Protein AF-0000000086530581 (afdb_homodimer)

Organism: NCBI:txid488447

Foldseek 3Di:
DDPLVVVLLCVQQVDPPDAPFADALFPQKTKHKDQDKDDKDKDKDAFKKKAWCFAWKWKDFLRDIDIDHHQKIKGAQATFMMIMIGDTHHNVTMTIMIIGHDDLVLLLVLQVPDPDFPDQPPDALAASMDMDGDDDPLVVLVSVLSVCSVVSVCNVPVVSVSRSVNSNCCLVDPCNNNNVQCSDCVDLNNLLSQLVVVCLVPLQEDDDLCVSCVSSPHDSVVSQRNNCNHRVDGSVVRSVSSLLNQLLVCVLVPVDDQVVSCNVSHHPDSVVSQVVNCVVGVHGSVVVSVVVNVVSVSD/DPPLVVVLLCVQQVDPPDAPFADALFPQKTKHKDQDKDDKDKDKDAFKKKAWCFAWKWKDFLRDIDIDHHQKIKGAQATFMMIMIGDTHHNVTMTIMIIGHDDLVLLLVLQVPDPDFPDQPPDALAASMDMDGDDDPLVVLVSVLSVCSVVSVCNVPVVSVSRSVNSNCCLVDPCNNNNVSCSDCPDLNNLLSQLVVVCLVPLQEDDDLCVSCVSSPHDSVVSQRNNCNHRVDGSVVRSLSSLLNQLLVCVLVVVDDQVVSCNVSHHPDSVVSQVVNCVVGVHGSVVVSVVSNVVSVSD

Structure (mmCIF, N/CA/C/O backbone):
data_AF-0000000086530581-model_v1
#
loop_
_entity.id
_entity.type
_entity.pdbx_description
1 polymer 'AraC family transcriptional regulator'
#
loop_
_atom_site.group_PDB
_atom_site.id
_atom_site.type_symbol
_atom_site.label_atom_id
_atom_site.label_alt_id
_atom_site.label_comp_id
_atom_site.label_asym_id
_atom_site.label_entity_id
_atom_site.label_seq_id
_atom_site.pdbx_PDB_ins_code
_atom_site.Cartn_x
_atom_site.Cartn_y
_atom_site.Cartn_z
_atom_site.occupancy
_atom_site.B_iso_or_equiv
_atom_site.auth_seq_id
_atom_site.auth_comp_id
_atom_site.auth_asym_id
_atom_site.auth_atom_id
_atom_site.pdbx_PDB_model_num
ATOM 1 N N . MET A 1 1 ? 0.378 2.578 21.625 1 58.91 1 MET A N 1
ATOM 2 C CA . MET A 1 1 ? 1.366 3.148 20.719 1 58.91 1 MET A CA 1
ATOM 3 C C . MET A 1 1 ? 2.604 2.26 20.641 1 58.91 1 MET A C 1
ATOM 5 O O . MET A 1 1 ? 3.029 1.682 21.641 1 58.91 1 MET A O 1
ATOM 9 N N . SER A 1 2 ? 3.09 1.964 19.344 1 75.81 2 SER A N 1
ATOM 10 C CA . SER A 1 2 ? 4.188 1.015 19.188 1 75.81 2 SER A CA 1
ATOM 11 C C . SER A 1 2 ? 5.488 1.572 19.766 1 75.81 2 SER A C 1
ATOM 13 O O . SER A 1 2 ? 5.832 2.73 19.516 1 75.81 2 SER A O 1
ATOM 15 N N . ASP A 1 3 ? 6.047 0.974 20.766 1 89.94 3 ASP A N 1
ATOM 16 C CA . ASP A 1 3 ? 7.363 1.284 21.312 1 89.94 3 ASP A CA 1
ATOM 17 C C . ASP A 1 3 ? 8.367 1.554 20.188 1 89.94 3 ASP A C 1
ATOM 19 O O . ASP A 1 3 ? 9.227 2.428 20.312 1 89.94 3 ASP A O 1
ATOM 23 N N . GLU A 1 4 ? 8.07 0.965 19.156 1 94.5 4 GLU A N 1
ATOM 24 C CA . GLU A 1 4 ? 9 1.124 18.031 1 94.5 4 GLU A CA 1
ATOM 25 C C . GLU A 1 4 ? 8.898 2.518 17.422 1 94.5 4 GLU A C 1
ATOM 27 O O . GLU A 1 4 ? 9.906 3.1 17.016 1 94.5 4 GLU A O 1
ATOM 32 N N . LEU A 1 5 ? 7.723 3.104 17.391 1 96.19 5 LEU A N 1
ATOM 33 C CA . LEU A 1 5 ? 7.539 4.438 16.828 1 96.19 5 LEU A CA 1
ATOM 34 C C . LEU A 1 5 ? 8.258 5.484 17.672 1 96.19 5 LEU A C 1
ATOM 36 O O . LEU A 1 5 ? 8.953 6.355 17.141 1 96.19 5 LEU A O 1
ATOM 40 N N . VAL A 1 6 ? 8.117 5.344 18.984 1 96.38 6 VAL A N 1
ATOM 41 C CA . VAL A 1 6 ? 8.766 6.266 19.906 1 96.38 6 VAL A CA 1
ATOM 42 C C . VAL A 1 6 ? 10.281 6.195 19.719 1 96.38 6 VAL A C 1
ATOM 44 O O . VAL A 1 6 ? 10.945 7.227 19.594 1 96.38 6 VAL A O 1
ATOM 47 N N . GLU A 1 7 ? 10.773 4.984 19.641 1 96 7 GLU A N 1
ATOM 48 C CA . GLU A 1 7 ? 12.211 4.77 19.531 1 96 7 GLU A CA 1
ATOM 49 C C . GLU A 1 7 ? 12.742 5.336 18.219 1 96 7 GLU A C 1
ATOM 51 O O . GLU A 1 7 ? 13.812 5.953 18.188 1 96 7 GLU A O 1
ATOM 56 N N . ARG A 1 8 ? 12.023 5.172 17.172 1 96.44 8 ARG A N 1
ATOM 57 C CA . ARG A 1 8 ? 12.477 5.633 15.867 1 96.44 8 ARG A CA 1
ATOM 58 C C . ARG A 1 8 ? 12.492 7.156 15.797 1 96.44 8 ARG A C 1
ATOM 60 O O . ARG A 1 8 ? 13.461 7.754 15.32 1 96.44 8 ARG A O 1
ATOM 67 N N . VAL A 1 9 ? 11.43 7.824 16.281 1 96.88 9 VAL A N 1
ATOM 68 C CA . VAL A 1 9 ? 11.391 9.281 16.281 1 96.88 9 VAL A CA 1
ATOM 69 C C . VAL A 1 9 ? 12.508 9.836 17.156 1 96.88 9 VAL A C 1
ATOM 71 O O . VAL A 1 9 ? 13.211 10.773 16.75 1 96.88 9 VAL A O 1
ATOM 74 N N . ALA A 1 10 ? 12.703 9.219 18.312 1 95.06 10 ALA A N 1
ATOM 75 C CA . ALA A 1 10 ? 13.75 9.656 19.234 1 95.06 10 ALA A CA 1
ATOM 76 C C . ALA A 1 10 ? 15.125 9.555 18.578 1 95.06 10 ALA A C 1
ATOM 78 O O . ALA A 1 10 ? 15.93 10.492 18.656 1 95.06 10 ALA A O 1
ATOM 79 N N . ARG A 1 11 ? 15.359 8.492 17.938 1 94.06 11 ARG A N 1
ATOM 80 C CA . ARG A 1 11 ? 16.656 8.242 17.297 1 94.06 11 ARG A CA 1
ATOM 81 C C . ARG A 1 11 ? 16.906 9.227 16.172 1 94.06 11 ARG A C 1
ATOM 83 O O . ARG A 1 11 ? 18.016 9.75 16.016 1 94.06 11 ARG A O 1
ATOM 90 N N . LEU A 1 12 ? 15.898 9.562 15.422 1 94.88 12 LEU A N 1
ATOM 91 C CA . LEU A 1 12 ? 16.047 10.367 14.211 1 94.88 12 LEU A CA 1
ATOM 92 C C . LEU A 1 12 ? 16.078 11.852 14.547 1 94.88 12 LEU A C 1
ATOM 94 O O . LEU A 1 12 ? 16.453 12.672 13.703 1 94.88 12 LEU A O 1
ATOM 98 N N . THR A 1 13 ? 15.688 12.242 15.773 1 93.62 13 THR A N 1
ATOM 99 C CA . THR A 1 13 ? 15.633 13.648 16.141 1 93.62 13 THR A CA 1
ATOM 100 C C . THR A 1 13 ? 16.641 13.961 17.25 1 93.62 13 THR A C 1
ATOM 102 O O . THR A 1 13 ? 16.719 15.102 17.719 1 93.62 13 THR A O 1
ATOM 105 N N . GLY A 1 14 ? 17.375 13.023 17.797 1 78.31 14 GLY A N 1
ATOM 106 C CA . GLY A 1 14 ? 18.203 13.188 18.984 1 78.31 14 GLY A CA 1
ATOM 107 C C . GLY A 1 14 ? 19.578 13.75 18.672 1 78.31 14 GLY A C 1
ATOM 108 O O . GLY A 1 14 ? 20.375 13.984 19.594 1 78.31 14 GLY A O 1
ATOM 109 N N . ALA A 1 15 ? 19.797 13.898 17.359 1 67.25 15 ALA A N 1
ATOM 110 C CA . ALA A 1 15 ? 21.156 14.344 17.094 1 67.25 15 ALA A CA 1
ATOM 111 C C . ALA A 1 15 ? 21.359 15.797 17.516 1 67.25 15 ALA A C 1
ATOM 113 O O . ALA A 1 15 ? 20.438 16.609 17.438 1 67.25 15 ALA A O 1
ATOM 114 N N . ALA A 1 16 ? 22.484 16.031 18.281 1 60.84 16 ALA A N 1
ATOM 115 C CA . ALA A 1 16 ? 22.891 17.312 18.844 1 60.84 16 ALA A CA 1
ATOM 116 C C . ALA A 1 16 ? 22.891 18.406 17.766 1 60.84 16 ALA A C 1
ATOM 118 O O . ALA A 1 16 ? 23.312 18.172 16.641 1 60.84 16 ALA A O 1
ATOM 119 N N . GLY A 1 17 ? 22.359 19.594 18.062 1 60.75 17 GLY A N 1
ATOM 120 C CA . GLY A 1 17 ? 22.453 20.781 17.234 1 60.75 17 GLY A CA 1
ATOM 121 C C . GLY A 1 17 ? 21.266 20.984 16.312 1 60.75 17 GLY A C 1
ATOM 122 O O . GLY A 1 17 ? 21.094 22.047 15.719 1 60.75 17 GLY A O 1
ATOM 123 N N . GLU A 1 18 ? 20.453 19.844 16.141 1 66.44 18 GLU A N 1
ATOM 124 C CA . GLU A 1 18 ? 19.328 20.031 15.227 1 66.44 18 GLU A CA 1
ATOM 125 C C . GLU A 1 18 ? 18.047 20.391 15.984 1 66.44 18 GLU A C 1
ATOM 127 O O . GLU A 1 18 ? 17.875 20 17.141 1 66.44 18 GLU A O 1
ATOM 132 N N . GLU A 1 19 ? 17.391 21.422 15.344 1 79.62 19 GLU A N 1
ATOM 133 C CA . GLU A 1 19 ? 16.156 21.875 15.977 1 79.62 19 GLU A CA 1
ATOM 134 C C . GLU A 1 19 ? 14.93 21.453 15.156 1 79.62 19 GLU A C 1
ATOM 136 O O . GLU A 1 19 ? 15.016 21.328 13.93 1 79.62 19 GLU A O 1
ATOM 141 N N . SER A 1 20 ? 13.898 21.219 15.844 1 88.88 20 SER A N 1
ATOM 142 C CA . SER A 1 20 ? 12.594 20.938 15.25 1 88.88 20 SER A CA 1
ATOM 143 C C . SER A 1 20 ? 12.141 22.078 14.352 1 88.88 20 SER A C 1
ATOM 145 O O . SER A 1 20 ? 12.414 23.25 14.641 1 88.88 20 SER A O 1
ATOM 147 N N . PRO A 1 21 ? 11.547 21.797 13.266 1 92 21 PRO A N 1
ATOM 148 C CA . PRO A 1 21 ? 11.125 20.5 12.727 1 92 21 PRO A CA 1
ATOM 149 C C . PRO A 1 21 ? 12.25 19.781 11.977 1 92 21 PRO A C 1
ATOM 151 O O . PRO A 1 21 ? 13.195 20.422 11.516 1 92 21 PRO A O 1
ATOM 154 N N . PHE A 1 22 ? 12.18 18.422 11.891 1 94.5 22 PHE A N 1
ATOM 155 C CA . PHE A 1 22 ? 13.156 17.594 11.203 1 94.5 22 PHE A CA 1
ATOM 156 C C . PHE A 1 22 ? 12.57 17.016 9.922 1 94.5 22 PHE A C 1
ATOM 158 O O . PHE A 1 22 ? 11.688 16.156 9.977 1 94.5 22 PHE A O 1
ATOM 165 N N . ALA A 1 23 ? 13.086 17.5 8.828 1 94.31 23 ALA A N 1
ATOM 166 C CA . ALA A 1 23 ? 12.656 16.938 7.555 1 94.31 23 ALA A CA 1
ATOM 167 C C . ALA A 1 23 ? 13.195 15.516 7.375 1 94.31 23 ALA A C 1
ATOM 169 O O . ALA A 1 23 ? 14.219 15.156 7.961 1 94.31 23 ALA A O 1
ATOM 170 N N . THR A 1 24 ? 12.484 14.695 6.648 1 96.88 24 THR A N 1
ATOM 171 C CA . THR A 1 24 ? 12.945 13.352 6.32 1 96.88 24 THR A CA 1
ATOM 172 C C . THR A 1 24 ? 13.07 13.18 4.809 1 96.88 24 THR A C 1
ATOM 174 O O . THR A 1 24 ? 12.773 14.102 4.047 1 96.88 24 THR A O 1
ATOM 177 N N . ALA A 1 25 ? 13.555 11.992 4.426 1 97.06 25 ALA A N 1
ATOM 178 C CA . ALA A 1 25 ? 13.688 11.688 3.006 1 97.06 25 ALA A CA 1
ATOM 179 C C . ALA A 1 25 ? 12.32 11.531 2.348 1 97.06 25 ALA A C 1
ATOM 181 O O . ALA A 1 25 ? 12.211 11.531 1.118 1 97.06 25 ALA A O 1
ATOM 182 N N . ILE A 1 26 ? 11.305 11.32 3.107 1 97.75 26 ILE A N 1
ATOM 183 C CA . ILE A 1 26 ? 9.953 11.203 2.588 1 97.75 26 ILE A CA 1
ATOM 184 C C . ILE A 1 26 ? 9.289 12.578 2.562 1 97.75 26 ILE A C 1
ATOM 186 O O . ILE A 1 26 ? 9.07 13.195 3.611 1 97.75 26 ILE A O 1
ATOM 190 N N . ASP A 1 27 ? 8.914 13 1.38 1 95.69 27 ASP A N 1
ATOM 191 C CA . ASP A 1 27 ? 8.258 14.297 1.226 1 95.69 27 ASP A CA 1
ATOM 192 C C . ASP A 1 27 ? 6.977 14.367 2.051 1 95.69 27 ASP A C 1
ATOM 194 O O . ASP A 1 27 ? 6.141 13.469 1.984 1 95.69 27 ASP A O 1
ATOM 198 N N . GLY A 1 28 ? 6.914 15.383 2.91 1 96.19 28 GLY A N 1
ATOM 199 C CA . GLY A 1 28 ? 5.711 15.602 3.699 1 96.19 28 GLY A CA 1
ATOM 200 C C . GLY A 1 28 ? 5.754 14.906 5.047 1 96.19 28 GLY A C 1
ATOM 201 O O . GLY A 1 28 ? 4.828 15.047 5.852 1 96.19 28 GLY A O 1
ATOM 202 N N . LEU A 1 29 ? 6.742 14.086 5.266 1 98.06 29 LEU A N 1
ATOM 203 C CA . LEU A 1 29 ? 6.922 13.492 6.586 1 98.06 29 LEU A CA 1
ATOM 204 C C . LEU A 1 29 ? 7.93 14.289 7.41 1 98.06 29 LEU A C 1
ATOM 206 O O . LEU A 1 29 ? 9.125 14.297 7.098 1 98.06 29 LEU A O 1
ATOM 210 N N . ILE A 1 30 ? 7.453 14.93 8.461 1 97.56 30 ILE A N 1
ATOM 211 C CA . ILE A 1 30 ? 8.258 15.797 9.32 1 97.56 30 ILE A CA 1
ATOM 212 C C . ILE A 1 30 ? 8.242 15.258 10.75 1 97.56 30 ILE A C 1
ATOM 214 O O . ILE A 1 30 ? 7.195 14.836 11.25 1 97.56 30 ILE A O 1
ATOM 218 N N . LEU A 1 31 ? 9.367 15.211 11.352 1 97.62 31 LEU A N 1
ATOM 219 C CA . LEU A 1 31 ? 9.461 14.781 12.742 1 97.62 31 LEU A CA 1
ATOM 220 C C . LEU A 1 31 ? 9.633 15.977 13.672 1 97.62 31 LEU A C 1
ATOM 222 O O . LEU A 1 31 ? 10.219 16.984 13.281 1 97.62 31 LEU A O 1
ATOM 226 N N . LEU A 1 32 ? 9.125 15.867 14.852 1 96.56 32 LEU A N 1
ATOM 227 C CA . LEU A 1 32 ? 9.18 16.938 15.844 1 96.56 32 LEU A CA 1
ATOM 228 C C . LEU A 1 32 ? 9.758 16.422 17.156 1 96.56 32 LEU A C 1
ATOM 230 O O . LEU A 1 32 ? 9.477 15.305 17.578 1 96.56 32 LEU A O 1
ATOM 234 N N . ARG A 1 33 ? 10.523 17.266 17.797 1 96 33 ARG A N 1
ATOM 235 C CA . ARG A 1 33 ? 11.055 16.984 19.125 1 96 33 ARG A CA 1
ATOM 236 C C . ARG A 1 33 ? 11.164 18.281 19.953 1 96 33 ARG A C 1
ATOM 238 O O . ARG A 1 33 ? 11.531 19.328 19.406 1 96 33 ARG A O 1
ATOM 245 N N . SER A 1 34 ? 10.812 18.234 21.156 1 94.25 34 SER A N 1
ATOM 246 C CA . SER A 1 34 ? 11.062 19.312 22.109 1 94.25 34 SER A CA 1
ATOM 247 C C . SER A 1 34 ? 11.391 18.766 23.484 1 94.25 34 SER A C 1
ATOM 249 O O . SER A 1 34 ? 10.688 17.891 24 1 94.25 34 SER A O 1
ATOM 251 N N . ASN A 1 35 ? 12.445 19.281 24.109 1 93.19 35 ASN A N 1
ATOM 252 C CA . ASN A 1 35 ? 12.859 18.828 25.422 1 93.19 35 ASN A CA 1
ATOM 253 C C . ASN A 1 35 ? 12.242 19.672 26.531 1 93.19 35 ASN A C 1
ATOM 255 O O . ASN A 1 35 ? 12.625 19.562 27.703 1 93.19 35 ASN A O 1
ATOM 259 N N . ARG A 1 36 ? 11.43 20.562 26.156 1 92 36 ARG A N 1
ATOM 260 C CA . ARG A 1 36 ? 10.688 21.406 27.094 1 92 36 ARG A CA 1
ATOM 261 C C . ARG A 1 36 ? 9.336 21.812 26.516 1 92 36 ARG A C 1
ATOM 263 O O . ARG A 1 36 ? 9.125 21.734 25.312 1 92 36 ARG A O 1
ATOM 270 N N . GLU A 1 37 ? 8.508 22.25 27.359 1 92.75 37 GLU A N 1
ATOM 271 C CA . GLU A 1 37 ? 7.254 22.844 26.891 1 92.75 37 GLU A CA 1
ATOM 272 C C . GLU A 1 37 ? 7.512 24.125 26.094 1 92.75 37 GLU A C 1
ATOM 274 O O . GLU A 1 37 ? 8.492 24.828 26.344 1 92.75 37 GLU A O 1
ATOM 279 N N . LYS A 1 38 ? 6.723 24.312 25.125 1 89.62 38 LYS A N 1
ATOM 280 C CA . LYS A 1 38 ? 6.871 25.516 24.312 1 89.62 38 LYS A CA 1
ATOM 281 C C . LYS A 1 38 ? 5.629 26.391 24.391 1 89.62 38 LYS A C 1
ATOM 283 O O . LYS A 1 38 ? 4.516 25.891 24.562 1 89.62 38 LYS A O 1
ATOM 288 N N . LEU A 1 39 ? 5.875 27.672 24.219 1 87.75 39 LEU A N 1
ATOM 289 C CA . LEU A 1 39 ? 4.77 28.625 24.141 1 87.75 39 LEU A CA 1
ATOM 290 C C . LEU A 1 39 ? 3.984 28.438 22.844 1 87.75 39 LEU A C 1
ATOM 292 O O . LEU A 1 39 ? 4.512 27.906 21.875 1 87.75 39 LEU A O 1
ATOM 296 N N . PRO A 1 40 ? 2.77 28.844 22.969 1 91.19 40 PRO A N 1
ATOM 297 C CA . PRO A 1 40 ? 1.971 28.734 21.734 1 91.19 40 PRO A CA 1
ATOM 298 C C . PRO A 1 40 ? 2.609 29.438 20.547 1 91.19 40 PRO A C 1
ATOM 300 O O . PRO A 1 40 ? 3.141 30.547 20.703 1 91.19 40 PRO A O 1
ATOM 303 N N . ALA A 1 41 ? 2.596 28.766 19.422 1 91.19 41 ALA A N 1
ATOM 304 C CA . ALA A 1 41 ? 3.178 29.328 18.219 1 91.19 41 ALA A CA 1
ATOM 305 C C . ALA A 1 41 ? 2.186 29.266 17.047 1 91.19 41 ALA A C 1
ATOM 307 O O . ALA A 1 41 ? 1.646 28.203 16.734 1 91.19 41 ALA A O 1
ATOM 308 N N . PRO A 1 42 ? 1.952 30.438 16.453 1 92.94 42 PRO A N 1
ATOM 309 C CA . PRO A 1 42 ? 1.104 30.453 15.25 1 92.94 42 PRO A CA 1
ATOM 310 C C . PRO A 1 42 ? 1.787 29.828 14.039 1 92.94 42 PRO A C 1
ATOM 312 O O . PRO A 1 42 ? 2.998 29.984 13.859 1 92.94 42 PRO A O 1
ATOM 315 N N . LEU A 1 43 ? 1.028 29.141 13.227 1 93.31 43 LEU A N 1
ATOM 316 C CA . LEU A 1 43 ? 1.537 28.531 12 1 93.31 43 LEU A CA 1
ATOM 317 C C . LEU A 1 43 ? 0.402 28.266 11.016 1 93.31 43 LEU A C 1
ATOM 319 O O . LEU A 1 43 ? -0.773 28.328 11.383 1 93.31 43 LEU A O 1
ATOM 323 N N . ILE A 1 44 ? 0.775 28.078 9.781 1 93.12 44 ILE A N 1
ATOM 324 C CA . ILE A 1 44 ? -0.179 27.594 8.797 1 93.12 44 ILE A CA 1
ATOM 325 C C . ILE A 1 44 ? -0.112 26.062 8.727 1 93.12 44 ILE A C 1
ATOM 327 O O . ILE A 1 44 ? 0.97 25.484 8.578 1 93.12 44 ILE A O 1
ATOM 331 N N . MET A 1 45 ? -1.234 25.422 8.828 1 94.25 45 MET A N 1
ATOM 332 C CA . MET A 1 45 ? -1.263 23.969 8.734 1 94.25 45 MET A CA 1
ATOM 333 C C . MET A 1 45 ? -1.843 23.516 7.402 1 94.25 45 MET A C 1
ATOM 335 O O . MET A 1 45 ? -2.918 23.969 7 1 94.25 45 MET A O 1
ATOM 339 N N . LYS A 1 46 ? -1.105 22.719 6.766 1 93.25 46 LYS A N 1
ATOM 340 C CA . LYS A 1 46 ? -1.592 22.016 5.578 1 93.25 46 LYS A CA 1
ATOM 341 C C . LYS A 1 46 ? -2.357 20.75 5.961 1 93.25 46 LYS A C 1
ATOM 343 O O . LYS A 1 46 ? -2.27 20.281 7.098 1 93.25 46 LYS A O 1
ATOM 348 N N . PRO A 1 47 ? -3.145 20.25 5 1 93.69 47 PRO A N 1
ATOM 349 C CA . PRO A 1 47 ? -3.768 18.953 5.281 1 93.69 47 PRO A CA 1
ATOM 350 C C . PRO A 1 47 ? -2.754 17.891 5.691 1 93.69 47 PRO A C 1
ATOM 352 O O . PRO A 1 47 ? -1.767 17.656 4.988 1 93.69 47 PRO A O 1
ATOM 355 N N . ALA A 1 48 ? -3.02 17.281 6.867 1 96.94 48 ALA A N 1
ATOM 356 C CA . ALA A 1 48 ? -2.006 16.375 7.41 1 96.94 48 ALA A CA 1
ATOM 357 C C . ALA A 1 48 ? -2.584 15.508 8.531 1 96.94 48 ALA A C 1
ATOM 359 O O . ALA A 1 48 ? -3.662 15.797 9.047 1 96.94 48 ALA A O 1
ATOM 360 N N . LEU A 1 49 ? -1.979 14.422 8.719 1 97.44 49 LEU A N 1
ATOM 361 C CA . LEU A 1 49 ? -2.113 13.625 9.93 1 97.44 49 LEU A CA 1
ATOM 362 C C . LEU A 1 49 ? -1.015 13.969 10.93 1 97.44 49 LEU A C 1
ATOM 364 O O . LEU A 1 49 ? 0.172 13.82 10.633 1 97.44 49 LEU A O 1
ATOM 368 N N . CYS A 1 50 ? -1.339 14.492 12.094 1 98.12 50 CYS A N 1
ATOM 369 C CA . CYS A 1 50 ? -0.39 14.867 13.133 1 98.12 50 CYS A CA 1
ATOM 370 C C . CYS A 1 50 ? -0.447 13.898 14.305 1 98.12 50 CYS A C 1
ATOM 372 O O . CYS A 1 50 ? -1.458 13.82 15.008 1 98.12 50 CYS A O 1
ATOM 374 N N . VAL A 1 51 ? 0.638 13.211 14.547 1 97.94 51 VAL A N 1
ATOM 375 C CA . VAL A 1 51 ? 0.704 12.164 15.562 1 97.94 51 VAL A CA 1
ATOM 376 C C . VAL A 1 51 ? 1.66 12.578 16.672 1 97.94 51 VAL A C 1
ATOM 378 O O . VAL A 1 51 ? 2.754 13.078 16.406 1 97.94 51 VAL A O 1
ATOM 381 N N . VAL A 1 52 ? 1.212 12.469 17.906 1 97.56 52 VAL A N 1
ATOM 382 C CA . VAL A 1 52 ? 2.078 12.602 19.078 1 97.56 52 VAL A CA 1
ATOM 383 C C . VAL A 1 52 ? 2.389 11.219 19.656 1 97.56 52 VAL A C 1
ATOM 385 O O . VAL A 1 52 ? 1.484 10.508 20.094 1 97.56 52 VAL A O 1
ATOM 388 N N . VAL A 1 53 ? 3.668 10.875 19.578 1 97.44 53 VAL A N 1
ATOM 389 C CA . VAL A 1 53 ? 4.004 9.539 20.078 1 97.44 53 VAL A CA 1
ATOM 390 C C . VAL A 1 53 ? 4.469 9.617 21.516 1 97.44 53 VAL A C 1
ATOM 392 O O . VAL A 1 53 ? 4.48 8.609 22.234 1 97.44 53 VAL A O 1
ATOM 395 N N . GLN A 1 54 ? 4.898 10.734 22.016 1 97.12 54 GLN A N 1
ATOM 396 C CA . GLN A 1 54 ? 5.273 11.008 23.406 1 97.12 54 GLN A CA 1
ATOM 397 C C . GLN A 1 54 ? 4.988 12.461 23.766 1 97.12 54 GLN A C 1
ATOM 399 O O . GLN A 1 54 ? 5.25 13.367 22.984 1 97.12 54 GLN A O 1
ATOM 404 N N . GLY A 1 55 ? 4.477 12.688 25 1 97.12 55 GLY A N 1
ATOM 405 C CA . GLY A 1 55 ? 4.109 14.031 25.422 1 97.12 55 GLY A CA 1
ATOM 406 C C . GLY A 1 55 ? 2.689 14.406 25.031 1 97.12 55 GLY A C 1
ATOM 407 O O . GLY A 1 55 ? 1.802 13.555 25 1 97.12 55 GLY A O 1
ATOM 408 N N . ALA A 1 56 ? 2.457 15.734 24.922 1 97.44 56 ALA A N 1
ATOM 409 C CA . ALA A 1 56 ? 1.116 16.219 24.594 1 97.44 56 ALA A CA 1
ATOM 410 C C . ALA A 1 56 ? 1.173 17.578 23.922 1 97.44 56 ALA A C 1
ATOM 412 O O . ALA A 1 56 ? 2.107 18.359 24.141 1 97.44 56 ALA A O 1
ATOM 413 N N . LYS A 1 57 ? 0.161 17.734 23.078 1 96.56 57 LYS A N 1
ATOM 414 C CA . LYS A 1 57 ? 0.059 18.953 22.281 1 96.56 57 LYS A CA 1
ATOM 415 C C . LYS A 1 57 ? -1.396 19.375 22.109 1 96.56 57 LYS A C 1
ATOM 417 O O . LYS A 1 57 ? -2.305 18.547 22.156 1 96.56 57 LYS A O 1
ATOM 422 N N . TRP A 1 58 ? -1.613 20.641 22.156 1 96.69 58 TRP A N 1
ATOM 423 C CA . TRP A 1 58 ? -2.906 21.094 21.656 1 96.69 58 TRP A CA 1
ATOM 424 C C . TRP A 1 58 ? -2.727 22.078 20.516 1 96.69 58 TRP A C 1
ATOM 426 O O . TRP A 1 58 ? -1.68 22.719 20.391 1 96.69 58 TRP A O 1
ATOM 436 N N . THR A 1 59 ? -3.678 22.094 19.625 1 97 59 THR A N 1
ATOM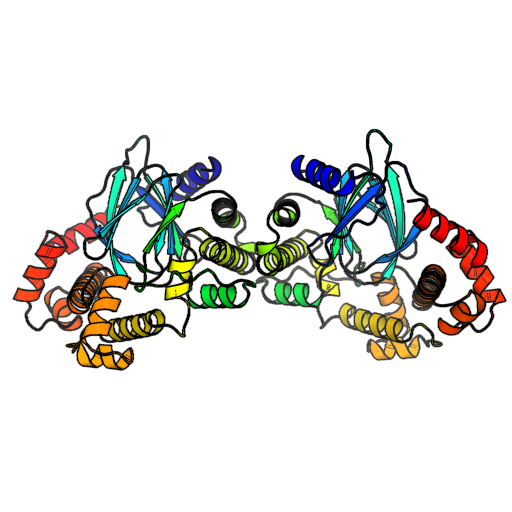 437 C CA . THR A 1 59 ? -3.742 23.031 18.516 1 97 59 THR A CA 1
ATOM 438 C C . THR A 1 59 ? -5.098 23.734 18.469 1 97 59 THR A C 1
ATOM 440 O O . THR A 1 59 ? -6.137 23.094 18.656 1 97 59 THR A O 1
ATOM 443 N N . THR A 1 60 ? -5.094 25.031 18.281 1 95.94 60 THR A N 1
ATOM 444 C CA . THR A 1 60 ? -6.336 25.781 18.156 1 95.94 60 THR A CA 1
ATOM 445 C C . THR A 1 60 ? -6.523 26.297 16.734 1 95.94 60 THR A C 1
ATOM 447 O O . THR A 1 60 ? -5.555 26.641 16.062 1 95.94 60 THR A O 1
ATOM 450 N N . PHE A 1 61 ? -7.766 26.266 16.375 1 94.06 61 PHE A N 1
ATOM 451 C CA . PHE A 1 61 ? -8.227 26.875 15.133 1 94.06 61 PHE A CA 1
ATOM 452 C C . PHE A 1 61 ? -9.344 27.875 15.391 1 94.06 61 PHE A C 1
ATOM 454 O O . PHE A 1 61 ? -10.438 27.484 15.812 1 94.06 61 PHE A O 1
ATOM 461 N N . GLY A 1 62 ? -9.234 29.109 15.023 1 88.5 62 GLY A N 1
ATOM 462 C CA . GLY A 1 62 ? -10.273 30.094 15.305 1 88.5 62 GLY A CA 1
ATOM 463 C C . GLY A 1 62 ? -10.797 30.016 16.719 1 88.5 62 GLY A C 1
ATOM 464 O O . GLY A 1 62 ? -12 30.156 16.953 1 88.5 62 GLY A O 1
ATOM 465 N N . GLY A 1 63 ? -10.164 29.641 17.641 1 85.81 63 GLY A N 1
ATOM 466 C CA . GLY A 1 63 ? -10.547 29.594 19.047 1 85.81 63 GLY A CA 1
ATOM 467 C C . GLY A 1 63 ? -10.906 28.203 19.531 1 85.81 63 GLY A C 1
ATOM 468 O O . GLY A 1 63 ? -11.086 27.984 20.734 1 85.81 63 GLY A O 1
ATOM 469 N N . ARG A 1 64 ? -11.125 27.344 18.641 1 91.81 64 ARG A N 1
ATOM 470 C CA . ARG A 1 64 ? -11.422 25.969 19.031 1 91.81 64 ARG A CA 1
ATOM 471 C C . ARG A 1 64 ? -10.133 25.172 19.266 1 91.81 64 ARG A C 1
ATOM 473 O O . ARG A 1 64 ? -9.258 25.141 18.406 1 91.81 64 ARG A O 1
ATOM 480 N N . ARG A 1 65 ? -10.125 24.547 20.406 1 95.62 65 ARG A N 1
ATOM 481 C CA . ARG A 1 65 ? -8.906 23.859 20.797 1 95.62 65 ARG A CA 1
ATOM 482 C C . ARG A 1 65 ? -9.055 22.344 20.656 1 95.62 65 ARG A C 1
ATOM 484 O O . ARG A 1 65 ? -10.102 21.781 20.984 1 95.62 65 ARG A O 1
ATOM 491 N N . TYR A 1 66 ? -8.062 21.688 20.188 1 96.25 66 TYR A N 1
ATOM 492 C CA . TYR A 1 66 ? -7.965 20.234 20.062 1 96.25 66 TYR A CA 1
ATOM 493 C C . TYR A 1 66 ? -6.754 19.703 20.828 1 96.25 66 TYR A C 1
ATOM 495 O O . TYR A 1 66 ? -5.613 20.047 20.516 1 96.25 66 TYR A O 1
ATOM 503 N N . ASP A 1 67 ? -7.059 18.906 21.797 1 97.12 67 ASP A N 1
ATOM 504 C CA . ASP A 1 67 ? -6 18.266 22.562 1 97.12 67 ASP A CA 1
ATOM 505 C C . ASP A 1 67 ? -5.711 16.859 22.047 1 97.12 67 ASP A C 1
ATOM 507 O O . ASP A 1 67 ? -6.633 16.109 21.734 1 97.12 67 ASP A O 1
ATOM 511 N N . TYR A 1 68 ? -4.426 16.562 21.938 1 96.62 68 TYR A N 1
ATOM 512 C CA . TYR A 1 68 ? -4.098 15.219 21.5 1 96.62 68 TYR A CA 1
ATOM 513 C C . TYR A 1 68 ? -2.713 14.805 21.984 1 96.62 68 TYR A C 1
ATOM 515 O O . TYR A 1 68 ? -1.844 15.656 22.203 1 96.62 68 TYR A O 1
ATOM 523 N N . GLY A 1 69 ? -2.578 13.562 22.266 1 96.81 69 GLY A N 1
ATOM 524 C CA . GLY A 1 69 ? -1.398 12.867 22.75 1 96.81 69 GLY A CA 1
ATOM 525 C C . GLY A 1 69 ? -1.313 11.43 22.266 1 96.81 69 GLY A C 1
ATOM 526 O O . GLY A 1 69 ? -1.996 11.055 21.312 1 96.81 69 GLY A O 1
ATOM 527 N N . PRO A 1 70 ? -0.415 10.648 23 1 96.69 70 PRO A N 1
ATOM 528 C CA . PRO A 1 70 ? -0.295 9.25 22.578 1 96.69 70 PRO A CA 1
ATOM 529 C C . PRO A 1 70 ? -1.644 8.539 22.5 1 96.69 70 PRO A C 1
ATOM 531 O O . PRO A 1 70 ? -2.459 8.648 23.422 1 96.69 70 PRO A O 1
ATOM 534 N N . GLY A 1 71 ? -1.874 7.891 21.344 1 95.69 71 GLY A N 1
ATOM 535 C CA . GLY A 1 71 ? -3.123 7.176 21.141 1 95.69 71 GLY A CA 1
ATOM 536 C C . GLY A 1 71 ? -4.156 7.992 20.375 1 95.69 71 GLY A C 1
ATOM 537 O O . GLY A 1 71 ? -5.215 7.48 20.016 1 95.69 71 GLY A O 1
ATOM 538 N N . ARG A 1 72 ? -3.832 9.289 20.203 1 95.38 72 ARG A N 1
ATOM 539 C CA . ARG A 1 72 ? -4.695 10.172 19.422 1 95.38 72 ARG A CA 1
ATOM 540 C C . ARG A 1 72 ? -3.902 10.922 18.359 1 95.38 72 ARG A C 1
ATOM 542 O O . ARG A 1 72 ? -2.689 11.109 18.5 1 95.38 72 ARG A O 1
ATOM 549 N N . ALA A 1 73 ? -4.586 11.32 17.281 1 97.19 73 ALA A N 1
ATOM 550 C CA . ALA A 1 73 ? -3.963 12.086 16.203 1 97.19 73 ALA A CA 1
ATOM 551 C C . ALA A 1 73 ? -4.891 13.188 1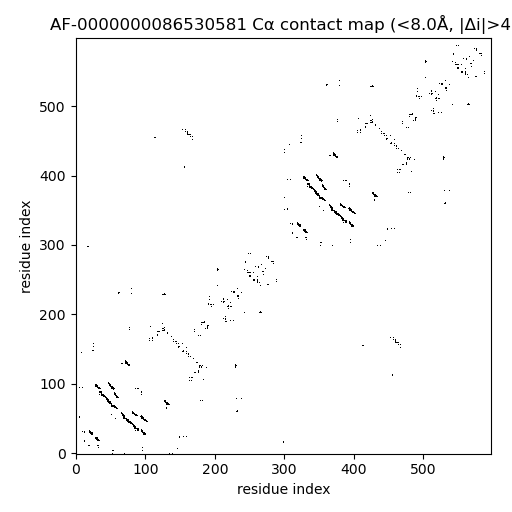5.711 1 97.19 73 ALA A C 1
ATOM 553 O O . ALA A 1 73 ? -6.113 13.031 15.719 1 97.19 73 ALA A O 1
ATOM 554 N N . LEU A 1 74 ? -4.289 14.281 15.367 1 97.44 74 LEU A N 1
ATOM 555 C CA . LEU A 1 74 ? -5.02 15.383 14.758 1 97.44 74 LEU A CA 1
ATOM 556 C C . LEU A 1 74 ? -5.039 15.25 13.234 1 97.44 74 LEU A C 1
ATOM 558 O O . LEU A 1 74 ? -3.996 15.039 12.617 1 97.44 74 LEU A O 1
ATOM 562 N N . VAL A 1 75 ? -6.262 15.273 12.656 1 96 75 VAL A N 1
ATOM 563 C CA . VAL A 1 75 ? -6.426 15.25 11.203 1 96 75 VAL A CA 1
ATOM 564 C C . VAL A 1 75 ? -6.887 16.609 10.703 1 96 75 VAL A C 1
ATOM 566 O O . VAL A 1 75 ? -7.957 17.094 11.086 1 96 75 VAL A O 1
ATOM 569 N N . VAL A 1 76 ? -6.039 17.219 9.922 1 95.06 76 VAL A N 1
ATOM 570 C CA . VAL A 1 76 ? -6.363 18.5 9.297 1 95.06 76 VAL A CA 1
ATOM 571 C C . VAL A 1 76 ? -6.691 18.297 7.82 1 95.06 76 VAL A C 1
ATOM 573 O O . VAL A 1 76 ? -5.863 17.781 7.062 1 95.06 76 VAL A O 1
ATOM 576 N N . SER A 1 77 ? -7.906 18.719 7.375 1 91.12 77 SER A N 1
ATOM 577 C CA . SER A 1 77 ? -8.336 18.422 6.016 1 91.12 77 SER A CA 1
ATOM 578 C C . SER A 1 77 ? -8.383 19.688 5.164 1 91.12 77 SER A C 1
ATOM 580 O O . SER A 1 77 ? -8.586 19.625 3.949 1 91.12 77 SER A O 1
ATOM 582 N N . VAL A 1 78 ? -8.164 20.844 5.805 1 89.12 78 VAL A N 1
ATOM 583 C CA . VAL A 1 78 ? -8.156 22.109 5.105 1 89.12 78 VAL A CA 1
ATOM 584 C C . VAL A 1 78 ? -6.957 22.938 5.555 1 89.12 78 VAL A C 1
ATOM 586 O O . VAL A 1 78 ? -6.633 22.984 6.742 1 89.12 78 VAL A O 1
ATOM 589 N N . GLU A 1 79 ? -6.309 23.547 4.602 1 91.25 79 GLU A N 1
ATOM 590 C CA . GLU A 1 79 ? -5.195 24.422 4.965 1 91.25 79 GLU A CA 1
ATOM 591 C C . GLU A 1 79 ? -5.688 25.672 5.691 1 91.25 79 GLU A C 1
ATOM 593 O O . GLU A 1 79 ? -6.566 26.375 5.195 1 91.25 79 GLU A O 1
ATOM 598 N N . MET A 1 80 ? -5.148 25.906 6.855 1 92.19 80 MET A N 1
ATOM 599 C CA . MET A 1 80 ? -5.648 27.047 7.621 1 92.19 80 MET A CA 1
ATOM 600 C C . MET A 1 80 ? -4.668 27.438 8.727 1 92.19 80 MET A C 1
ATOM 602 O O . MET A 1 80 ? -3.832 26.625 9.133 1 92.19 80 MET A O 1
ATOM 606 N N . PRO A 1 81 ? -4.746 28.75 9.164 1 94.69 81 PRO A N 1
ATOM 607 C CA . PRO A 1 81 ? -3.945 29.188 10.312 1 94.69 81 PRO A CA 1
ATOM 608 C C . PRO A 1 81 ? -4.32 28.453 11.602 1 94.69 81 PRO A C 1
ATOM 610 O O . PRO A 1 81 ? -5.488 28.125 11.812 1 94.69 81 PRO A O 1
ATOM 613 N N . ALA A 1 82 ? -3.336 28.219 12.367 1 95.75 82 ALA A N 1
ATOM 614 C CA . ALA A 1 82 ? -3.521 27.547 13.656 1 95.75 82 ALA A CA 1
ATOM 615 C C . ALA A 1 82 ? -2.494 28.031 14.672 1 95.75 82 ALA A C 1
ATOM 617 O O . ALA A 1 82 ? -1.588 28.797 14.336 1 95.75 82 ALA A O 1
ATOM 618 N N . THR A 1 83 ? -2.766 27.812 15.883 1 95.25 83 THR A N 1
ATOM 619 C CA . THR A 1 83 ? -1.8 27.984 16.969 1 95.25 83 THR A CA 1
ATOM 620 C C . THR A 1 83 ? -1.613 26.688 17.734 1 95.25 83 THR A C 1
ATOM 622 O O . THR A 1 83 ? -2.592 26.031 18.109 1 95.25 83 THR A O 1
ATOM 625 N N . SER A 1 84 ? -0.37 26.312 17.891 1 95.88 84 SER A N 1
ATOM 626 C CA . SER A 1 84 ? -0.124 25.031 18.562 1 95.88 84 SER A CA 1
ATOM 627 C C . SER A 1 84 ? 0.801 25.219 19.766 1 95.88 84 SER A C 1
ATOM 629 O O . SER A 1 84 ? 1.607 26.156 19.797 1 95.88 84 SER A O 1
ATOM 631 N N . ARG A 1 85 ? 0.656 24.344 20.719 1 95.25 85 ARG A N 1
ATOM 632 C CA . ARG A 1 85 ? 1.478 24.391 21.922 1 95.25 85 ARG A CA 1
ATOM 633 C C . ARG A 1 85 ? 1.831 22.969 22.391 1 95.25 85 ARG A C 1
ATOM 635 O O . ARG A 1 85 ? 0.962 22.109 22.469 1 95.25 85 ARG A O 1
ATOM 642 N N . ILE A 1 86 ? 3.117 22.734 22.641 1 96.12 86 ILE A N 1
ATOM 643 C CA . ILE A 1 86 ? 3.574 21.531 23.312 1 96.12 86 ILE A CA 1
ATOM 644 C C . ILE A 1 86 ? 3.416 21.703 24.828 1 96.12 86 ILE A C 1
ATOM 646 O O . ILE A 1 86 ? 4.078 22.547 25.438 1 96.12 86 ILE A O 1
ATOM 650 N N . VAL A 1 87 ? 2.588 20.859 25.438 1 96.44 87 VAL A N 1
ATOM 651 C CA . VAL A 1 87 ? 2.199 21.141 26.812 1 96.44 87 VAL A CA 1
ATOM 652 C C . VAL A 1 87 ? 2.852 20.125 27.766 1 96.44 87 VAL A C 1
ATOM 654 O O . VAL A 1 87 ? 2.84 20.312 28.984 1 96.44 87 VAL A O 1
ATOM 657 N N . LYS A 1 88 ? 3.344 19.047 27.266 1 96.5 88 LYS A N 1
ATOM 658 C CA . LYS A 1 88 ? 4.055 18.062 28.062 1 96.5 88 LYS A CA 1
ATOM 659 C C . LYS A 1 88 ? 5.375 17.672 27.406 1 96.5 88 LYS A C 1
ATOM 661 O O . LYS A 1 88 ? 5.387 16.922 26.422 1 96.5 88 LYS A O 1
ATOM 666 N N . ALA A 1 89 ? 6.5 18.109 27.969 1 95.19 89 ALA A N 1
ATOM 667 C CA . ALA A 1 89 ? 7.852 17.828 27.5 1 95.19 89 ALA A CA 1
ATOM 668 C C . ALA A 1 89 ? 8.891 18.156 28.562 1 95.19 89 ALA A C 1
ATOM 670 O O . ALA A 1 89 ? 8.742 19.141 29.297 1 95.19 89 ALA A O 1
ATOM 671 N N . SER A 1 90 ? 9.891 17.328 28.641 1 94.44 90 SER A N 1
ATOM 672 C CA . SER A 1 90 ? 11.023 17.547 29.547 1 94.44 90 SER A CA 1
ATOM 673 C C . SER A 1 90 ? 12.305 16.969 28.969 1 94.44 90 SER A C 1
ATOM 675 O O . SER A 1 90 ? 12.281 16.281 27.938 1 94.44 90 SER A O 1
ATOM 677 N N . GLU A 1 91 ? 13.398 17.297 29.609 1 91.62 91 GLU A N 1
ATOM 678 C CA . GLU A 1 91 ? 14.688 16.797 29.141 1 91.62 91 GLU A CA 1
ATOM 679 C C . GLU A 1 91 ? 14.742 15.273 29.219 1 91.62 91 GLU A C 1
ATOM 681 O O . GLU A 1 91 ? 15.336 14.617 28.359 1 91.62 91 GLU A O 1
ATOM 686 N N . THR A 1 92 ? 14.141 14.648 30.219 1 93.44 92 THR A N 1
ATOM 687 C CA . THR A 1 92 ? 14.172 13.203 30.422 1 93.44 92 THR A CA 1
ATOM 688 C C . THR A 1 92 ? 13.062 12.523 29.625 1 93.44 92 THR A C 1
ATOM 690 O O . THR A 1 92 ? 13.156 11.336 29.312 1 93.44 92 THR A O 1
ATOM 693 N N . GLU A 1 93 ? 12.016 13.266 29.344 1 94.69 93 GLU A N 1
ATOM 694 C CA . GLU A 1 93 ? 10.906 12.773 28.531 1 94.69 93 GLU A CA 1
ATOM 695 C C . GLU A 1 93 ? 10.484 13.797 27.484 1 94.69 93 GLU A C 1
ATOM 697 O O . GLU A 1 93 ? 9.461 14.461 27.625 1 94.69 93 GLU A O 1
ATOM 702 N N . PRO A 1 94 ? 11.227 13.859 26.422 1 95.25 94 PRO A N 1
ATOM 703 C CA . PRO A 1 94 ? 10.938 14.875 25.406 1 95.25 94 PRO A CA 1
ATOM 704 C C . PRO A 1 94 ? 9.609 14.633 24.688 1 95.25 94 PRO A C 1
ATOM 706 O O . PRO A 1 94 ? 9.109 13.5 24.672 1 95.25 94 PRO A O 1
ATOM 709 N N . PHE A 1 95 ? 9.055 15.703 24.188 1 96.19 95 PHE A N 1
ATOM 710 C CA . PHE A 1 95 ? 7.961 15.594 23.234 1 96.19 95 PHE A CA 1
ATOM 711 C C . PHE A 1 95 ? 8.445 15.023 21.922 1 96.19 95 PHE A C 1
ATOM 713 O O . PHE A 1 95 ? 9.461 15.469 21.375 1 96.19 95 PHE A O 1
ATOM 720 N N . LEU A 1 96 ? 7.762 14.031 21.422 1 97.06 96 LEU A N 1
ATOM 721 C CA . LEU A 1 96 ? 8.055 13.414 20.125 1 97.06 96 LEU A CA 1
ATOM 722 C C . LEU A 1 96 ? 6.793 13.312 19.281 1 97.06 96 LEU A C 1
ATOM 724 O O . LEU A 1 96 ? 5.789 12.75 19.703 1 97.06 96 LEU A O 1
ATOM 728 N N . GLY A 1 97 ? 6.859 13.945 18.094 1 97.06 97 GLY A N 1
ATOM 729 C CA . GLY A 1 97 ? 5.723 13.914 17.188 1 97.06 97 GLY A CA 1
ATOM 730 C C . GLY A 1 97 ? 6.125 13.812 15.719 1 97.06 97 GLY A C 1
ATOM 731 O O . GLY A 1 97 ? 7.316 13.789 15.398 1 97.06 97 GLY A O 1
ATOM 732 N N . MET A 1 98 ? 5.09 13.625 14.922 1 97.44 98 MET A N 1
ATOM 733 C CA . MET A 1 98 ? 5.293 13.586 13.477 1 97.44 98 MET A CA 1
ATOM 734 C C . MET A 1 98 ? 4.102 14.188 12.742 1 97.44 98 MET A C 1
ATOM 736 O O . MET A 1 98 ? 2.971 14.125 13.227 1 97.44 98 MET A O 1
ATOM 740 N N . VAL A 1 99 ? 4.359 14.766 11.648 1 98 99 VAL A N 1
ATOM 741 C CA . VAL A 1 99 ? 3.354 15.289 10.734 1 98 99 VAL A CA 1
ATOM 742 C C . VAL A 1 99 ? 3.494 14.617 9.375 1 98 99 VAL A C 1
ATOM 744 O O . VAL A 1 99 ? 4.586 14.57 8.797 1 98 99 VAL A O 1
ATOM 747 N N . LEU A 1 100 ? 2.451 14.055 8.93 1 97.81 100 LEU A N 1
ATOM 748 C CA . LEU A 1 100 ? 2.395 13.492 7.586 1 97.81 100 LEU A CA 1
ATOM 749 C C . LEU A 1 100 ? 1.397 14.258 6.719 1 97.81 100 LEU A C 1
ATOM 751 O O . LEU A 1 100 ? 0.185 14.094 6.871 1 97.81 100 LEU A O 1
ATOM 755 N N . GLU A 1 101 ? 1.907 14.984 5.824 1 96.25 101 GLU A N 1
ATOM 756 C CA . GLU A 1 101 ? 1.057 15.766 4.934 1 96.25 101 GLU A CA 1
ATOM 757 C C . GLU A 1 101 ? 0.433 14.891 3.852 1 96.25 101 GLU A C 1
ATOM 759 O O . GLU A 1 101 ? 1.053 13.922 3.395 1 96.25 101 GLU A O 1
ATOM 764 N N . PHE A 1 102 ? -0.808 15.117 3.516 1 89.12 102 PHE A N 1
ATOM 765 C CA . PHE A 1 102 ? -1.4 14.391 2.396 1 89.12 102 PHE A CA 1
ATOM 766 C C . PHE A 1 102 ? -2.076 15.352 1.429 1 89.12 102 PHE A C 1
ATOM 768 O O . PHE A 1 102 ? -2.389 16.484 1.79 1 89.12 102 PHE A O 1
ATOM 775 N N . ASP A 1 103 ? -2.201 14.773 0.272 1 84.88 103 ASP A N 1
ATOM 776 C CA . ASP A 1 103 ? -2.785 15.516 -0.842 1 84.88 103 ASP A CA 1
ATOM 777 C C . ASP A 1 103 ? -4.277 15.219 -0.977 1 84.88 103 ASP A C 1
ATOM 779 O O . ASP A 1 103 ? -4.684 14.055 -1.003 1 84.88 103 ASP A O 1
ATOM 783 N N . ILE A 1 104 ? -5.004 16.266 -1.123 1 82.88 104 ILE A N 1
ATOM 784 C CA . ILE A 1 104 ? -6.453 16.141 -1.217 1 82.88 104 ILE A CA 1
ATOM 785 C C . ILE A 1 104 ? -6.816 15.359 -2.479 1 82.88 104 ILE A C 1
ATOM 787 O O . ILE A 1 104 ? -7.777 14.586 -2.482 1 82.88 104 ILE A O 1
ATOM 791 N N . ALA A 1 105 ? -6.012 15.609 -3.477 1 85.88 105 ALA A N 1
ATOM 792 C CA . ALA A 1 105 ? -6.262 14.867 -4.711 1 85.88 105 ALA A CA 1
ATOM 793 C C . ALA A 1 105 ? -6.145 13.367 -4.484 1 85.88 105 ALA A C 1
ATOM 795 O O . ALA A 1 105 ? -6.953 12.586 -5 1 85.88 105 ALA A O 1
ATOM 796 N N . MET A 1 106 ? -5.188 12.977 -3.717 1 90.06 106 MET A N 1
ATOM 797 C CA . MET A 1 106 ? -5.012 11.57 -3.383 1 90.06 106 MET A CA 1
ATOM 798 C C . MET A 1 106 ? -6.195 11.055 -2.568 1 90.06 106 MET A C 1
ATOM 800 O O . MET A 1 106 ? -6.695 9.953 -2.822 1 90.06 106 MET A O 1
ATOM 804 N N . MET A 1 107 ? -6.625 11.789 -1.635 1 89.88 107 MET A N 1
ATOM 805 C CA . MET A 1 107 ? -7.77 11.406 -0.816 1 89.88 107 MET A CA 1
ATOM 806 C C . MET A 1 107 ? -9.016 11.234 -1.675 1 89.88 107 MET A C 1
ATOM 808 O O . MET A 1 107 ? -9.812 10.32 -1.44 1 89.88 107 MET A O 1
ATOM 812 N N . ARG A 1 108 ? -9.141 12.07 -2.617 1 87.81 108 ARG A N 1
ATOM 813 C CA . ARG A 1 108 ? -10.273 11.992 -3.525 1 87.81 108 ARG A CA 1
ATOM 814 C C . ARG A 1 108 ? -10.227 10.711 -4.352 1 87.81 108 ARG A C 1
ATOM 816 O O . ARG A 1 108 ? -11.258 10.055 -4.555 1 87.81 108 ARG A O 1
ATOM 823 N N . GLU A 1 109 ? -9.094 10.398 -4.816 1 90.38 109 GLU A N 1
ATOM 824 C CA . GLU A 1 109 ? -8.914 9.172 -5.582 1 90.38 109 GLU A CA 1
ATOM 825 C C . GLU A 1 109 ? -9.305 7.945 -4.758 1 90.38 109 GLU A C 1
ATOM 827 O O . GLU A 1 109 ? -9.953 7.027 -5.266 1 90.38 109 GLU A O 1
ATOM 832 N N . VAL A 1 110 ? -8.914 7.953 -3.5 1 93.69 110 VAL A N 1
ATOM 833 C CA . VAL A 1 110 ? -9.219 6.844 -2.604 1 93.69 110 VAL A CA 1
ATOM 834 C C . VAL A 1 110 ? -10.727 6.801 -2.336 1 93.69 110 VAL A C 1
ATOM 836 O O . VAL A 1 110 ? -11.336 5.73 -2.371 1 93.69 110 VAL A O 1
ATOM 839 N N . LEU A 1 111 ? -11.297 7.93 -2.158 1 89.31 111 LEU A N 1
ATOM 840 C CA . LEU A 1 111 ? -12.727 8.031 -1.88 1 89.31 111 LEU A CA 1
ATOM 841 C C . LEU A 1 111 ? -13.547 7.465 -3.033 1 89.31 111 LEU A C 1
ATOM 843 O O . LEU A 1 111 ? -14.555 6.785 -2.809 1 89.31 111 LEU A O 1
ATOM 847 N N . GLU A 1 112 ? -13.117 7.727 -4.203 1 87.38 112 GLU A N 1
ATOM 848 C CA . GLU A 1 112 ? -13.82 7.273 -5.398 1 87.38 112 GLU A CA 1
ATOM 849 C C . GLU A 1 112 ? -13.797 5.754 -5.512 1 87.38 112 GLU A C 1
ATOM 851 O O . GLU A 1 112 ? -14.625 5.164 -6.211 1 87.38 112 GLU A O 1
ATOM 856 N N . ARG A 1 113 ? -12.859 5.117 -4.836 1 87.69 113 ARG A N 1
ATOM 857 C CA . ARG A 1 113 ? -12.695 3.668 -4.938 1 87.69 113 ARG A CA 1
ATOM 858 C C . ARG A 1 113 ? -13.445 2.953 -3.816 1 87.69 113 ARG A C 1
ATOM 860 O O . ARG A 1 113 ? -13.508 1.723 -3.793 1 87.69 113 ARG A O 1
ATOM 867 N N . LEU A 1 114 ? -14.008 3.773 -2.893 1 87.25 114 LEU A N 1
ATOM 868 C CA . LEU A 1 114 ? -14.758 3.162 -1.804 1 87.25 114 LEU A CA 1
ATOM 869 C C . LEU A 1 114 ? -16.094 2.619 -2.303 1 87.25 114 LEU A C 1
ATOM 871 O O . LEU A 1 114 ? -16.766 3.27 -3.102 1 87.25 114 LEU A O 1
ATOM 875 N N . ASP A 1 115 ? -16.344 1.36 -1.915 1 78.06 115 ASP A N 1
ATOM 876 C CA . ASP A 1 115 ? -17.641 0.781 -2.281 1 78.06 115 ASP A CA 1
ATOM 877 C C . ASP A 1 115 ? -18.781 1.527 -1.61 1 78.06 115 ASP A C 1
ATOM 879 O O . ASP A 1 115 ? -19.828 1.754 -2.225 1 78.06 115 ASP A O 1
ATOM 883 N N . THR A 1 116 ? -18.531 1.855 -0.313 1 73.31 116 THR A N 1
ATOM 884 C CA . THR A 1 116 ? -19.547 2.562 0.465 1 73.31 116 THR A CA 1
ATOM 885 C C . THR A 1 116 ? -19 3.9 0.963 1 73.31 116 THR A C 1
ATOM 887 O O . THR A 1 116 ? -18.156 3.939 1.856 1 73.31 116 THR A O 1
ATOM 890 N N . PRO A 1 117 ? -19.469 4.859 0.191 1 69.69 117 PRO A N 1
ATOM 891 C CA . PRO A 1 117 ? -19 6.148 0.708 1 69.69 117 PRO A CA 1
ATOM 892 C C . PRO A 1 117 ? -19.422 6.387 2.158 1 69.69 117 PRO A C 1
ATOM 894 O O . PRO A 1 117 ? -20.422 5.84 2.615 1 69.69 117 PRO A O 1
ATOM 897 N N . PRO A 1 118 ? -18.484 6.973 2.871 1 72.5 118 PRO A N 1
ATOM 898 C CA . PRO A 1 118 ? -18.812 7.242 4.273 1 72.5 118 PRO A CA 1
ATOM 899 C C . PRO A 1 118 ? -20.141 7.977 4.43 1 72.5 118 PRO A C 1
ATOM 901 O O . PRO A 1 118 ? -20.562 8.711 3.531 1 72.5 118 PRO A O 1
ATOM 904 N N . SER A 1 119 ? -20.828 7.465 5.48 1 64.12 119 SER A N 1
ATOM 905 C CA . SER A 1 119 ? -22.094 8.133 5.777 1 64.12 119 SER A CA 1
ATOM 906 C C . SER A 1 119 ? -21.891 9.625 6.039 1 64.12 119 SER A C 1
ATOM 908 O O . SER A 1 119 ? -20.922 10.008 6.719 1 64.12 119 SER A O 1
ATOM 910 N N . GLN A 1 120 ? -22.469 10.383 5.129 1 62.38 120 GLN A N 1
ATOM 911 C CA . GLN A 1 120 ? -22.375 11.82 5.363 1 62.38 120 GLN A CA 1
ATOM 912 C C . GLN A 1 120 ? -23.391 12.273 6.406 1 62.38 120 GLN A C 1
ATOM 914 O O . GLN A 1 120 ? -24.594 12.125 6.211 1 62.38 120 GLN A O 1
ATOM 919 N N . PRO A 1 121 ? -23.031 12.297 7.691 1 53.44 121 PRO A N 1
ATOM 920 C CA . PRO A 1 121 ? -24.047 12.828 8.602 1 53.44 121 PRO A CA 1
ATOM 921 C C . PRO A 1 121 ? -24.812 14.008 8 1 53.44 121 PRO A C 1
ATOM 923 O O . PRO A 1 121 ? -24.25 14.781 7.223 1 53.44 121 PRO A O 1
ATOM 926 N N . ARG A 1 122 ? -26.047 13.742 8 1 48.38 122 ARG A N 1
ATOM 927 C CA . ARG A 1 122 ? -27.016 14.789 7.684 1 48.38 122 ARG A CA 1
ATOM 928 C C . ARG A 1 122 ? -26.844 15.992 8.609 1 48.38 122 ARG A C 1
ATOM 930 O O . ARG A 1 122 ? -26.828 15.836 9.836 1 48.38 122 ARG A O 1
ATOM 937 N N . GLY A 1 123 ? -25.906 17.094 8.156 1 51.06 123 GLY A N 1
ATOM 938 C CA . GLY A 1 123 ? -25.812 18.375 8.844 1 51.06 123 GLY A CA 1
ATOM 939 C C . GLY A 1 123 ? -24.703 19.25 8.297 1 51.06 123 GLY A C 1
ATOM 940 O O . GLY A 1 123 ? -24.172 19 7.203 1 51.06 123 GLY A O 1
ATOM 941 N N . ALA A 1 124 ? -24.406 20.266 9.156 1 54.94 124 ALA A N 1
ATOM 942 C CA . ALA A 1 124 ? -23.469 21.375 8.961 1 54.94 124 ALA A CA 1
ATOM 943 C C . ALA A 1 124 ? -22.078 20.844 8.625 1 54.94 124 ALA A C 1
ATOM 945 O O . ALA A 1 124 ? -21.703 19.75 9.023 1 54.94 124 ALA A O 1
ATOM 946 N N . ILE A 1 125 ? -21.609 21.406 7.422 1 55.16 125 ILE A N 1
ATOM 947 C CA . ILE A 1 125 ? -20.203 21.188 7.133 1 55.16 125 ILE A CA 1
ATOM 948 C C . ILE A 1 125 ? -19.438 20.984 8.438 1 55.16 125 ILE A C 1
ATOM 950 O O . ILE A 1 125 ? -19.609 21.75 9.391 1 55.16 125 ILE A O 1
ATOM 954 N N . GLY A 1 126 ? -19.047 19.766 8.648 1 65.88 126 GLY A N 1
ATOM 955 C CA . GLY A 1 126 ? -18.203 19.531 9.812 1 65.88 126 GLY A CA 1
ATOM 956 C C . GLY A 1 126 ? -16.922 20.328 9.797 1 65.88 126 GLY A C 1
ATOM 957 O O . GLY A 1 126 ? -16.75 21.234 8.961 1 65.88 126 GLY A O 1
ATOM 958 N N . HIS A 1 127 ? -16.141 20.328 10.859 1 79.75 127 HIS A N 1
ATOM 959 C CA . HIS A 1 127 ? -14.852 21.016 11.023 1 79.75 127 HIS A CA 1
ATOM 960 C C . HIS A 1 127 ? -13.797 20.406 10.109 1 79.75 127 HIS A C 1
ATOM 962 O O . HIS A 1 127 ? -13.844 19.203 9.797 1 79.75 127 HIS A O 1
ATOM 968 N N . GLY A 1 128 ? -12.984 21.234 9.469 1 88.12 128 GLY A N 1
ATOM 969 C CA . GLY A 1 128 ? -11.859 20.797 8.664 1 88.12 128 GLY A CA 1
ATOM 970 C C . GLY A 1 128 ? -10.773 20.109 9.469 1 88.12 128 GLY A C 1
ATOM 971 O O . GLY A 1 128 ? -9.672 19.875 8.977 1 88.12 128 GLY A O 1
ATOM 972 N N . VAL A 1 129 ? -11.141 19.875 10.773 1 93.06 129 VAL A N 1
ATOM 973 C CA . VAL A 1 129 ? -10.18 19.266 11.688 1 93.06 129 VAL A CA 1
ATOM 974 C C . VAL A 1 129 ? -10.898 18.328 12.641 1 93.06 129 VAL A C 1
ATOM 976 O O . VAL A 1 129 ? -12.023 18.594 13.062 1 93.06 129 VAL A O 1
ATOM 979 N N . CYS A 1 130 ? -10.312 17.234 12.953 1 92.94 130 CYS A N 1
ATOM 980 C CA . CYS A 1 130 ? -10.836 16.344 13.977 1 92.94 130 CYS A CA 1
ATOM 981 C C . CYS A 1 130 ? -9.711 15.586 14.672 1 92.94 130 CYS A C 1
ATOM 983 O O . CYS A 1 130 ? -8.594 15.508 14.156 1 92.94 130 CYS A O 1
ATOM 985 N N . VAL A 1 131 ? -9.953 15.18 15.867 1 95.44 131 VAL A N 1
ATOM 986 C CA . VAL A 1 131 ? -9.055 14.273 16.578 1 95.44 131 VAL A CA 1
ATOM 987 C C . VAL A 1 131 ? -9.578 12.844 16.484 1 95.44 131 VAL A C 1
ATOM 989 O O . VAL A 1 131 ? -10.766 12.594 16.703 1 95.44 131 VAL A O 1
ATOM 992 N N . THR A 1 132 ? -8.727 11.961 16.078 1 94.81 132 THR A N 1
ATOM 993 C CA . THR A 1 132 ? -9.141 10.57 15.93 1 94.81 132 THR A CA 1
ATOM 994 C C . THR A 1 132 ? -8.242 9.648 16.75 1 94.81 132 THR A C 1
ATOM 996 O O . THR A 1 132 ? -7.16 10.055 17.188 1 94.81 132 THR A O 1
ATOM 999 N N . ASP A 1 133 ? -8.781 8.445 17.031 1 94.69 133 ASP A N 1
ATOM 1000 C CA . ASP A 1 133 ? -7.941 7.43 17.656 1 94.69 133 ASP A CA 1
ATOM 1001 C C . ASP A 1 133 ? -6.801 7.016 16.734 1 94.69 133 ASP A C 1
ATOM 1003 O O . ASP A 1 133 ? -6.992 6.891 15.523 1 94.69 133 ASP A O 1
ATOM 1007 N N . PHE A 1 134 ? -5.703 6.887 17.312 1 96.12 134 PHE A N 1
ATOM 1008 C CA . PHE A 1 134 ? -4.512 6.465 16.594 1 96.12 134 PHE A CA 1
ATOM 1009 C C . PHE A 1 134 ? -4.055 5.09 17.047 1 96.12 134 PHE A C 1
ATOM 1011 O O . PHE A 1 134 ? -3.422 4.961 18.109 1 96.12 134 PHE A O 1
ATOM 1018 N N . GLY A 1 135 ? -4.355 4.152 16.297 1 94.88 135 GLY A N 1
ATOM 1019 C CA . GLY A 1 135 ? -4.047 2.752 16.562 1 94.88 135 GLY A CA 1
ATOM 1020 C C . GLY A 1 135 ? -4.387 1.847 15.383 1 94.88 135 GLY A C 1
ATOM 1021 O O . GLY A 1 135 ? -4.676 2.324 14.289 1 94.88 135 GLY A O 1
ATOM 1022 N N . GLY A 1 136 ? -4.141 0.56 15.578 1 93.81 136 GLY A N 1
ATOM 1023 C CA . GLY A 1 136 ? -4.543 -0.405 14.57 1 93.81 136 GLY A CA 1
ATOM 1024 C C . GLY A 1 136 ? -3.857 -0.191 13.234 1 93.81 136 GLY A C 1
ATOM 1025 O O . GLY A 1 136 ? -2.656 0.086 13.18 1 93.81 136 GLY A O 1
ATOM 1026 N N . PRO A 1 137 ? -4.629 -0.309 12.18 1 95.12 137 PRO A N 1
ATOM 1027 C CA . PRO A 1 137 ? -4.055 -0.237 10.836 1 95.12 137 PRO A CA 1
ATOM 1028 C C . PRO A 1 137 ? -3.455 1.132 10.523 1 95.12 137 PRO A C 1
ATOM 1030 O O . PRO A 1 137 ? -2.461 1.224 9.805 1 95.12 137 PRO A O 1
ATOM 1033 N N . LEU A 1 138 ? -4.078 2.164 11.07 1 96.19 138 LEU A N 1
ATOM 1034 C CA . LEU A 1 138 ? -3.551 3.502 10.836 1 96.19 138 LEU A CA 1
ATOM 1035 C C . LEU A 1 138 ? -2.15 3.646 11.422 1 96.19 138 LEU A C 1
ATOM 1037 O O . LEU A 1 138 ? -1.234 4.121 10.75 1 96.19 138 LEU A O 1
ATOM 1041 N N . ALA A 1 139 ? -1.989 3.191 12.641 1 96.88 139 ALA A N 1
ATOM 1042 C CA . ALA A 1 139 ? -0.686 3.254 13.297 1 96.88 139 ALA A CA 1
ATOM 1043 C C . ALA A 1 139 ? 0.327 2.355 12.594 1 96.88 139 ALA A C 1
ATOM 1045 O O . ALA A 1 139 ? 1.509 2.693 12.5 1 96.88 139 ALA A O 1
ATOM 1046 N N . ASP A 1 140 ? -0.142 1.215 12.117 1 95.88 140 ASP A N 1
ATOM 1047 C CA . ASP A 1 140 ? 0.725 0.309 11.375 1 95.88 140 ASP A CA 1
ATOM 1048 C C . ASP A 1 140 ? 1.274 0.984 10.117 1 95.88 140 ASP A C 1
ATOM 1050 O O . ASP A 1 140 ? 2.447 0.812 9.773 1 95.88 140 ASP A O 1
ATOM 1054 N N . CYS A 1 141 ? 0.457 1.719 9.43 1 97.56 141 CYS A N 1
ATOM 1055 C CA . CYS A 1 141 ? 0.877 2.443 8.242 1 97.56 141 CYS A CA 1
ATOM 1056 C C . CYS A 1 141 ? 1.953 3.469 8.57 1 97.56 141 CYS A C 1
ATOM 1058 O O . CYS A 1 141 ? 2.955 3.578 7.863 1 97.56 141 CYS A O 1
ATOM 1060 N N . VAL A 1 142 ? 1.704 4.172 9.625 1 97.88 142 VAL A N 1
ATOM 1061 C CA . VAL A 1 142 ? 2.648 5.219 10.008 1 97.88 142 VAL A CA 1
ATOM 1062 C C . VAL A 1 142 ? 3.99 4.59 10.383 1 97.88 142 VAL A C 1
ATOM 1064 O O . VAL A 1 142 ? 5.047 5.102 10.008 1 97.88 142 VAL A O 1
ATOM 1067 N N . LEU A 1 143 ? 3.932 3.496 11.086 1 97.44 143 LEU A N 1
ATOM 1068 C CA . LEU A 1 143 ? 5.16 2.787 11.43 1 97.44 143 LEU A CA 1
ATOM 1069 C C . LEU A 1 143 ? 5.891 2.326 10.172 1 97.44 143 LEU A C 1
ATOM 1071 O O . LEU A 1 143 ? 7.113 2.434 10.078 1 97.44 143 LEU A O 1
ATOM 1075 N N . ARG A 1 144 ? 5.117 1.813 9.242 1 97.19 144 ARG A N 1
ATOM 1076 C CA . ARG A 1 144 ? 5.719 1.378 7.98 1 97.19 144 ARG A CA 1
ATOM 1077 C C . ARG A 1 144 ? 6.371 2.549 7.254 1 97.19 144 ARG A C 1
ATOM 1079 O O . ARG A 1 144 ? 7.438 2.396 6.652 1 97.19 144 ARG A O 1
ATOM 1086 N N . MET A 1 145 ? 5.773 3.729 7.289 1 97.56 145 MET A N 1
ATOM 1087 C CA . MET A 1 145 ? 6.363 4.934 6.715 1 97.56 145 MET A CA 1
ATOM 1088 C C . MET A 1 145 ? 7.715 5.238 7.355 1 97.56 145 MET A C 1
ATOM 1090 O O . MET A 1 145 ? 8.688 5.512 6.656 1 97.56 145 MET A O 1
ATOM 1094 N N . MET A 1 146 ? 7.75 5.09 8.656 1 97.69 146 MET A N 1
ATOM 1095 C CA . MET A 1 146 ? 8.984 5.359 9.391 1 97.69 146 MET A CA 1
ATOM 1096 C C . MET A 1 146 ? 10.062 4.34 9.039 1 97.69 146 MET A C 1
ATOM 1098 O O . MET A 1 146 ? 11.234 4.691 8.914 1 97.69 146 MET A O 1
ATOM 1102 N N . ARG A 1 147 ? 9.672 3.104 8.828 1 96.94 147 ARG A N 1
ATOM 1103 C CA . ARG A 1 147 ? 10.617 2.043 8.5 1 96.94 147 ARG A CA 1
ATOM 1104 C C . ARG A 1 147 ? 11.227 2.258 7.121 1 96.94 147 ARG A C 1
ATOM 1106 O O . ARG A 1 147 ? 12.367 1.861 6.871 1 96.94 147 ARG A O 1
ATOM 1113 N N . LEU A 1 148 ? 10.508 2.928 6.258 1 97.44 148 LEU A N 1
ATOM 1114 C CA . LEU A 1 148 ? 10.992 3.189 4.91 1 97.44 148 LEU A CA 1
ATOM 1115 C C . LEU A 1 148 ? 12.234 4.074 4.938 1 97.44 148 LEU A C 1
ATOM 1117 O O . LEU A 1 148 ? 13.031 4.059 3.998 1 97.44 148 LEU A O 1
ATOM 1121 N N . LEU A 1 149 ? 12.367 4.832 6.016 1 97.69 149 LEU A N 1
ATOM 1122 C CA . LEU A 1 149 ? 13.523 5.715 6.121 1 97.69 149 LEU A CA 1
ATOM 1123 C C . LEU A 1 149 ? 14.812 4.91 6.203 1 97.69 149 LEU A C 1
ATOM 1125 O O . LEU A 1 149 ? 15.898 5.441 5.938 1 97.69 149 LEU A O 1
ATOM 1129 N N . ASP A 1 150 ? 14.703 3.605 6.551 1 96.25 150 ASP A N 1
ATOM 1130 C CA . ASP A 1 150 ? 15.852 2.709 6.574 1 96.25 150 ASP A CA 1
ATOM 1131 C C . ASP A 1 150 ? 16.125 2.129 5.188 1 96.25 150 ASP A C 1
ATOM 1133 O O . ASP A 1 150 ? 17.141 1.472 4.973 1 96.25 150 ASP A O 1
ATOM 1137 N N . THR A 1 151 ? 15.227 2.281 4.254 1 94.88 151 THR A N 1
ATOM 1138 C CA . THR A 1 151 ? 15.352 1.767 2.893 1 94.88 151 THR A CA 1
ATOM 1139 C C . THR A 1 151 ? 14.977 2.836 1.873 1 94.88 151 THR A C 1
ATOM 1141 O O . THR A 1 151 ? 13.984 2.688 1.15 1 94.88 151 THR A O 1
ATOM 1144 N N . PRO A 1 152 ? 15.805 3.865 1.711 1 94.75 152 PRO A N 1
ATOM 1145 C CA . PRO A 1 152 ? 15.453 5.047 0.923 1 94.75 152 PRO A CA 1
ATOM 1146 C C . PRO A 1 152 ? 15.148 4.715 -0.535 1 94.75 152 PRO A C 1
ATOM 1148 O O . PRO A 1 152 ? 14.336 5.398 -1.17 1 94.75 152 PRO A O 1
ATOM 1151 N N . ALA A 1 153 ? 15.719 3.625 -1.064 1 93.62 153 ALA A N 1
ATOM 1152 C CA . ALA A 1 153 ? 15.492 3.246 -2.455 1 93.62 153 ALA A CA 1
ATOM 1153 C C . ALA A 1 153 ? 14.031 2.891 -2.693 1 93.62 153 ALA A C 1
ATOM 1155 O O . ALA A 1 153 ? 13.539 2.977 -3.822 1 93.62 153 ALA A O 1
ATOM 1156 N N . ALA A 1 154 ? 13.312 2.533 -1.609 1 96.44 154 ALA A N 1
ATOM 1157 C CA . ALA A 1 154 ? 11.922 2.098 -1.726 1 96.44 154 ALA A CA 1
ATOM 1158 C C . ALA A 1 154 ? 10.969 3.287 -1.682 1 96.44 154 ALA A C 1
ATOM 1160 O O . ALA A 1 154 ? 9.789 3.164 -2.041 1 96.44 154 ALA A O 1
ATOM 1161 N N . ILE A 1 155 ? 11.391 4.422 -1.291 1 96.88 155 ILE A N 1
ATOM 1162 C CA . ILE A 1 155 ? 10.547 5.559 -0.941 1 96.88 155 ILE A CA 1
ATOM 1163 C C . ILE A 1 155 ? 9.75 6.004 -2.164 1 96.88 155 ILE A C 1
ATOM 1165 O O . ILE A 1 155 ? 8.531 6.176 -2.088 1 96.88 155 ILE A O 1
ATOM 1169 N N . PRO A 1 156 ? 10.328 6.09 -3.309 1 95.19 156 PRO A N 1
ATOM 1170 C CA . PRO A 1 156 ? 9.586 6.625 -4.453 1 95.19 156 PRO A CA 1
ATOM 1171 C C . PRO A 1 156 ? 8.383 5.762 -4.828 1 95.19 156 PRO A C 1
ATOM 1173 O O . PRO A 1 156 ? 7.371 6.281 -5.309 1 95.19 156 PRO A O 1
ATOM 1176 N N . VAL A 1 157 ? 8.43 4.441 -4.539 1 96.19 157 VAL A N 1
ATOM 1177 C CA . VAL A 1 157 ? 7.367 3.539 -4.961 1 96.19 157 VAL A CA 1
ATOM 1178 C C . VAL A 1 157 ? 6.453 3.23 -3.775 1 96.19 157 VAL A C 1
ATOM 1180 O O . VAL A 1 157 ? 5.227 3.293 -3.895 1 96.19 157 VAL A O 1
ATOM 1183 N N . VAL A 1 158 ? 7.039 2.963 -2.629 1 97.94 158 VAL A N 1
ATOM 1184 C CA . VAL A 1 158 ? 6.281 2.383 -1.525 1 97.94 158 VAL A CA 1
ATOM 1185 C C . VAL A 1 158 ? 5.617 3.494 -0.717 1 97.94 158 VAL A C 1
ATOM 1187 O O . VAL A 1 158 ? 4.488 3.334 -0.239 1 97.94 158 VAL A O 1
ATOM 1190 N N . ALA A 1 159 ? 6.246 4.68 -0.555 1 97.62 159 ALA A N 1
ATOM 1191 C CA . ALA A 1 159 ? 5.699 5.75 0.271 1 97.62 159 ALA A CA 1
ATOM 1192 C C . ALA A 1 159 ? 4.336 6.199 -0.242 1 97.62 159 ALA A C 1
ATOM 1194 O O . ALA A 1 159 ? 3.381 6.312 0.531 1 97.62 159 ALA A O 1
ATOM 1195 N N . PRO A 1 160 ? 4.184 6.406 -1.559 1 96.62 160 PRO A N 1
ATOM 1196 C CA . PRO A 1 160 ? 2.857 6.789 -2.053 1 96.62 160 PRO A CA 1
ATOM 1197 C C . PRO A 1 160 ? 1.799 5.719 -1.797 1 96.62 160 PRO A C 1
ATOM 1199 O O . PRO A 1 160 ? 0.629 6.043 -1.578 1 96.62 160 PRO A O 1
ATOM 1202 N N . LEU A 1 161 ? 2.174 4.438 -1.851 1 97.5 161 LEU A N 1
ATOM 1203 C CA . LEU A 1 161 ? 1.238 3.357 -1.551 1 97.5 161 LEU A CA 1
ATOM 1204 C C . LEU A 1 161 ? 0.768 3.432 -0.102 1 97.5 161 LEU A C 1
ATOM 1206 O O . LEU A 1 161 ? -0.427 3.299 0.175 1 97.5 161 LEU A O 1
ATOM 1210 N N . VAL A 1 162 ? 1.699 3.66 0.822 1 98.12 162 VAL A N 1
ATOM 1211 C CA . VAL A 1 162 ? 1.38 3.744 2.242 1 98.12 162 VAL A CA 1
ATOM 1212 C C . VAL A 1 162 ? 0.505 4.969 2.504 1 98.12 162 VAL A C 1
ATOM 1214 O O . VAL A 1 162 ? -0.44 4.906 3.295 1 98.12 162 VAL A O 1
ATOM 1217 N N . LYS A 1 163 ? 0.805 6.09 1.813 1 97.88 163 LYS A N 1
ATOM 1218 C CA . LYS A 1 163 ? 0.004 7.301 1.964 1 97.88 163 LYS A CA 1
ATOM 1219 C C . LYS A 1 163 ? -1.443 7.059 1.543 1 97.88 163 LYS A C 1
ATOM 1221 O O . LYS A 1 163 ? -2.375 7.496 2.223 1 97.88 163 LYS A O 1
ATOM 1226 N N . ARG A 1 164 ? -1.656 6.344 0.474 1 97.19 164 ARG A N 1
ATOM 1227 C CA . ARG A 1 164 ? -3.006 6.027 0.017 1 97.19 164 ARG A CA 1
ATOM 1228 C C . ARG A 1 164 ? -3.732 5.141 1.024 1 97.19 164 ARG A C 1
ATOM 1230 O O . ARG A 1 164 ? -4.934 5.309 1.25 1 97.19 164 ARG A O 1
ATOM 1237 N N . GLU A 1 165 ? -2.988 4.188 1.55 1 97.94 165 GLU A N 1
ATOM 1238 C CA . GLU A 1 165 ? -3.59 3.334 2.57 1 97.94 165 GLU A CA 1
ATOM 1239 C C . GLU A 1 165 ? -4.004 4.145 3.795 1 97.94 165 GLU A C 1
ATOM 1241 O O . GLU A 1 165 ? -5.078 3.92 4.359 1 97.94 165 GLU A O 1
ATOM 1246 N N . ILE A 1 166 ? -3.186 5.094 4.215 1 97.5 166 ILE A N 1
ATOM 1247 C CA . ILE A 1 166 ? -3.514 5.984 5.32 1 97.5 166 ILE A CA 1
ATOM 1248 C C . ILE A 1 166 ? -4.793 6.754 5.004 1 97.5 166 ILE A C 1
ATOM 1250 O O . ILE A 1 166 ? -5.691 6.855 5.844 1 97.5 166 ILE A O 1
ATOM 1254 N N . CYS A 1 167 ? -4.91 7.273 3.762 1 96 167 CYS A N 1
ATOM 1255 C CA . CYS A 1 167 ? -6.113 7.98 3.34 1 96 167 CYS A CA 1
ATOM 1256 C C . CYS A 1 167 ? -7.344 7.086 3.461 1 96 167 CYS A C 1
ATOM 1258 O O . CYS A 1 167 ? -8.391 7.527 3.928 1 96 167 CYS A O 1
ATOM 1260 N N . TYR A 1 168 ? -7.191 5.812 3.109 1 96.5 168 TYR A N 1
ATOM 1261 C CA . TYR A 1 168 ? -8.305 4.883 3.23 1 96.5 168 TYR A CA 1
ATOM 1262 C C . TYR A 1 168 ? -8.758 4.758 4.68 1 96.5 168 TYR A C 1
ATOM 1264 O O . TYR A 1 168 ? -9.953 4.859 4.98 1 96.5 168 TYR A O 1
ATOM 1272 N N . TRP A 1 169 ? -7.805 4.516 5.57 1 95.94 169 TRP A N 1
ATOM 1273 C CA . TRP A 1 169 ? -8.156 4.254 6.965 1 95.94 169 TRP A CA 1
ATOM 1274 C C . TRP A 1 169 ? -8.742 5.496 7.621 1 95.94 169 TRP A C 1
ATOM 1276 O O . TRP A 1 169 ? -9.602 5.395 8.492 1 95.94 169 TRP A O 1
ATOM 1286 N N . LEU A 1 170 ? -8.281 6.699 7.184 1 94.56 170 LEU A N 1
ATOM 1287 C CA . LEU A 1 170 ? -8.875 7.934 7.68 1 94.56 170 LEU A CA 1
ATOM 1288 C C . LEU A 1 170 ? -10.32 8.07 7.203 1 94.56 170 LEU A C 1
ATOM 1290 O O . LEU A 1 170 ? -11.203 8.438 7.98 1 94.56 170 LEU A O 1
ATOM 1294 N N . LEU A 1 171 ? -10.586 7.695 5.984 1 92.38 171 LEU A N 1
ATOM 1295 C CA . LEU A 1 171 ? -11.914 7.82 5.391 1 92.38 171 LEU A CA 1
ATOM 1296 C C . LEU A 1 171 ? -12.859 6.754 5.93 1 92.38 171 LEU A C 1
ATOM 1298 O O . LEU A 1 171 ? -14.062 6.992 6.062 1 92.38 171 LEU A O 1
ATOM 1302 N N . ALA A 1 172 ? -12.289 5.617 6.246 1 92.75 172 ALA A N 1
ATOM 1303 C CA . ALA A 1 172 ? -13.102 4.5 6.727 1 92.75 172 ALA A CA 1
ATOM 1304 C C . ALA A 1 172 ? -13.305 4.578 8.234 1 92.75 172 ALA A C 1
ATOM 1306 O O . ALA A 1 172 ? -14.109 3.834 8.797 1 92.75 172 ALA A O 1
ATOM 1307 N N . GLY A 1 173 ? -12.547 5.422 8.922 1 91.31 173 GLY A N 1
ATOM 1308 C CA . GLY A 1 173 ? -12.602 5.539 10.367 1 91.31 173 GLY A CA 1
ATOM 1309 C C . GLY A 1 173 ? -13.82 6.297 10.859 1 91.31 173 GLY A C 1
ATOM 1310 O O . GLY A 1 173 ? -14.664 6.711 10.062 1 91.31 173 GLY A O 1
ATOM 1311 N N . PRO A 1 174 ? -13.891 6.449 12.156 1 89.25 174 PRO A N 1
ATOM 1312 C CA . PRO A 1 174 ? -15.07 7.055 12.773 1 89.25 174 PRO A CA 1
ATOM 1313 C C . PRO A 1 174 ? -15.312 8.484 12.305 1 89.25 174 PRO A C 1
ATOM 1315 O O . PRO A 1 174 ? -16.453 8.953 12.289 1 89.25 174 PRO A O 1
ATOM 1318 N N . HIS A 1 175 ? -14.289 9.195 11.875 1 89.62 175 HIS A N 1
ATOM 1319 C CA . HIS A 1 175 ? -14.43 10.578 11.43 1 89.62 175 HIS A CA 1
ATOM 1320 C C . HIS A 1 175 ? -14.359 10.68 9.914 1 89.62 175 HIS A C 1
ATOM 1322 O O . HIS A 1 175 ? -14.125 11.766 9.367 1 89.62 175 HIS A O 1
ATOM 1328 N N . GLY A 1 176 ? -14.492 9.555 9.289 1 89.81 176 GLY A N 1
ATOM 1329 C CA . GLY A 1 176 ? -14.383 9.492 7.844 1 89.81 176 GLY A CA 1
ATOM 1330 C C . GLY A 1 176 ? -15.352 10.422 7.133 1 89.81 176 GLY A C 1
ATOM 1331 O O . GLY A 1 176 ? -15.016 11.016 6.109 1 89.81 176 GLY A O 1
ATOM 1332 N N . GLY A 1 177 ? -16.531 10.523 7.707 1 85.62 177 GLY A N 1
ATOM 1333 C CA . GLY A 1 177 ? -17.516 11.422 7.125 1 85.62 177 GLY A CA 1
ATOM 1334 C C . GLY A 1 177 ? -17.078 12.867 7.105 1 85.62 177 GLY A C 1
ATOM 1335 O O . GLY A 1 177 ? -17.297 13.578 6.121 1 85.62 177 GLY A O 1
ATOM 1336 N N . GLU A 1 178 ? -16.453 13.312 8.148 1 84.56 178 GLU A N 1
ATOM 1337 C CA . GLU A 1 178 ? -15.953 14.68 8.242 1 84.56 178 GLU A CA 1
ATOM 1338 C C . GLU A 1 178 ? -14.836 14.93 7.238 1 84.56 178 GLU A C 1
ATOM 1340 O O . GLU A 1 178 ? -14.812 15.977 6.582 1 84.56 178 GLU A O 1
ATOM 1345 N N . VAL A 1 179 ? -14.008 13.977 7.121 1 87.75 179 VAL A N 1
ATOM 1346 C CA . VAL A 1 179 ? -12.891 14.086 6.188 1 87.75 179 VAL A CA 1
ATOM 1347 C C . VAL A 1 179 ? -13.414 14.094 4.754 1 87.75 179 VAL A C 1
ATOM 1349 O O . VAL A 1 179 ? -13.008 14.922 3.939 1 87.75 179 VAL A O 1
ATOM 1352 N N . ALA A 1 180 ? -14.336 13.242 4.527 1 87.12 180 ALA A N 1
ATOM 1353 C CA . ALA A 1 180 ? -14.891 13.086 3.188 1 87.12 180 ALA A CA 1
ATOM 1354 C C . ALA A 1 180 ? -15.625 14.352 2.742 1 87.12 180 ALA A C 1
ATOM 1356 O O . ALA A 1 180 ? -15.609 14.695 1.56 1 87.12 180 ALA A O 1
ATOM 1357 N N . ARG A 1 181 ? -16.172 15.008 3.602 1 81.31 181 ARG A N 1
ATOM 1358 C CA . ARG A 1 181 ? -16.922 16.219 3.279 1 81.31 181 ARG A CA 1
ATOM 1359 C C . ARG A 1 181 ? -16.016 17.297 2.697 1 81.31 181 ARG A C 1
ATOM 1361 O O . ARG A 1 181 ? -16.438 18.047 1.818 1 81.31 181 ARG A O 1
ATOM 1368 N N . VAL A 1 182 ? -14.883 17.328 3.133 1 79.62 182 VAL A N 1
ATOM 1369 C CA . VAL A 1 182 ? -13.938 18.328 2.672 1 79.62 182 VAL A CA 1
ATOM 1370 C C . VAL A 1 182 ? -13.383 17.938 1.305 1 79.62 182 VAL A C 1
ATOM 1372 O O . VAL A 1 182 ? -13.148 18.797 0.449 1 79.62 182 VAL A O 1
ATOM 1375 N N . VAL A 1 183 ? -13.297 16.625 1.106 1 75.69 183 VAL A N 1
ATOM 1376 C CA . VAL A 1 183 ? -12.656 16.094 -0.09 1 75.69 183 VAL A CA 1
ATOM 1377 C C . VAL A 1 183 ? -13.648 16.078 -1.247 1 75.69 183 VAL A C 1
ATOM 1379 O O . VAL A 1 183 ? -13.273 16.297 -2.402 1 75.69 183 VAL A O 1
ATOM 1382 N N . PHE A 1 184 ? -14.938 15.797 -0.969 1 68.44 184 PHE A N 1
ATOM 1383 C CA . PHE A 1 184 ? -15.914 15.609 -2.033 1 68.44 184 PHE A CA 1
ATOM 1384 C C . PHE A 1 184 ? -16.297 16.953 -2.666 1 68.44 184 PHE A C 1
ATOM 1386 O O . PHE A 1 184 ? -16.484 17.938 -1.963 1 68.44 184 PHE A O 1
ATOM 1393 N N . ALA A 1 185 ? -16.094 17.047 -3.932 1 56.44 185 ALA A N 1
ATOM 1394 C CA . ALA A 1 185 ? -16.344 18.141 -4.855 1 56.44 185 ALA A CA 1
ATOM 1395 C C . ALA A 1 185 ? -17.797 18.594 -4.816 1 56.44 185 ALA A C 1
ATOM 1397 O O . ALA A 1 185 ? -18.109 19.766 -4.992 1 56.44 185 ALA A O 1
ATOM 1398 N N . ASN A 1 186 ? -18.641 17.688 -4.844 1 56.53 186 ASN A N 1
ATOM 1399 C CA . ASN A 1 186 ? -19.969 18.156 -5.207 1 56.53 186 ASN A CA 1
ATOM 1400 C C . ASN A 1 186 ? -20.688 18.812 -4.023 1 56.53 186 ASN A C 1
ATOM 1402 O O . ASN A 1 186 ? -21.844 19.219 -4.137 1 56.53 186 ASN A O 1
ATOM 1406 N N . GLY A 1 187 ? -19.953 18.938 -2.938 1 66.56 187 GLY A N 1
ATOM 1407 C CA . GLY A 1 187 ? -20.719 19.453 -1.815 1 66.56 187 GLY A CA 1
ATOM 1408 C C . GLY A 1 187 ? -20.312 20.859 -1.42 1 66.56 187 GLY A C 1
ATOM 1409 O O . GLY A 1 187 ? -19.469 21.484 -2.064 1 66.56 187 GLY A O 1
ATOM 1410 N N . HIS A 1 188 ? -21.078 21.453 -0.631 1 73 188 HIS A N 1
ATOM 1411 C CA . HIS A 1 188 ? -20.891 22.781 -0.037 1 73 188 HIS A CA 1
ATOM 1412 C C . HIS A 1 188 ? -19.469 22.938 0.487 1 73 188 HIS A C 1
ATOM 1414 O O . HIS A 1 188 ? -18.859 24 0.284 1 73 188 HIS A O 1
ATOM 1420 N N . ALA A 1 189 ? -18.906 21.891 0.846 1 76.38 189 ALA A N 1
ATOM 1421 C CA . ALA A 1 189 ? -17.578 21.984 1.441 1 76.38 189 ALA A CA 1
ATOM 1422 C C . ALA A 1 189 ? -16.516 22.234 0.375 1 76.38 189 ALA A C 1
ATOM 1424 O O . ALA A 1 189 ? -15.602 23.031 0.579 1 76.38 189 ALA A O 1
ATOM 1425 N N . GLN A 1 190 ? -16.688 21.641 -0.692 1 78.69 190 GLN A N 1
ATOM 1426 C CA . GLN A 1 190 ? -15.727 21.828 -1.771 1 78.69 190 GLN A CA 1
ATOM 1427 C C . GLN A 1 190 ? -15.758 23.266 -2.297 1 78.69 190 GLN A C 1
ATOM 1429 O O . GLN A 1 190 ? -14.719 23.828 -2.635 1 78.69 190 GLN A O 1
ATOM 1434 N N . ARG A 1 191 ? -16.906 23.703 -2.359 1 85.44 191 ARG A N 1
ATOM 1435 C CA . ARG A 1 191 ? -17.062 25.078 -2.828 1 85.44 191 ARG A CA 1
ATOM 1436 C C . ARG A 1 191 ? -16.406 26.062 -1.861 1 85.44 191 ARG A C 1
ATOM 1438 O O . ARG A 1 191 ? -15.789 27.047 -2.285 1 85.44 191 ARG A O 1
ATOM 1445 N N . VAL A 1 192 ? -16.594 25.797 -0.631 1 88.38 192 VAL A N 1
ATOM 1446 C CA . VAL A 1 192 ? -15.961 26.656 0.378 1 88.38 192 VAL A CA 1
ATOM 1447 C C . VAL A 1 192 ? -14.445 26.516 0.297 1 88.38 192 VAL A C 1
ATOM 1449 O O . VAL A 1 192 ? -13.719 27.5 0.4 1 88.38 192 VAL A O 1
ATOM 1452 N N . VAL A 1 193 ? -13.992 25.312 0.066 1 87.44 193 VAL A N 1
ATOM 1453 C CA . VAL A 1 193 ? -12.555 25.062 -0.056 1 87.44 193 VAL A CA 1
ATOM 1454 C C . VAL A 1 193 ? -12.008 25.828 -1.264 1 87.44 193 VAL A C 1
ATOM 1456 O O . VAL A 1 193 ? -10.922 26.391 -1.2 1 87.44 193 VAL A O 1
ATOM 1459 N N . ALA A 1 194 ? -12.734 25.828 -2.264 1 87.81 194 ALA A N 1
ATOM 1460 C CA . ALA A 1 194 ? -12.336 26.594 -3.439 1 87.81 194 ALA A CA 1
ATOM 1461 C C . ALA A 1 194 ? -12.211 28.078 -3.107 1 87.81 194 ALA A C 1
ATOM 1463 O O . ALA A 1 194 ? -11.289 28.75 -3.578 1 87.81 194 ALA A O 1
ATOM 1464 N N . ALA A 1 195 ? -13.148 28.5 -2.363 1 92.12 195 ALA A N 1
ATOM 1465 C CA . ALA A 1 195 ? -13.109 29.906 -1.933 1 92.12 195 ALA A CA 1
ATOM 1466 C C . ALA A 1 195 ? -11.906 30.172 -1.036 1 92.12 195 ALA A C 1
ATOM 1468 O O . ALA A 1 195 ? -11.305 31.25 -1.101 1 92.12 195 ALA A O 1
ATOM 1469 N N . ILE A 1 196 ? -11.586 29.234 -0.227 1 91.62 196 ILE A N 1
ATOM 1470 C CA . ILE A 1 196 ? -10.414 29.344 0.628 1 91.62 196 ILE A CA 1
ATOM 1471 C C . ILE A 1 196 ? -9.156 29.438 -0.234 1 91.62 196 ILE A C 1
ATOM 1473 O O . ILE A 1 196 ? -8.273 30.25 0.022 1 91.62 196 ILE A O 1
ATOM 1477 N N . HIS A 1 197 ? -9.109 28.656 -1.236 1 90.38 197 HIS A N 1
ATOM 1478 C CA . HIS A 1 197 ? -7.973 28.703 -2.154 1 90.38 197 HIS A CA 1
ATOM 1479 C C . HIS A 1 197 ? -7.879 30.062 -2.844 1 90.38 197 HIS A C 1
ATOM 1481 O O . HIS A 1 197 ? -6.789 30.609 -2.994 1 90.38 197 HIS A O 1
ATOM 1487 N N . ALA A 1 198 ? -8.984 30.5 -3.264 1 92.31 198 ALA A N 1
ATOM 1488 C CA . ALA A 1 198 ? -9.031 31.828 -3.891 1 92.31 198 ALA A CA 1
ATOM 1489 C C . ALA A 1 198 ? -8.531 32.906 -2.932 1 92.31 198 ALA A C 1
ATOM 1491 O O . ALA A 1 198 ? -7.738 33.75 -3.314 1 92.31 198 ALA A O 1
ATOM 1492 N N . LEU A 1 199 ? -9.039 32.812 -1.727 1 94.5 199 LEU A N 1
ATOM 1493 C CA . LEU A 1 199 ? -8.633 33.75 -0.696 1 94.5 199 LEU A CA 1
ATOM 1494 C C . LEU A 1 199 ? -7.125 33.688 -0.469 1 94.5 199 LEU A C 1
ATOM 1496 O O . LEU A 1 199 ? -6.461 34.719 -0.387 1 94.5 199 LEU A O 1
ATOM 1500 N N . ARG A 1 200 ? -6.602 32.562 -0.425 1 94.12 200 ARG A N 1
ATOM 1501 C CA . ARG A 1 200 ? -5.172 32.406 -0.194 1 94.12 200 ARG A CA 1
ATOM 1502 C C . ARG A 1 200 ? -4.355 32.938 -1.359 1 94.12 200 ARG A C 1
ATOM 1504 O O . ARG A 1 200 ? -3.268 33.5 -1.16 1 94.12 200 ARG A O 1
ATOM 1511 N N . GLY A 1 201 ? -4.898 32.844 -2.525 1 92.81 201 GLY A N 1
ATOM 1512 C CA . GLY A 1 201 ? -4.223 33.344 -3.713 1 92.81 201 GLY A CA 1
ATOM 1513 C C . GLY A 1 201 ? -4.211 34.875 -3.805 1 92.81 201 GLY A C 1
ATOM 1514 O O . GLY A 1 201 ? -3.402 35.438 -4.531 1 92.81 201 GLY A O 1
ATOM 1515 N N . GLN A 1 202 ? -5.105 35.469 -3.098 1 93.38 202 GLN A N 1
ATOM 1516 C CA . GLN A 1 202 ? -5.23 36.906 -3.156 1 93.38 202 GLN A CA 1
ATOM 1517 C C . GLN A 1 202 ? -5.262 37.5 -1.757 1 93.38 202 GLN A C 1
ATOM 1519 O O . GLN A 1 202 ? -5.98 38.5 -1.513 1 93.38 202 GLN A O 1
ATOM 1524 N N . PHE A 1 203 ? -4.594 36.875 -0.867 1 94.69 203 PHE A N 1
ATOM 1525 C CA . PHE A 1 203 ? -4.746 37.25 0.538 1 94.69 203 PHE A CA 1
ATOM 1526 C C . PHE A 1 203 ? -4.258 38.656 0.79 1 94.69 203 PHE A C 1
ATOM 1528 O O . PHE A 1 203 ? -4.605 39.281 1.802 1 94.69 203 PHE A O 1
ATOM 1535 N N . ALA A 1 204 ? -3.443 39.281 -0.061 1 96 204 ALA A N 1
ATOM 1536 C CA . ALA A 1 204 ? -2.875 40.594 0.132 1 96 204 ALA A CA 1
ATOM 1537 C C . ALA A 1 204 ? -3.844 41.688 -0.337 1 96 204 ALA A C 1
ATOM 1539 O O . ALA A 1 204 ? -3.645 42.875 -0.055 1 96 204 ALA A O 1
ATOM 1540 N N . GLU A 1 205 ? -4.816 41.312 -1.03 1 94.69 205 GLU A N 1
ATOM 1541 C CA . GLU A 1 205 ? -5.809 42.25 -1.539 1 94.69 205 GLU A CA 1
ATOM 1542 C C . GLU A 1 205 ? -6.992 42.375 -0.587 1 94.69 205 GLU A C 1
ATOM 1544 O O . GLU A 1 205 ? -7.199 41.531 0.271 1 94.69 205 GLU A O 1
ATOM 1549 N N . ALA A 1 206 ? -7.668 43.562 -0.722 1 91.31 206 ALA A N 1
ATOM 1550 C CA . ALA A 1 206 ? -8.922 43.688 0.013 1 91.31 206 ALA A CA 1
ATOM 1551 C C . ALA A 1 206 ? -9.969 42.719 -0.512 1 91.31 206 ALA A C 1
ATOM 1553 O O . ALA A 1 206 ? -10.125 42.531 -1.725 1 91.31 206 ALA A O 1
ATOM 1554 N N . ILE A 1 207 ? -10.531 41.969 0.425 1 87.69 207 ILE A N 1
ATOM 1555 C CA . ILE A 1 207 ? -11.516 41 -0.024 1 87.69 207 ILE A CA 1
ATOM 1556 C C . ILE A 1 207 ? -12.914 41.438 0.398 1 87.69 207 ILE A C 1
ATOM 1558 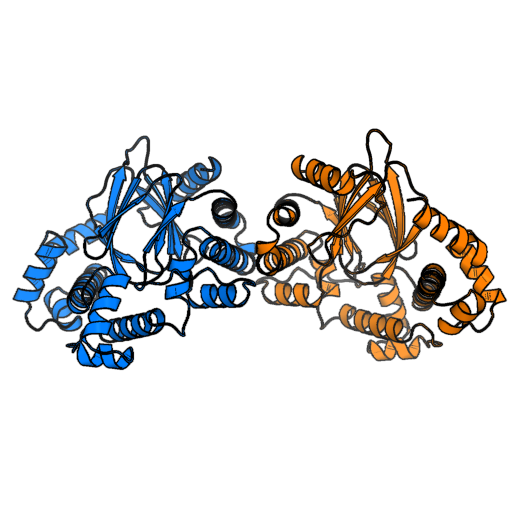O O . ILE A 1 207 ? -13.094 42 1.476 1 87.69 207 ILE A O 1
ATOM 1562 N N . ARG A 1 208 ? -13.859 41.219 -0.516 1 90.62 208 ARG A N 1
ATOM 1563 C CA . ARG A 1 208 ? -15.281 41.312 -0.205 1 90.62 208 ARG A CA 1
ATOM 1564 C C . ARG A 1 208 ? -15.898 39.938 -0.021 1 90.62 208 ARG A C 1
ATOM 1566 O O . ARG A 1 208 ? -15.734 39.062 -0.872 1 90.62 208 ARG A O 1
ATOM 1573 N N . VAL A 1 209 ? -16.531 39.812 1.071 1 91 209 VAL A N 1
ATOM 1574 C CA . VAL A 1 209 ? -17.141 38.531 1.395 1 91 209 VAL A CA 1
ATOM 1575 C C . VAL A 1 209 ? -18.062 38.094 0.254 1 91 209 VAL A C 1
ATOM 1577 O O . VAL A 1 209 ? -18.188 36.906 -0.046 1 91 209 VAL A O 1
ATOM 1580 N N . GLU A 1 210 ? -18.672 39.062 -0.377 1 93.56 210 GLU A N 1
ATOM 1581 C CA . GLU A 1 210 ? -19.578 38.781 -1.484 1 93.56 210 GLU A CA 1
ATOM 1582 C C . GLU A 1 210 ? -18.859 38.094 -2.645 1 93.56 210 GLU A C 1
ATOM 1584 O O . GLU A 1 210 ? -19.406 37.219 -3.291 1 93.56 210 GLU A O 1
ATOM 1589 N N . ASP A 1 211 ? -17.703 38.562 -2.867 1 94.25 211 ASP A N 1
ATOM 1590 C CA . ASP A 1 211 ? -16.906 38 -3.951 1 94.25 211 ASP A CA 1
ATOM 1591 C C . ASP A 1 211 ? -16.531 36.531 -3.652 1 94.25 211 ASP A C 1
ATOM 1593 O O . ASP A 1 211 ? -16.594 35.688 -4.535 1 94.25 211 ASP A O 1
ATOM 1597 N N . LEU A 1 212 ? -16.141 36.281 -2.436 1 94.62 212 LEU A N 1
ATOM 1598 C CA . LEU A 1 212 ? -15.797 34.906 -2.033 1 94.62 212 LEU A CA 1
ATOM 1599 C C . LEU A 1 212 ? -17.031 34.031 -2.051 1 94.62 212 LEU A C 1
ATOM 1601 O O . LEU A 1 212 ? -16.938 32.844 -2.43 1 94.62 212 LEU A O 1
ATOM 1605 N N . ALA A 1 213 ? -18.094 34.562 -1.62 1 95 213 ALA A N 1
ATOM 1606 C CA . ALA A 1 213 ? -19.344 33.844 -1.661 1 95 213 ALA A CA 1
ATOM 1607 C C . ALA A 1 213 ? -19.719 33.469 -3.092 1 95 213 ALA A C 1
ATOM 1609 O O . ALA A 1 213 ? -20.219 32.344 -3.336 1 95 213 ALA A O 1
ATOM 1610 N N . ALA A 1 214 ? -19.469 34.312 -3.986 1 94.56 214 ALA A N 1
ATOM 1611 C CA . ALA A 1 214 ? -19.734 34.062 -5.398 1 94.56 214 ALA A CA 1
ATOM 1612 C C . ALA A 1 214 ? -18.859 32.906 -5.914 1 94.56 214 ALA A C 1
ATOM 1614 O O . ALA A 1 214 ? -19.328 32.062 -6.672 1 94.56 214 ALA A O 1
ATOM 1615 N N . VAL A 1 215 ? -17.625 32.938 -5.539 1 92.44 215 VAL A N 1
ATOM 1616 C CA . VAL A 1 215 ? -16.719 31.844 -5.898 1 92.44 215 VAL A CA 1
ATOM 1617 C C . VAL A 1 215 ? -17.297 30.516 -5.398 1 92.44 215 VAL A C 1
ATOM 1619 O O . VAL A 1 215 ? -17.25 29.5 -6.109 1 92.44 215 VAL A O 1
ATOM 1622 N N . ALA A 1 216 ? -17.844 30.531 -4.242 1 92.31 216 ALA A N 1
ATOM 1623 C CA . ALA A 1 216 ? -18.391 29.328 -3.621 1 92.31 216 ALA A CA 1
ATOM 1624 C C . ALA A 1 216 ? -19.797 29.047 -4.129 1 92.31 216 ALA A C 1
ATOM 1626 O O . ALA A 1 216 ? -20.406 28.031 -3.77 1 92.31 216 ALA A O 1
ATOM 1627 N N . GLN A 1 217 ? -20.312 30.016 -4.902 1 93 217 GLN A N 1
ATOM 1628 C CA . GLN A 1 217 ? -21.672 29.891 -5.426 1 93 217 GLN A CA 1
ATOM 1629 C C . GLN A 1 217 ? -22.688 29.75 -4.293 1 93 217 GLN A C 1
ATOM 1631 O O . GLN A 1 217 ? -23.547 28.875 -4.32 1 93 217 GLN A O 1
ATOM 1636 N N . MET A 1 218 ? -22.5 30.641 -3.307 1 92.69 218 MET A N 1
ATOM 1637 C CA . MET A 1 218 ? -23.391 30.703 -2.145 1 92.69 218 MET A CA 1
ATOM 1638 C C . MET A 1 218 ? -23.812 32.125 -1.85 1 92.69 218 MET A C 1
ATOM 1640 O O . MET A 1 218 ? -23.219 33.094 -2.373 1 92.69 218 MET A O 1
ATOM 1644 N N . SER A 1 219 ? -24.922 32.156 -0.979 1 94.19 219 SER A N 1
ATOM 1645 C CA . SER A 1 219 ? -25.203 33.469 -0.413 1 94.19 219 SER A CA 1
ATOM 1646 C C . SER A 1 219 ? -24.125 33.906 0.583 1 94.19 219 SER A C 1
ATOM 1648 O O . SER A 1 219 ? -23.469 33.031 1.177 1 94.19 219 SER A O 1
ATOM 1650 N N . PRO A 1 220 ? -23.938 35.188 0.742 1 95.12 220 PRO A N 1
ATOM 1651 C CA . PRO A 1 220 ? -22.953 35.656 1.719 1 95.12 220 PRO A CA 1
ATOM 1652 C C . PRO A 1 220 ? -23.188 35.062 3.111 1 95.12 220 PRO A C 1
ATOM 1654 O O . PRO A 1 220 ? -22.234 34.688 3.793 1 95.12 220 PRO A O 1
ATOM 1657 N N . SER A 1 221 ? -24.422 35 3.477 1 94.5 221 SER A N 1
ATOM 1658 C CA . SER A 1 221 ? -24.734 34.469 4.801 1 94.5 221 SER A CA 1
ATOM 1659 C C . SER A 1 221 ? -24.406 33 4.902 1 94.5 221 SER A C 1
ATOM 1661 O O . SER A 1 221 ? -23.812 32.531 5.891 1 94.5 221 SER A O 1
ATOM 1663 N N . ALA A 1 222 ? -24.766 32.25 3.934 1 91.75 222 ALA A N 1
ATOM 1664 C CA . ALA A 1 222 ? -24.469 30.828 3.908 1 91.75 222 ALA A CA 1
ATOM 1665 C C . ALA A 1 222 ? -22.969 30.578 3.85 1 91.75 222 ALA A C 1
ATOM 1667 O O . ALA A 1 222 ? -22.438 29.703 4.547 1 91.75 222 ALA A O 1
ATOM 1668 N N . PHE A 1 223 ? -22.312 31.328 3.025 1 93.19 223 PHE A N 1
ATOM 1669 C CA . PHE A 1 223 ? -20.875 31.203 2.891 1 93.19 223 PHE A CA 1
ATOM 1670 C C . PHE A 1 223 ? -20.172 31.484 4.219 1 93.19 223 PHE A C 1
ATOM 1672 O O . PHE A 1 223 ? -19.312 30.719 4.648 1 93.19 223 PHE A O 1
ATOM 1679 N N . HIS A 1 224 ? -20.547 32.562 4.828 1 92.25 224 HIS A N 1
ATOM 1680 C CA . HIS A 1 224 ? -19.969 32.938 6.117 1 92.25 224 HIS A CA 1
ATOM 1681 C C . HIS A 1 224 ? -20.141 31.797 7.133 1 92.25 224 HIS A C 1
ATOM 1683 O O . HIS A 1 224 ? -19.188 31.438 7.824 1 92.25 224 HIS A O 1
ATOM 1689 N N . ARG A 1 225 ? -21.266 31.281 7.184 1 91.44 225 ARG A N 1
ATOM 1690 C CA . ARG A 1 225 ? -21.578 30.203 8.125 1 91.44 225 ARG A CA 1
ATOM 1691 C C . ARG A 1 225 ? -20.734 28.969 7.836 1 91.44 225 ARG A C 1
ATOM 1693 O O . ARG A 1 225 ? -20.172 28.375 8.75 1 91.44 225 ARG A O 1
ATOM 1700 N N . GLN A 1 226 ? -20.656 28.625 6.621 1 90.12 226 GLN A N 1
ATOM 1701 C CA . GLN A 1 226 ? -19.953 27.406 6.227 1 90.12 226 GLN A CA 1
ATOM 1702 C C . GLN A 1 226 ? -18.438 27.594 6.363 1 90.12 226 GLN A C 1
ATOM 1704 O O . GLN A 1 226 ? -17.734 26.656 6.746 1 90.12 226 GLN A O 1
ATOM 1709 N N . PHE A 1 227 ? -18.016 28.781 5.992 1 92.25 227 PHE A N 1
ATOM 1710 C CA . PHE A 1 227 ? -16.594 29.094 6.172 1 92.25 227 PHE A CA 1
ATOM 1711 C C . PHE A 1 227 ? -16.188 28.953 7.637 1 92.25 227 PHE A C 1
ATOM 1713 O O . PHE A 1 227 ? -15.195 28.312 7.957 1 92.25 227 PHE A O 1
ATOM 1720 N N . LYS A 1 228 ? -16.984 29.5 8.453 1 91.69 228 LYS A N 1
ATOM 1721 C CA . LYS A 1 228 ? -16.719 29.453 9.891 1 91.69 228 LYS A CA 1
ATOM 1722 C C . LYS A 1 228 ? -16.828 28.016 10.414 1 91.69 228 LYS A C 1
ATOM 1724 O O . LYS A 1 228 ? -16.031 27.609 11.266 1 91.69 228 LYS A O 1
ATOM 1729 N N . ALA A 1 229 ? -17.766 27.344 9.953 1 88.31 229 ALA A N 1
ATOM 1730 C CA . ALA A 1 229 ? -17.906 25.938 10.359 1 88.31 229 ALA A CA 1
ATOM 1731 C C . ALA A 1 229 ? -16.672 25.125 10 1 88.31 229 ALA A C 1
ATOM 1733 O O . ALA A 1 229 ? -16.203 24.312 10.805 1 88.31 229 ALA A O 1
ATOM 1734 N N . LEU A 1 230 ? -16.141 25.344 8.883 1 89.19 230 LEU A N 1
ATOM 1735 C CA . LEU A 1 230 ? -15.031 24.578 8.336 1 89.19 230 LEU A CA 1
ATOM 1736 C C . LEU A 1 230 ? -13.719 25 8.992 1 89.19 230 LEU A C 1
ATOM 1738 O O . LEU A 1 230 ? -12.883 24.141 9.305 1 89.19 230 LEU A O 1
ATOM 1742 N N . THR A 1 231 ? -13.531 26.312 9.289 1 92.19 231 THR A N 1
ATOM 1743 C CA . THR A 1 231 ? -12.211 26.797 9.664 1 92.19 231 THR A CA 1
ATOM 1744 C C . THR A 1 231 ? -12.211 27.297 11.102 1 92.19 231 THR A C 1
ATOM 1746 O O . THR A 1 231 ? -11.148 27.547 11.68 1 92.19 231 THR A O 1
ATOM 1749 N N . SER A 1 232 ? -13.367 27.531 11.648 1 92.5 232 SER A N 1
ATOM 1750 C CA . SER A 1 232 ? -13.578 28.094 12.977 1 92.5 232 SER A CA 1
ATOM 1751 C C . SER A 1 232 ? -13.203 29.562 13.016 1 92.5 232 SER A C 1
ATOM 1753 O O . SER A 1 232 ? -12.938 30.125 14.078 1 92.5 232 SER A O 1
ATOM 1755 N N . MET A 1 233 ? -13.156 30.188 11.875 1 94.56 233 MET A N 1
ATOM 1756 C CA . MET A 1 233 ? -12.844 31.609 11.727 1 94.56 233 MET A CA 1
ATOM 1757 C C . MET A 1 233 ? -13.727 32.25 10.656 1 94.56 233 MET A C 1
ATOM 1759 O O . MET A 1 233 ? -14.266 31.562 9.797 1 94.56 233 MET A O 1
ATOM 1763 N N . THR A 1 234 ? -13.883 33.562 10.789 1 94.25 234 THR A N 1
ATOM 1764 C CA . THR A 1 234 ? -14.461 34.312 9.672 1 94.25 234 THR A CA 1
ATOM 1765 C C . THR A 1 234 ? -13.438 34.5 8.555 1 94.25 234 THR A C 1
ATOM 1767 O O . THR A 1 234 ? -12.234 34.375 8.789 1 94.25 234 THR A O 1
ATOM 1770 N N . PRO A 1 235 ? -13.906 34.781 7.352 1 94.94 235 PRO A N 1
ATOM 1771 C CA . PRO A 1 235 ? -12.977 35.031 6.246 1 94.94 235 PRO A CA 1
ATOM 1772 C C . PRO A 1 235 ? -11.984 36.125 6.543 1 94.94 235 PRO A C 1
ATOM 1774 O O . PRO A 1 235 ? -10.797 36 6.227 1 94.94 235 PRO A O 1
ATOM 1777 N N . LEU A 1 236 ? -12.398 37.125 7.242 1 93.94 236 LEU A N 1
ATOM 1778 C CA . LEU A 1 236 ? -11.531 38.25 7.555 1 93.94 236 LEU A CA 1
ATOM 1779 C C . LEU A 1 236 ? -10.477 37.844 8.586 1 93.94 236 LEU A C 1
ATOM 1781 O O . LEU A 1 236 ? -9.312 38.25 8.484 1 93.94 236 LEU A O 1
ATOM 1785 N N . GLN A 1 237 ? -10.93 37.219 9.609 1 94.5 237 GLN A N 1
ATOM 1786 C CA . GLN A 1 237 ? -9.984 36.688 10.594 1 94.5 237 GLN A CA 1
ATOM 1787 C C . GLN A 1 237 ? -8.938 35.781 9.938 1 94.5 237 GLN A C 1
ATOM 1789 O O . GLN A 1 237 ? -7.746 35.875 10.25 1 94.5 237 GLN A O 1
ATOM 1794 N N . TYR A 1 238 ? -9.43 34.938 9.023 1 96.06 238 TYR A N 1
ATOM 1795 C CA . TYR A 1 238 ? -8.562 34.031 8.266 1 96.06 238 TYR A CA 1
ATOM 1796 C C . TYR A 1 238 ? -7.52 34.844 7.484 1 96.06 238 TYR A C 1
ATOM 1798 O O . TYR A 1 238 ? -6.32 34.562 7.59 1 96.06 238 TYR A O 1
ATOM 1806 N N . GLN A 1 239 ? -7.926 35.75 6.742 1 95.88 239 GLN A N 1
ATOM 1807 C CA . GLN A 1 239 ? -7.031 36.562 5.93 1 95.88 239 GLN A CA 1
ATOM 1808 C C . GLN A 1 239 ? -6.02 37.312 6.797 1 95.88 239 GLN A C 1
ATOM 1810 O O . GLN A 1 239 ? -4.832 37.344 6.48 1 95.88 239 GLN A O 1
ATOM 1815 N N . LYS A 1 240 ? -6.473 37.875 7.844 1 95.75 240 LYS A N 1
ATOM 1816 C CA . LYS A 1 240 ? -5.594 38.594 8.742 1 95.75 240 LYS A CA 1
ATOM 1817 C C . LYS A 1 240 ? -4.465 37.719 9.266 1 95.75 240 LYS A C 1
ATOM 1819 O O . LYS A 1 240 ? -3.297 38.125 9.242 1 95.75 240 LYS A O 1
ATOM 1824 N N . GLN A 1 241 ? -4.852 36.625 9.719 1 96.31 241 GLN A N 1
ATOM 1825 C CA . GLN A 1 241 ? -3.85 35.719 10.242 1 96.31 241 GLN A CA 1
ATOM 1826 C C . GLN A 1 241 ? -2.875 35.281 9.148 1 96.31 241 GLN A C 1
ATOM 1828 O O . GLN A 1 241 ? -1.668 35.188 9.383 1 96.31 241 GLN A O 1
ATOM 1833 N N . LEU A 1 242 ? -3.393 35 7.98 1 96.19 242 LEU A N 1
ATOM 1834 C CA . LEU A 1 242 ? -2.547 34.656 6.848 1 96.19 242 LEU A CA 1
ATOM 1835 C C . LEU A 1 242 ? -1.548 35.75 6.535 1 96.19 242 LEU A C 1
ATOM 1837 O O . LEU A 1 242 ? -0.367 35.5 6.305 1 96.19 242 LEU A O 1
ATOM 1841 N N . ARG A 1 243 ? -2.033 36.938 6.527 1 96.94 243 ARG A N 1
ATOM 1842 C CA . ARG A 1 243 ? -1.188 38.094 6.238 1 96.94 243 ARG A CA 1
ATOM 1843 C C . ARG A 1 243 ? -0.058 38.219 7.258 1 96.94 243 ARG A C 1
ATOM 1845 O O . ARG A 1 243 ? 1.105 38.375 6.887 1 96.94 243 ARG A O 1
ATOM 1852 N N . LEU A 1 244 ? -0.408 38.094 8.492 1 97.31 244 LEU A N 1
ATOM 1853 C CA . LEU A 1 244 ? 0.573 38.281 9.562 1 97.31 244 LEU A CA 1
ATOM 1854 C C . LEU A 1 244 ? 1.601 37.156 9.531 1 97.31 244 LEU A C 1
ATOM 1856 O O . LEU A 1 244 ? 2.797 37.375 9.719 1 97.31 244 LEU A O 1
ATOM 1860 N N . LEU A 1 245 ? 1.158 35.938 9.305 1 96.25 245 LEU A N 1
ATOM 1861 C CA . LEU A 1 245 ? 2.061 34.812 9.234 1 96.25 245 LEU A CA 1
ATOM 1862 C C . LEU A 1 245 ? 2.996 34.938 8.039 1 96.25 245 LEU A C 1
ATOM 1864 O O . LEU A 1 245 ? 4.191 34.656 8.148 1 96.25 245 LEU A O 1
ATOM 1868 N N . GLU A 1 246 ? 2.475 35.344 6.938 1 95.69 246 GLU A N 1
ATOM 1869 C CA . GLU A 1 246 ? 3.295 35.562 5.75 1 95.69 246 GLU A CA 1
ATOM 1870 C C . GLU A 1 246 ? 4.301 36.688 5.957 1 95.69 246 GLU A C 1
ATOM 1872 O O . GLU A 1 246 ? 5.453 36.562 5.535 1 95.69 246 GLU A O 1
ATOM 1877 N N . ALA A 1 247 ? 3.875 37.688 6.574 1 97.06 247 ALA A N 1
ATOM 1878 C CA . ALA A 1 247 ? 4.785 38.781 6.883 1 97.06 247 ALA A CA 1
ATOM 1879 C C . ALA A 1 247 ? 5.949 38.312 7.75 1 97.06 247 ALA A C 1
ATOM 1881 O O . ALA A 1 247 ? 7.105 38.656 7.488 1 97.06 247 ALA A O 1
ATOM 1882 N N . ARG A 1 248 ? 5.621 37.562 8.742 1 95.69 248 ARG A N 1
ATOM 1883 C CA . ARG A 1 248 ? 6.66 37.031 9.609 1 95.69 248 ARG A CA 1
ATOM 1884 C C . ARG A 1 248 ? 7.645 36.188 8.82 1 95.69 248 ARG A C 1
ATOM 1886 O O . ARG A 1 248 ? 8.859 36.281 9.016 1 95.69 248 ARG A O 1
ATOM 1893 N N . HIS A 1 249 ? 7.094 35.375 7.969 1 93.75 249 HIS A N 1
ATOM 1894 C CA . HIS A 1 249 ? 7.93 34.531 7.117 1 93.75 249 HIS A CA 1
ATOM 1895 C C . HIS A 1 249 ? 8.875 35.375 6.27 1 93.75 249 HIS A C 1
ATOM 1897 O O . HIS A 1 249 ? 10.07 35.094 6.199 1 93.75 249 HIS A O 1
ATOM 1903 N N . LEU A 1 250 ? 8.352 36.406 5.699 1 95.5 250 LEU A N 1
ATOM 1904 C CA . LEU A 1 250 ? 9.141 37.312 4.859 1 95.5 250 LEU A CA 1
ATOM 1905 C C . LEU A 1 250 ? 10.258 37.969 5.668 1 95.5 250 LEU A C 1
ATOM 1907 O O . LEU A 1 250 ? 11.383 38.094 5.191 1 95.5 250 LEU A O 1
ATOM 1911 N N . MET A 1 251 ? 9.945 38.312 6.848 1 95.88 251 MET A N 1
ATOM 1912 C CA . MET A 1 251 ? 10.914 39 7.691 1 95.88 251 MET A CA 1
ATOM 1913 C C . MET A 1 251 ? 11.984 38.031 8.188 1 95.88 251 MET A C 1
ATOM 1915 O O . MET A 1 251 ? 13.18 38.375 8.148 1 95.88 251 MET A O 1
ATOM 1919 N N . VAL A 1 252 ? 11.609 36.875 8.562 1 93.06 252 VAL A N 1
ATOM 1920 C CA . VAL A 1 252 ? 12.531 35.906 9.125 1 93.06 252 VAL A CA 1
ATOM 1921 C C . VAL A 1 252 ? 13.492 35.406 8.039 1 93.06 252 VAL A C 1
ATOM 1923 O O . VAL A 1 252 ? 14.672 35.188 8.312 1 93.06 252 VAL A O 1
ATOM 1926 N N . THR A 1 253 ? 13.023 35.281 6.848 1 92.62 253 THR A N 1
ATOM 1927 C CA . THR A 1 253 ? 13.852 34.812 5.75 1 92.62 253 THR A CA 1
ATOM 1928 C C . THR A 1 253 ? 14.695 35.938 5.172 1 92.62 253 THR A C 1
ATOM 1930 O O . THR A 1 253 ? 15.523 35.719 4.285 1 92.62 253 THR A O 1
ATOM 1933 N N . GLY A 1 254 ? 14.477 37.156 5.586 1 92.12 254 GLY A N 1
ATOM 1934 C CA . GLY A 1 254 ? 15.242 38.312 5.121 1 92.12 254 GLY A CA 1
ATOM 1935 C C . GLY A 1 254 ? 14.742 38.875 3.807 1 92.12 254 GLY A C 1
ATOM 1936 O O . GLY A 1 254 ? 15.406 39.719 3.186 1 92.12 254 GLY A O 1
ATOM 1937 N N . ALA A 1 255 ? 13.625 38.469 3.436 1 95 255 ALA A N 1
ATOM 1938 C CA . ALA A 1 255 ? 13.078 38.906 2.148 1 95 255 ALA A CA 1
ATOM 1939 C C . ALA A 1 255 ? 12.508 40.312 2.232 1 95 255 ALA A C 1
ATOM 1941 O O . ALA A 1 255 ? 12.312 40.969 1.208 1 95 255 ALA A O 1
ATOM 1942 N N . ALA A 1 256 ? 12.234 40.781 3.439 1 95.56 256 ALA A N 1
ATOM 1943 C CA . ALA A 1 256 ? 11.672 42.125 3.623 1 95.56 256 ALA A CA 1
ATOM 1944 C C . ALA A 1 256 ? 11.867 42.594 5.059 1 95.56 256 ALA A C 1
ATOM 1946 O O . ALA A 1 256 ? 11.93 41.812 5.988 1 95.56 256 ALA A O 1
ATOM 1947 N N . ASN A 1 257 ? 11.984 43.875 5.164 1 94.31 257 ASN A N 1
ATOM 1948 C CA . ASN A 1 257 ? 11.891 44.438 6.504 1 94.31 257 ASN A CA 1
ATOM 1949 C C . ASN A 1 257 ? 10.43 44.625 6.934 1 94.31 257 ASN A C 1
ATOM 1951 O O . ASN A 1 257 ? 9.516 44.312 6.176 1 94.31 257 ASN A O 1
ATOM 1955 N N . ALA A 1 258 ? 10.227 45.125 8.078 1 95.12 258 ALA A N 1
ATOM 1956 C CA . ALA A 1 258 ? 8.883 45.156 8.664 1 95.12 258 ALA A CA 1
ATOM 1957 C C . ALA A 1 258 ? 7.949 46.031 7.809 1 95.12 258 ALA A C 1
ATOM 1959 O O . ALA A 1 258 ? 6.816 45.625 7.531 1 95.12 258 ALA A O 1
ATOM 1960 N N . GLU A 1 259 ? 8.414 47.156 7.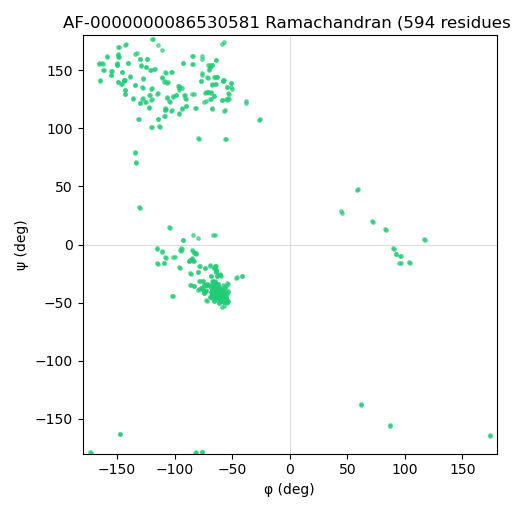441 1 95.12 259 GLU A N 1
ATOM 1961 C CA . GLU A 1 259 ? 7.578 48.062 6.664 1 95.12 259 GLU A CA 1
ATOM 1962 C C . GLU A 1 259 ? 7.215 47.438 5.312 1 95.12 259 GLU A C 1
ATOM 1964 O O . GLU A 1 259 ? 6.047 47.438 4.922 1 95.12 259 GLU A O 1
ATOM 1969 N N . THR A 1 260 ? 8.164 46.906 4.633 1 96.62 260 THR A N 1
ATOM 1970 C CA . THR A 1 260 ? 7.934 46.344 3.32 1 96.62 260 THR A CA 1
ATOM 1971 C C . THR A 1 260 ? 7.043 45.094 3.43 1 96.62 260 THR A C 1
ATOM 1973 O O . THR A 1 260 ? 6.184 44.875 2.578 1 96.62 260 THR A O 1
ATOM 1976 N N . ALA A 1 261 ? 7.312 44.281 4.414 1 97.44 261 ALA A N 1
ATOM 1977 C CA . ALA A 1 261 ? 6.496 43.094 4.637 1 97.44 261 ALA A CA 1
ATOM 1978 C C . ALA A 1 261 ? 5.031 43.469 4.848 1 97.44 261 ALA A C 1
ATOM 1980 O O . ALA A 1 261 ? 4.133 42.812 4.305 1 97.44 261 ALA A O 1
ATOM 1981 N N . ALA A 1 262 ? 4.805 44.531 5.621 1 97 262 ALA A N 1
ATOM 1982 C CA . ALA A 1 262 ? 3.447 44.969 5.906 1 97 262 ALA A CA 1
ATOM 1983 C C . ALA A 1 262 ? 2.693 45.281 4.617 1 97 262 ALA A C 1
ATOM 1985 O O . ALA A 1 262 ? 1.572 44.812 4.418 1 97 262 ALA A O 1
ATOM 1986 N N . TYR A 1 263 ? 3.359 46.031 3.777 1 96.69 263 TYR A N 1
ATOM 1987 C CA . TYR A 1 263 ? 2.715 46.438 2.539 1 96.69 263 TYR A CA 1
ATOM 1988 C C . TYR A 1 263 ? 2.58 45.281 1.572 1 96.69 263 TYR A C 1
ATOM 1990 O O . TYR A 1 263 ? 1.579 45.156 0.86 1 96.69 263 TYR A O 1
ATOM 1998 N N . ARG A 1 264 ? 3.475 44.406 1.561 1 96.81 264 ARG A N 1
ATOM 1999 C CA . ARG A 1 264 ? 3.453 43.25 0.658 1 96.81 264 ARG A CA 1
ATOM 2000 C C . ARG A 1 264 ? 2.297 42.312 0.988 1 96.81 264 ARG A C 1
ATOM 2002 O O . ARG A 1 264 ? 1.731 41.688 0.096 1 96.81 264 ARG A O 1
ATOM 2009 N N . VAL A 1 265 ? 2.025 42.312 2.219 1 97.62 265 VAL A N 1
ATOM 2010 C CA . VAL A 1 265 ? 0.988 41.375 2.6 1 97.62 265 VAL A CA 1
ATOM 2011 C C . VAL A 1 265 ? -0.369 42.062 2.627 1 97.62 265 VAL A C 1
ATOM 2013 O O . VAL A 1 265 ? -1.383 41.438 2.971 1 97.62 265 VAL A O 1
ATOM 2016 N N . GLY A 1 266 ? -0.403 43.375 2.381 1 96.88 266 GLY A N 1
ATOM 2017 C CA . GLY A 1 266 ? -1.688 44 2.092 1 96.88 266 GLY A CA 1
ATOM 2018 C C . GLY A 1 266 ? -2.098 45.031 3.121 1 96.88 266 GLY A C 1
ATOM 2019 O O . GLY A 1 266 ? -3.205 45.562 3.059 1 96.88 266 GLY A O 1
ATOM 2020 N N . TYR A 1 267 ? -1.309 45.344 4.07 1 96.69 267 TYR A N 1
ATOM 2021 C CA . TYR A 1 267 ? -1.638 46.406 5.012 1 96.69 267 TYR A CA 1
ATOM 2022 C C . TYR A 1 267 ? -1.438 47.781 4.371 1 96.69 267 TYR A C 1
ATOM 2024 O O . TYR A 1 267 ? -0.512 47.969 3.582 1 96.69 267 TYR A O 1
ATOM 2032 N N . GLU A 1 268 ? -2.289 48.656 4.832 1 94.69 268 GLU A N 1
ATOM 2033 C CA . GLU A 1 268 ? -2.201 50.031 4.332 1 94.69 268 GLU A CA 1
ATOM 2034 C C . GLU A 1 268 ? -1.501 50.938 5.332 1 94.69 268 GLU A C 1
ATOM 2036 O O . GLU A 1 268 ? -1.196 52.094 5.02 1 94.69 268 GLU A O 1
ATOM 2041 N N . SER A 1 269 ? -1.318 50.406 6.492 1 94.5 269 SER A N 1
ATOM 2042 C CA . SER A 1 269 ? -0.69 51.156 7.566 1 94.5 269 SER A CA 1
ATOM 2043 C C . SER A 1 269 ? 0.33 50.312 8.32 1 94.5 269 SER A C 1
ATOM 2045 O O . SER A 1 269 ? -0.018 49.281 8.906 1 94.5 269 SER A O 1
ATOM 2047 N N . ALA A 1 270 ? 1.542 50.844 8.398 1 93.69 270 ALA A N 1
ATOM 2048 C CA . ALA A 1 270 ? 2.598 50.156 9.133 1 93.69 270 ALA A CA 1
ATOM 2049 C C . ALA A 1 270 ? 2.283 50.125 10.625 1 93.69 270 ALA A C 1
ATOM 2051 O O . ALA A 1 270 ? 2.621 49.156 11.312 1 93.69 270 ALA A O 1
ATOM 2052 N N . SER A 1 271 ? 1.659 51.125 11.086 1 95 271 SER A N 1
ATOM 2053 C CA . SER A 1 271 ? 1.307 51.219 12.5 1 95 271 SER A CA 1
ATOM 2054 C C . SER A 1 271 ? 0.26 50.156 12.859 1 95 271 SER A C 1
ATOM 2056 O O . SER A 1 271 ? 0.364 49.5 13.898 1 95 271 SER A O 1
ATOM 2058 N N . GLN A 1 272 ? -0.686 50.062 11.984 1 96.06 272 GLN A N 1
ATOM 2059 C CA . GLN A 1 272 ? -1.703 49.062 12.211 1 96.06 272 GLN A CA 1
ATOM 2060 C C . GLN A 1 272 ? -1.098 47.656 12.148 1 96.06 272 GLN A C 1
ATOM 2062 O O . GLN A 1 272 ? -1.399 46.812 12.992 1 96.06 272 GLN A O 1
ATOM 2067 N N . PHE A 1 273 ? -0.293 47.469 11.164 1 97.56 273 PHE A N 1
ATOM 2068 C CA . PHE A 1 273 ? 0.412 46.188 11.031 1 97.56 273 PHE A CA 1
ATOM 2069 C C . PHE A 1 273 ? 1.169 45.875 12.305 1 97.56 273 PHE A C 1
ATOM 2071 O O . PHE A 1 273 ? 1.03 44.781 12.844 1 97.56 273 PHE A O 1
ATOM 2078 N N . SER A 1 274 ? 1.9 46.75 12.781 1 96.69 274 SER A N 1
ATOM 2079 C CA . SER A 1 274 ? 2.746 46.531 13.945 1 96.69 274 SER A CA 1
ATOM 2080 C C . SER A 1 274 ? 1.913 46.188 15.172 1 96.69 274 SER A C 1
ATOM 2082 O O . SER A 1 274 ? 2.279 45.281 15.945 1 96.69 274 SER A O 1
ATOM 2084 N N . ARG A 1 275 ? 0.844 46.812 15.32 1 96.88 275 ARG A N 1
ATOM 2085 C CA . ARG A 1 275 ? -0.034 46.531 16.453 1 96.88 275 ARG A CA 1
ATOM 2086 C C . ARG A 1 275 ? -0.619 45.125 16.375 1 96.88 275 ARG A C 1
ATOM 2088 O O . ARG A 1 275 ? -0.59 44.375 17.359 1 96.88 275 ARG A O 1
ATOM 2095 N N . GLU A 1 276 ? -1.118 44.812 15.25 1 96.81 276 GLU A N 1
ATOM 2096 C CA . GLU A 1 276 ? -1.739 43.5 15.078 1 96.81 276 GLU A CA 1
ATOM 2097 C C . GLU A 1 276 ? -0.702 42.375 15.148 1 96.81 276 GLU A C 1
ATOM 2099 O O . GLU A 1 276 ? -0.98 41.312 15.672 1 96.81 276 GLU A O 1
ATOM 2104 N N . TYR A 1 277 ? 0.425 42.656 14.57 1 97.5 277 TYR A N 1
ATOM 2105 C CA . TYR A 1 277 ? 1.529 41.719 14.664 1 97.5 277 TYR A CA 1
ATOM 2106 C C . TYR A 1 277 ? 1.886 41.438 16.125 1 97.5 277 TYR A C 1
ATOM 2108 O O . TYR A 1 277 ? 1.95 40.281 16.531 1 97.5 277 TYR A O 1
ATOM 2116 N N . ALA A 1 278 ? 2.029 42.469 16.875 1 96.56 278 ALA A N 1
ATOM 2117 C CA . ALA A 1 278 ? 2.387 42.312 18.281 1 96.56 278 ALA A CA 1
ATOM 2118 C C . ALA A 1 278 ? 1.298 41.594 19.062 1 96.56 278 ALA A C 1
ATOM 2120 O O . ALA A 1 278 ? 1.593 40.812 19.953 1 96.56 278 ALA A O 1
ATOM 2121 N N . ARG A 1 279 ? 0.119 41.906 18.734 1 95.19 279 ARG A N 1
ATOM 2122 C CA . ARG A 1 279 ? -1 41.219 19.375 1 95.19 279 ARG A CA 1
ATOM 2123 C C . ARG A 1 279 ? -0.971 39.719 19.094 1 95.19 279 ARG A C 1
ATOM 2125 O O . ARG A 1 279 ? -1.196 38.906 20 1 95.19 279 ARG A O 1
ATOM 2132 N N . MET A 1 280 ? -0.671 39.312 17.906 1 93.75 280 MET A N 1
ATOM 2133 C CA . MET A 1 280 ? -0.716 37.906 17.516 1 93.75 280 MET A CA 1
ATOM 2134 C C . MET A 1 280 ? 0.517 37.156 18 1 93.75 280 MET A C 1
ATOM 2136 O O . MET A 1 280 ? 0.418 36 18.453 1 93.75 280 MET A O 1
ATOM 2140 N N . PHE A 1 281 ? 1.701 37.812 17.953 1 94.31 281 PHE A N 1
ATOM 2141 C CA . PHE A 1 281 ? 2.943 37.094 18.172 1 94.31 281 PHE A CA 1
ATOM 2142 C C . PHE A 1 281 ? 3.547 37.469 19.531 1 94.31 281 PHE A C 1
ATOM 2144 O O . PHE A 1 281 ? 4.527 36.844 19.953 1 94.31 281 PHE A O 1
ATOM 2151 N N . GLY A 1 282 ? 3.016 38.5 20.188 1 91.88 282 GLY A N 1
ATOM 2152 C CA . GLY A 1 282 ? 3.436 38.844 21.547 1 91.88 282 GLY A CA 1
ATOM 2153 C C . GLY A 1 282 ? 4.59 39.812 21.578 1 91.88 282 GLY A C 1
ATOM 2154 O O . GLY A 1 282 ? 5.023 40.25 22.641 1 91.88 282 GLY A O 1
ATOM 2155 N N . ALA A 1 283 ? 5.121 40.188 20.422 1 94.31 283 ALA A N 1
ATOM 2156 C CA . ALA A 1 283 ? 6.211 41.156 20.312 1 94.31 283 ALA A CA 1
ATOM 2157 C C . ALA A 1 283 ? 6.141 41.938 18.984 1 94.31 283 ALA A C 1
ATOM 2159 O O . ALA A 1 283 ? 5.625 41.406 18 1 94.31 283 ALA A O 1
ATOM 2160 N N . PRO A 1 284 ? 6.715 43.062 19.047 1 95.19 284 PRO A N 1
ATOM 2161 C CA . PRO A 1 284 ? 6.773 43.812 17.781 1 95.19 284 PRO A CA 1
ATOM 2162 C C . PRO A 1 284 ? 7.617 43.094 16.734 1 95.19 284 PRO A C 1
ATOM 2164 O O . PRO A 1 284 ? 8.477 42.281 17.062 1 95.19 284 PRO A O 1
ATOM 2167 N N . PRO A 1 285 ? 7.391 43.438 15.445 1 95.12 285 PRO A N 1
ATOM 2168 C CA . PRO A 1 285 ? 8.031 42.719 14.344 1 95.12 285 PRO A CA 1
ATOM 2169 C C . PRO A 1 285 ? 9.555 42.656 14.477 1 95.12 285 PRO A C 1
ATOM 2171 O O . PRO A 1 285 ? 10.141 41.594 14.43 1 95.12 285 PRO A O 1
ATOM 2174 N N . ARG A 1 286 ? 10.18 43.75 14.727 1 91.31 286 ARG A N 1
ATOM 2175 C CA . ARG A 1 286 ? 11.633 43.781 14.773 1 91.31 286 ARG A CA 1
ATOM 2176 C C . ARG A 1 286 ? 12.18 42.906 15.891 1 91.31 286 ARG A C 1
ATOM 2178 O O . ARG A 1 286 ? 13.109 42.125 15.68 1 91.31 286 ARG A O 1
ATOM 2185 N N . ARG A 1 287 ? 11.641 43 17.016 1 92.38 287 ARG A N 1
ATOM 2186 C CA . ARG A 1 287 ? 12.078 42.219 18.156 1 92.38 287 ARG A CA 1
ATOM 2187 C C . ARG A 1 287 ? 11.828 40.719 17.938 1 92.38 287 ARG A C 1
ATOM 2189 O O . ARG A 1 287 ? 12.672 39.875 18.266 1 92.38 287 ARG A O 1
ATOM 2196 N N . ASP A 1 288 ? 10.664 40.438 17.469 1 92.31 288 ASP A N 1
ATOM 2197 C CA . ASP A 1 288 ? 10.297 39.062 17.219 1 92.31 288 ASP A CA 1
ATOM 2198 C C . ASP A 1 288 ? 11.266 38.406 16.234 1 92.31 288 ASP A C 1
ATOM 2200 O O . ASP A 1 288 ? 11.758 37.281 16.484 1 92.31 288 ASP A O 1
ATOM 2204 N N . VAL A 1 289 ? 11.602 39.062 15.211 1 91.5 289 VAL A N 1
ATOM 2205 C CA . VAL A 1 289 ? 12.445 38.531 14.141 1 91.5 289 VAL A CA 1
ATOM 2206 C C . VAL A 1 289 ? 13.859 38.281 14.672 1 91.5 289 VAL A C 1
ATOM 2208 O O . VAL A 1 289 ? 14.5 37.312 14.328 1 91.5 289 VAL A O 1
ATOM 2211 N N . VAL A 1 290 ? 14.336 39.219 15.492 1 88.12 290 VAL A N 1
ATOM 2212 C CA . VAL A 1 290 ? 15.672 39.062 16.078 1 88.12 290 VAL A CA 1
ATOM 2213 C C . VAL A 1 290 ? 15.727 37.812 16.938 1 88.12 290 VAL A C 1
ATOM 2215 O O . VAL A 1 290 ? 16.688 37.062 16.875 1 88.12 290 VAL A O 1
ATOM 2218 N N . THR A 1 291 ? 14.719 37.656 17.672 1 83.5 291 THR A N 1
ATOM 2219 C CA . THR A 1 291 ? 14.633 36.5 18.547 1 83.5 291 THR A CA 1
ATOM 2220 C C . THR A 1 291 ? 14.594 35.219 17.734 1 83.5 291 THR A C 1
ATOM 2222 O O . THR A 1 291 ? 15.266 34.25 18.078 1 83.5 291 THR A O 1
ATOM 2225 N N . LEU A 1 292 ? 13.859 35.156 16.672 1 84.38 292 LEU A N 1
ATOM 2226 C CA . LEU A 1 292 ? 13.68 33.969 15.844 1 84.38 292 LEU A CA 1
ATOM 2227 C C . LEU A 1 292 ? 14.945 33.656 15.062 1 84.38 292 LEU A C 1
ATOM 2229 O O . LEU A 1 292 ? 15.289 32.469 14.867 1 84.38 292 LEU A O 1
ATOM 2233 N N . LYS A 1 293 ? 15.617 34.656 14.664 1 79.81 293 LYS A N 1
ATOM 2234 C CA . LYS A 1 293 ? 16.859 34.469 13.914 1 79.81 293 LYS A CA 1
ATOM 2235 C C . LYS A 1 293 ? 17.984 34 14.836 1 79.81 293 LYS A C 1
ATOM 2237 O O . LYS A 1 293 ? 18.859 33.219 14.422 1 79.81 293 LYS A O 1
ATOM 2242 N N . THR A 1 294 ? 18.047 34.562 15.984 1 68.62 294 THR A N 1
ATOM 2243 C CA . THR A 1 294 ? 19.062 34.156 16.953 1 68.62 294 THR A CA 1
ATOM 2244 C C . THR A 1 294 ? 18.844 32.719 17.391 1 68.62 294 THR A C 1
ATOM 2246 O O . THR A 1 294 ? 19.812 31.984 17.609 1 68.62 294 THR A O 1
ATOM 2249 N N . ALA A 1 295 ? 17.672 32.406 17.562 1 61.75 295 ALA A N 1
ATOM 2250 C CA . ALA A 1 295 ? 17.344 31.031 17.953 1 61.75 295 ALA A CA 1
ATOM 2251 C C . ALA A 1 295 ? 17.734 30.047 16.844 1 61.75 295 ALA A C 1
ATOM 2253 O O . ALA A 1 295 ? 18.156 28.922 17.125 1 61.75 295 ALA A O 1
ATOM 2254 N N . SER A 1 296 ? 17.594 30.547 15.625 1 57.41 296 SER A N 1
ATOM 2255 C CA . SER A 1 296 ? 17.984 29.688 14.508 1 57.41 296 SER A CA 1
ATOM 2256 C C . SER A 1 296 ? 19.516 29.594 14.391 1 57.41 296 SER A C 1
ATOM 2258 O O . SER A 1 296 ? 20.047 28.578 13.969 1 57.41 296 SER A O 1
ATOM 2260 N N . ALA A 1 297 ? 20.25 30.766 14.719 1 55.47 297 ALA A N 1
ATOM 2261 C CA . ALA A 1 297 ? 21.719 30.797 14.672 1 55.47 297 ALA A CA 1
ATOM 2262 C C . ALA A 1 297 ? 22.328 30 15.828 1 55.47 297 ALA A C 1
ATOM 2264 O O . ALA A 1 297 ? 23.422 29.469 15.711 1 55.47 297 ALA A O 1
ATOM 2265 N N . ASP A 1 298 ? 21.75 30 16.922 1 43.97 298 ASP A N 1
ATOM 2266 C CA . ASP A 1 298 ? 22.281 29.312 18.078 1 43.97 298 ASP A CA 1
ATOM 2267 C C . ASP A 1 298 ? 21.984 27.812 18 1 43.97 298 ASP A C 1
ATOM 2269 O O . ASP A 1 298 ? 22.516 27.031 18.797 1 43.97 298 ASP A O 1
ATOM 2273 N N . SER A 1 299 ? 21.047 27.469 17.312 1 39.81 299 SER A N 1
ATOM 2274 C CA . SER A 1 299 ? 20.797 26.031 17.188 1 39.81 299 SER A CA 1
ATOM 2275 C C . SER A 1 299 ? 21.641 25.422 16.062 1 39.81 299 SER A C 1
ATOM 2277 O O . SER A 1 299 ? 21.844 26.062 15.023 1 39.81 299 SER A O 1
ATOM 2279 N N . MET B 1 1 ? 9.695 -16.984 9.922 1 58.69 1 MET B N 1
ATOM 2280 C CA . MET B 1 1 ? 8.305 -16.922 9.477 1 58.69 1 MET B CA 1
ATOM 2281 C C . MET B 1 1 ? 7.383 -16.531 10.617 1 58.69 1 MET B C 1
ATOM 2283 O O . MET B 1 1 ? 7.59 -16.938 11.766 1 58.69 1 MET B O 1
ATOM 2287 N N . SER B 1 2 ? 6.438 -15.5 10.359 1 75.69 2 SER B N 1
ATOM 2288 C CA . SER B 1 2 ? 5.621 -14.977 11.445 1 75.69 2 SER B CA 1
ATOM 2289 C C . SER B 1 2 ? 4.641 -16.031 11.953 1 75.69 2 SER B C 1
ATOM 2291 O O . SER B 1 2 ? 3.986 -16.719 11.156 1 75.69 2 SER B O 1
ATOM 2293 N N . ASP B 1 3 ? 4.734 -16.453 13.18 1 89.69 3 ASP B N 1
ATOM 2294 C CA . ASP B 1 3 ? 3.775 -17.328 13.852 1 89.69 3 ASP B CA 1
ATOM 2295 C C . ASP B 1 3 ? 2.34 -16.938 13.516 1 89.69 3 ASP B C 1
ATOM 2297 O O . ASP B 1 3 ? 1.473 -17.797 13.367 1 89.69 3 ASP B O 1
ATOM 2301 N N . GLU B 1 4 ? 2.252 -15.742 13.227 1 94.5 4 GLU B N 1
ATOM 2302 C CA . GLU B 1 4 ? 0.905 -15.258 12.938 1 94.5 4 GLU B CA 1
ATOM 2303 C C . GLU B 1 4 ? 0.423 -15.75 11.57 1 94.5 4 GLU B C 1
ATOM 2305 O O . GLU B 1 4 ? -0.756 -16.062 11.406 1 94.5 4 GLU B O 1
ATOM 2310 N N . LEU B 1 5 ? 1.307 -15.875 10.602 1 96.19 5 LEU B N 1
ATOM 2311 C CA . LEU B 1 5 ? 0.93 -16.344 9.273 1 96.19 5 LEU B CA 1
ATOM 2312 C C . LEU B 1 5 ? 0.473 -17.797 9.32 1 96.19 5 LEU B C 1
ATOM 2314 O O . LEU B 1 5 ? -0.552 -18.156 8.734 1 96.19 5 LEU B O 1
ATOM 2318 N N . VAL B 1 6 ? 1.225 -18.594 10.062 1 96.38 6 VAL B N 1
ATOM 2319 C CA . VAL B 1 6 ? 0.89 -20 10.219 1 96.38 6 VAL B CA 1
ATOM 2320 C C . VAL B 1 6 ? -0.488 -20.141 10.859 1 96.38 6 VAL B C 1
ATOM 2322 O O . VAL B 1 6 ? -1.339 -20.891 10.367 1 96.38 6 VAL B O 1
ATOM 2325 N N . GLU B 1 7 ? -0.691 -19.375 11.891 1 96 7 GLU B N 1
ATOM 2326 C CA . GLU B 1 7 ? -1.944 -19.453 12.641 1 96 7 GLU B CA 1
ATOM 2327 C C . GLU B 1 7 ? -3.125 -19.016 11.773 1 96 7 GLU B C 1
ATOM 2329 O O . GLU B 1 7 ? -4.188 -19.641 11.812 1 96 7 GLU B O 1
ATOM 2334 N N . ARG B 1 8 ? -2.949 -18.031 11 1 96.38 8 ARG B N 1
ATOM 2335 C CA . ARG B 1 8 ? -4.035 -17.516 10.172 1 96.38 8 ARG B CA 1
ATOM 2336 C C . ARG B 1 8 ? -4.395 -18.5 9.07 1 96.38 8 ARG B C 1
ATOM 2338 O O . ARG B 1 8 ? -5.574 -18.766 8.828 1 96.38 8 ARG B O 1
ATOM 2345 N N . VAL B 1 9 ? -3.389 -19.062 8.383 1 96.81 9 VAL B N 1
ATOM 2346 C CA . VAL B 1 9 ? -3.662 -20.047 7.328 1 96.81 9 VAL B CA 1
ATOM 2347 C C . VAL B 1 9 ? -4.352 -21.266 7.922 1 96.81 9 VAL B C 1
ATOM 2349 O O . VAL B 1 9 ? -5.332 -21.766 7.367 1 96.81 9 VAL B O 1
ATOM 2352 N N . ALA B 1 10 ? -3.855 -21.703 9.07 1 95.06 10 ALA B N 1
ATOM 2353 C CA . ALA B 1 10 ? -4.441 -22.875 9.742 1 95.06 10 ALA B CA 1
ATOM 2354 C C . ALA B 1 10 ? -5.906 -22.625 10.078 1 95.06 10 ALA B C 1
ATOM 2356 O O . ALA B 1 10 ? -6.762 -23.484 9.828 1 95.06 10 ALA B O 1
ATOM 2357 N N . ARG B 1 11 ? -6.176 -21.5 10.594 1 94 11 ARG B N 1
ATOM 2358 C CA . ARG B 1 11 ? -7.531 -21.156 11.016 1 94 11 ARG B CA 1
ATOM 2359 C C . ARG B 1 11 ? -8.477 -21.078 9.82 1 94 11 ARG B C 1
ATOM 2361 O O . ARG B 1 11 ? -9.609 -21.547 9.875 1 94 11 ARG B O 1
ATOM 2368 N N . LEU B 1 12 ? -8.016 -20.562 8.727 1 94.75 12 LEU B N 1
ATOM 2369 C CA . LEU B 1 12 ? -8.859 -20.281 7.57 1 94.75 12 LEU B CA 1
ATOM 2370 C C . LEU B 1 12 ? -9.047 -21.531 6.715 1 94.75 12 LEU B C 1
ATOM 2372 O O . LEU B 1 12 ? -9.922 -21.562 5.848 1 94.75 12 LEU B O 1
ATOM 2376 N N . THR B 1 13 ? -8.234 -22.594 6.918 1 93.44 13 THR B N 1
ATOM 2377 C CA . THR B 1 13 ? -8.305 -23.797 6.094 1 93.44 13 THR B CA 1
ATOM 2378 C C . THR B 1 13 ? -8.742 -25 6.93 1 93.44 13 THR B C 1
ATOM 2380 O O . THR B 1 13 ? -8.852 -26.109 6.418 1 93.44 13 THR B O 1
ATOM 2383 N N . GLY B 1 14 ? -8.938 -24.906 8.227 1 77.19 14 GLY B N 1
ATOM 2384 C CA . GLY B 1 14 ? -9.156 -26.016 9.133 1 77.19 14 GLY B CA 1
ATOM 2385 C C . GLY B 1 14 ? -10.602 -26.484 9.195 1 77.19 14 GLY B C 1
ATOM 2386 O O . GLY B 1 14 ? -10.93 -27.438 9.898 1 77.19 14 GLY B O 1
ATOM 2387 N N . ALA B 1 15 ? -11.422 -25.688 8.477 1 67 15 ALA B N 1
ATOM 2388 C CA . ALA B 1 15 ? -12.82 -26.078 8.648 1 67 15 ALA B CA 1
ATOM 2389 C C . ALA B 1 15 ? -13.102 -27.406 7.953 1 67 15 ALA B C 1
ATOM 2391 O O . ALA B 1 15 ? -12.508 -27.719 6.914 1 67 15 ALA B O 1
ATOM 2392 N N . ALA B 1 16 ? -13.773 -28.359 8.719 1 60.59 16 ALA B N 1
ATOM 2393 C CA . ALA B 1 16 ? -14.133 -29.703 8.312 1 60.59 16 ALA B CA 1
ATOM 2394 C C . ALA B 1 16 ? -14.844 -29.703 6.961 1 60.59 16 ALA B C 1
ATOM 2396 O O . ALA B 1 16 ? -15.664 -28.828 6.688 1 60.59 16 ALA B O 1
ATOM 2397 N N . GLY B 1 17 ? -14.469 -30.594 6.02 1 60.41 17 GLY B N 1
ATOM 2398 C CA . GLY B 1 17 ? -15.172 -30.859 4.777 1 60.41 17 GLY B CA 1
ATOM 2399 C C . GLY B 1 17 ? -14.609 -30.094 3.594 1 60.41 17 GLY B C 1
ATOM 2400 O O . GLY B 1 17 ? -14.953 -30.375 2.443 1 60.41 17 GLY B O 1
ATOM 2401 N N . GLU B 1 18 ? -13.773 -29.016 3.92 1 66.19 18 GLU B N 1
ATOM 2402 C CA . GLU B 1 18 ? -13.258 -28.25 2.779 1 66.19 18 GLU B CA 1
ATOM 2403 C C . GLU B 1 18 ? -11.891 -28.766 2.348 1 66.19 18 GLU B C 1
ATOM 2405 O O . GLU B 1 18 ? -11.117 -29.266 3.17 1 66.19 18 GLU B O 1
ATOM 2410 N N . GLU B 1 19 ? -11.828 -28.891 0.98 1 79.25 19 GLU B N 1
ATOM 2411 C CA . GLU B 1 19 ? -10.562 -29.375 0.438 1 79.25 19 GLU B CA 1
ATOM 2412 C C . GLU B 1 19 ? -9.797 -28.25 -0.259 1 79.25 19 GLU B C 1
ATOM 2414 O O . GLU B 1 19 ? -10.398 -27.312 -0.798 1 79.25 19 GLU B O 1
ATOM 2419 N N . SER B 1 20 ? -8.531 -28.344 -0.176 1 88.88 20 SER B N 1
ATOM 2420 C CA . SER B 1 20 ? -7.617 -27.453 -0.889 1 88.88 20 SER B CA 1
ATOM 2421 C C . SER B 1 20 ? -7.867 -27.5 -2.393 1 88.88 20 SER B C 1
ATOM 2423 O O . SER B 1 20 ? -8.211 -28.547 -2.941 1 88.88 20 SER B O 1
ATOM 2425 N N . PRO B 1 21 ? -7.789 -26.422 -3.049 1 91.94 21 PRO B N 1
ATOM 2426 C CA . PRO B 1 21 ? -7.402 -25.078 -2.617 1 91.94 21 PRO B CA 1
ATOM 2427 C C . PRO B 1 21 ? -8.562 -24.297 -2.01 1 91.94 21 PRO B C 1
ATOM 2429 O O . PRO B 1 21 ? -9.727 -24.609 -2.281 1 91.94 21 PRO B O 1
ATOM 2432 N N . PHE B 1 22 ? -8.258 -23.312 -1.137 1 94.38 22 PHE B N 1
ATOM 2433 C CA . PHE B 1 22 ? -9.242 -22.453 -0.472 1 94.38 22 PHE B CA 1
ATOM 2434 C C . PHE B 1 22 ? -9.195 -21.047 -1.024 1 94.38 22 PHE B C 1
ATOM 2436 O O . PHE B 1 22 ? -8.227 -20.312 -0.802 1 94.38 22 PHE B O 1
ATOM 2443 N N . ALA B 1 23 ? -10.242 -20.703 -1.735 1 94.19 23 ALA B N 1
ATOM 2444 C CA . ALA B 1 23 ? -10.336 -19.328 -2.221 1 94.19 23 ALA B CA 1
ATOM 2445 C C . ALA B 1 23 ? -10.586 -18.359 -1.073 1 94.19 23 ALA B C 1
ATOM 2447 O O . ALA B 1 23 ? -11.133 -18.75 -0.034 1 94.19 23 ALA B O 1
ATOM 2448 N N . THR B 1 24 ? -10.125 -17.141 -1.208 1 96.88 24 THR B N 1
ATOM 2449 C CA . THR B 1 24 ? -10.398 -16.094 -0.229 1 96.88 24 THR B CA 1
ATOM 2450 C C . THR B 1 24 ? -11.164 -14.938 -0.869 1 96.88 24 THR B C 1
ATOM 2452 O O . THR B 1 24 ? -11.453 -14.969 -2.066 1 96.88 24 THR B O 1
ATOM 2455 N N . ALA B 1 25 ? -11.5 -13.977 -0.025 1 97 25 ALA B N 1
ATOM 2456 C CA . ALA B 1 25 ? -12.203 -12.797 -0.521 1 97 25 ALA B CA 1
ATOM 2457 C C . ALA B 1 25 ? -11.289 -11.938 -1.392 1 97 25 ALA B C 1
ATOM 2459 O O . ALA B 1 25 ? -11.758 -11.047 -2.105 1 97 25 ALA B O 1
ATOM 2460 N N . ILE B 1 26 ? -10.023 -12.125 -1.296 1 97.75 26 ILE B N 1
ATOM 2461 C CA . ILE B 1 26 ? -9.062 -11.391 -2.115 1 97.75 26 ILE B CA 1
ATOM 2462 C C . ILE B 1 26 ? -8.789 -12.164 -3.402 1 97.75 26 ILE B C 1
ATOM 2464 O O . ILE B 1 26 ? -8.25 -13.273 -3.365 1 97.75 26 ILE B O 1
ATOM 2468 N N . ASP B 1 27 ? -9.094 -11.531 -4.516 1 95.75 27 ASP B N 1
ATOM 2469 C CA . ASP B 1 27 ? -8.867 -12.156 -5.812 1 95.75 27 ASP B CA 1
ATOM 2470 C C . ASP B 1 27 ? -7.395 -12.516 -5.996 1 95.75 27 ASP B C 1
ATOM 2472 O O . ASP B 1 27 ? -6.516 -11.688 -5.773 1 95.75 27 ASP B O 1
ATOM 2476 N N . GLY B 1 28 ? -7.164 -13.805 -6.277 1 96.19 28 GLY B N 1
ATOM 2477 C CA . GLY B 1 28 ? -5.809 -14.258 -6.547 1 96.19 28 GLY B CA 1
ATOM 2478 C C . GLY B 1 28 ? -5.082 -14.75 -5.309 1 96.19 28 GLY B C 1
ATOM 2479 O O . GLY B 1 28 ? -3.947 -15.227 -5.395 1 96.19 28 GLY B O 1
ATOM 2480 N N . LEU B 1 29 ? -5.68 -14.555 -4.164 1 98.06 29 LEU B N 1
ATOM 2481 C CA . LEU B 1 29 ? -5.105 -15.117 -2.947 1 98.06 29 LEU B CA 1
ATOM 2482 C C . LEU B 1 29 ? -5.766 -16.453 -2.602 1 98.06 29 LEU B C 1
ATOM 2484 O O . LEU B 1 29 ? -6.941 -16.484 -2.234 1 98.06 29 LEU B O 1
ATOM 2488 N N . ILE B 1 30 ? -5 -17.516 -2.695 1 97.56 30 ILE B N 1
ATOM 2489 C CA . ILE B 1 30 ? -5.484 -18.875 -2.473 1 97.56 30 ILE B CA 1
ATOM 2490 C C . ILE B 1 30 ? -4.707 -19.531 -1.325 1 97.56 30 ILE B C 1
ATOM 2492 O O . ILE B 1 30 ? -3.486 -19.375 -1.235 1 97.56 30 ILE B O 1
ATOM 2496 N N . LEU B 1 31 ? -5.398 -20.156 -0.454 1 97.56 31 LEU B N 1
ATOM 2497 C CA . LEU B 1 31 ? -4.754 -20.859 0.647 1 97.56 31 LEU B CA 1
ATOM 2498 C C . LEU B 1 31 ? -4.734 -22.359 0.392 1 97.56 31 LEU B C 1
ATOM 2500 O O . LEU B 1 31 ? -5.629 -22.891 -0.268 1 97.56 31 LEU B O 1
ATOM 2504 N N . LEU B 1 32 ? -3.736 -23.016 0.878 1 96.5 32 LEU B N 1
ATOM 2505 C CA . LEU B 1 32 ? -3.551 -24.453 0.687 1 96.5 32 LEU B CA 1
ATOM 2506 C C . LEU B 1 32 ? -3.34 -25.156 2.023 1 96.5 32 LEU B C 1
ATOM 2508 O O . LEU B 1 32 ? -2.668 -24.625 2.91 1 96.5 32 LEU B O 1
ATOM 2512 N N . ARG B 1 33 ? -3.887 -26.328 2.137 1 95.88 33 ARG B N 1
ATOM 2513 C CA . ARG B 1 33 ? -3.676 -27.203 3.289 1 95.88 33 ARG B CA 1
ATOM 2514 C C . ARG B 1 33 ? -3.668 -28.672 2.877 1 95.88 33 ARG B C 1
ATOM 2516 O O . ARG B 1 33 ? -4.445 -29.078 2.012 1 95.88 33 ARG B O 1
ATOM 2523 N N . SER B 1 34 ? -2.811 -29.422 3.396 1 94.12 34 SER B N 1
ATOM 2524 C CA . SER B 1 34 ? -2.816 -30.875 3.268 1 94.12 34 SER B CA 1
ATOM 2525 C C . SER B 1 34 ? -2.354 -31.547 4.555 1 94.12 34 SER B C 1
ATOM 2527 O O . SER B 1 34 ? -1.326 -31.172 5.125 1 94.12 34 SER B O 1
ATOM 2529 N N . ASN B 1 35 ? -3.102 -32.562 5 1 93.12 35 ASN B N 1
ATOM 2530 C CA . ASN B 1 35 ? -2.76 -33.281 6.227 1 93.12 35 ASN B CA 1
ATOM 2531 C C . ASN B 1 35 ? -1.897 -34.5 5.941 1 93.12 35 ASN B C 1
ATOM 2533 O O . ASN B 1 35 ? -1.665 -35.312 6.832 1 93.12 35 ASN B O 1
ATOM 2537 N N . ARG B 1 36 ? -1.556 -34.656 4.742 1 91.88 36 ARG B N 1
ATOM 2538 C CA . ARG B 1 36 ? -0.665 -35.75 4.32 1 91.88 36 ARG B CA 1
ATOM 2539 C C . ARG B 1 36 ? 0.16 -35.312 3.107 1 91.88 36 ARG B C 1
ATOM 2541 O O . ARG B 1 36 ? -0.191 -34.375 2.408 1 91.88 36 ARG B O 1
ATOM 2548 N N . GLU B 1 37 ? 1.162 -36.062 2.879 1 92.69 37 GLU B N 1
ATOM 2549 C CA . GLU B 1 37 ? 1.909 -35.875 1.639 1 92.69 37 GLU B CA 1
ATOM 2550 C C . GLU B 1 37 ? 1.056 -36.219 0.423 1 92.69 37 GLU B C 1
ATOM 2552 O O . GLU B 1 37 ? 0.171 -37.062 0.505 1 92.69 37 GLU B O 1
ATOM 2557 N N . LYS B 1 38 ? 1.257 -35.5 -0.594 1 89.5 38 LYS B N 1
ATOM 2558 C CA . LYS B 1 38 ? 0.504 -35.75 -1.816 1 89.5 38 LYS B CA 1
ATOM 2559 C C . LYS B 1 38 ? 1.433 -36.156 -2.959 1 89.5 38 LYS B C 1
ATOM 2561 O O . LYS B 1 38 ? 2.578 -35.719 -3.021 1 89.5 38 LYS B O 1
ATOM 2566 N N . LEU B 1 39 ? 0.88 -36.938 -3.85 1 87.75 39 LEU B N 1
ATOM 2567 C CA . LEU B 1 39 ? 1.604 -37.312 -5.062 1 87.75 39 LEU B CA 1
ATOM 2568 C C . LEU B 1 39 ? 1.729 -36.094 -5.996 1 87.75 39 LEU B C 1
ATOM 2570 O O . LEU B 1 39 ? 0.94 -35.156 -5.91 1 87.75 39 LEU B O 1
ATOM 2574 N N . PRO B 1 40 ? 2.75 -36.188 -6.77 1 91.19 40 PRO B N 1
ATOM 2575 C CA . PRO B 1 40 ? 2.908 -35.094 -7.719 1 91.19 40 PRO B CA 1
ATOM 2576 C C . PRO B 1 40 ? 1.664 -34.875 -8.578 1 91.19 40 PRO B C 1
ATOM 2578 O O . PRO B 1 40 ? 1.041 -35.844 -9.031 1 91.19 40 PRO B O 1
ATOM 2581 N N . ALA B 1 41 ? 1.311 -33.625 -8.711 1 91.19 41 ALA B N 1
ATOM 2582 C CA . ALA B 1 41 ? 0.135 -33.281 -9.5 1 91.19 41 ALA B CA 1
ATOM 2583 C C . ALA B 1 41 ? 0.474 -32.219 -10.547 1 91.19 41 ALA B C 1
ATOM 2585 O O . ALA B 1 41 ? 1.026 -31.156 -10.219 1 91.19 41 ALA B O 1
ATOM 2586 N N . PRO B 1 42 ? 0.151 -32.531 -11.812 1 92.94 42 PRO B N 1
ATOM 2587 C CA . PRO B 1 42 ? 0.338 -31.516 -12.859 1 92.94 42 PRO B CA 1
ATOM 2588 C C . PRO B 1 42 ? -0.677 -30.375 -12.766 1 92.94 42 PRO B C 1
ATOM 2590 O O . PRO B 1 42 ? -1.838 -30.609 -12.414 1 92.94 42 PRO B O 1
ATOM 2593 N N . LEU B 1 43 ? -0.246 -29.172 -13.07 1 93.38 43 LEU B N 1
ATOM 2594 C CA . LEU B 1 43 ? -1.117 -28.016 -13.078 1 93.38 43 LEU B CA 1
ATOM 2595 C C . LEU B 1 43 ? -0.523 -26.891 -13.938 1 93.38 43 LEU B C 1
ATOM 2597 O O . LEU B 1 43 ? 0.645 -26.969 -14.328 1 93.38 43 LEU B O 1
ATOM 2601 N N . ILE B 1 44 ? -1.372 -25.984 -14.312 1 93.06 44 ILE B N 1
ATOM 2602 C CA . ILE B 1 44 ? -0.894 -24.75 -14.938 1 93.06 44 ILE B CA 1
ATOM 2603 C C . ILE B 1 44 ? -0.668 -23.688 -13.867 1 93.06 44 ILE B C 1
ATOM 2605 O O . ILE B 1 44 ? -1.552 -23.422 -13.047 1 93.06 44 ILE B O 1
ATOM 2609 N N . MET B 1 45 ? 0.488 -23.094 -13.875 1 94.25 45 MET B N 1
ATOM 2610 C CA . MET B 1 45 ? 0.772 -22.031 -12.906 1 94.25 45 MET B CA 1
ATOM 2611 C C . MET B 1 45 ? 0.767 -20.672 -13.57 1 94.25 45 MET B C 1
ATOM 2613 O O . MET B 1 45 ? 1.423 -20.469 -14.602 1 94.25 45 MET B O 1
ATOM 2617 N N . LYS B 1 46 ? 0.008 -19.812 -13.008 1 93.31 46 LYS B N 1
ATOM 2618 C CA . LYS B 1 46 ? 0.033 -18.406 -13.383 1 93.31 46 LYS B CA 1
ATOM 2619 C C . LYS B 1 46 ? 1.13 -17.656 -12.633 1 93.31 46 LYS B C 1
ATOM 2621 O O . LYS B 1 46 ? 1.667 -18.156 -11.648 1 93.31 46 LYS B O 1
ATOM 2626 N N . PRO B 1 47 ? 1.479 -16.484 -13.164 1 93.75 47 PRO B N 1
ATOM 2627 C CA . PRO B 1 47 ? 2.416 -15.664 -12.383 1 93.75 47 PRO B CA 1
ATOM 2628 C C . PRO B 1 47 ? 1.948 -15.445 -10.945 1 93.75 47 PRO B C 1
ATOM 2630 O O . PRO B 1 47 ? 0.818 -15 -10.719 1 93.75 47 PRO B O 1
ATOM 2633 N N . ALA B 1 48 ? 2.842 -15.805 -10 1 97 48 ALA B N 1
ATOM 2634 C CA . ALA B 1 48 ? 2.4 -15.781 -8.609 1 97 48 ALA B CA 1
ATOM 2635 C C . ALA B 1 48 ? 3.59 -15.867 -7.656 1 97 48 ALA B C 1
ATOM 2637 O O . ALA B 1 48 ? 4.699 -16.203 -8.07 1 97 48 ALA B O 1
ATOM 2638 N N . LEU B 1 49 ? 3.383 -15.398 -6.516 1 97.5 49 LEU B N 1
ATOM 2639 C CA . LEU B 1 49 ? 4.219 -15.688 -5.355 1 97.5 49 LEU B CA 1
ATOM 2640 C C . LEU B 1 49 ? 3.656 -16.859 -4.551 1 97.5 49 LEU B C 1
ATOM 2642 O O . LEU B 1 49 ? 2.521 -16.797 -4.074 1 97.5 49 LEU B O 1
ATOM 2646 N N . CYS B 1 50 ? 4.355 -17.953 -4.422 1 98.19 50 CYS B N 1
ATOM 2647 C CA . CYS B 1 50 ? 3.932 -19.141 -3.689 1 98.19 50 CYS B CA 1
ATOM 2648 C C . CYS B 1 50 ? 4.719 -19.297 -2.395 1 98.19 50 CYS B C 1
ATOM 2650 O O . CYS B 1 50 ? 5.93 -19.531 -2.422 1 98.19 50 CYS B O 1
ATOM 2652 N N . VAL B 1 51 ? 4.027 -19.234 -1.296 1 97.94 51 VAL B N 1
ATOM 2653 C CA . VAL B 1 51 ? 4.652 -19.25 0.023 1 97.94 51 VAL B CA 1
ATOM 2654 C C . VAL B 1 51 ? 4.242 -20.516 0.77 1 97.94 51 VAL B C 1
ATOM 2656 O O . VAL B 1 51 ? 3.068 -20.891 0.773 1 97.94 51 VAL B O 1
ATOM 2659 N N . VAL B 1 52 ? 5.219 -21.234 1.315 1 97.56 52 VAL B N 1
ATOM 2660 C CA . VAL B 1 52 ? 4.977 -22.312 2.25 1 97.56 52 VAL B CA 1
ATOM 2661 C C . VAL B 1 52 ? 5.254 -21.844 3.678 1 97.56 52 VAL B C 1
ATOM 2663 O O . VAL B 1 52 ? 6.387 -21.5 4.012 1 97.56 52 VAL B O 1
ATOM 2666 N N . VAL B 1 53 ? 4.191 -21.844 4.465 1 97.44 53 VAL B N 1
ATOM 2667 C CA . VAL B 1 53 ? 4.402 -21.344 5.824 1 97.44 53 VAL B CA 1
ATOM 2668 C C . VAL B 1 53 ? 4.641 -22.516 6.77 1 97.44 53 VAL B C 1
ATOM 2670 O O . VAL B 1 53 ? 5.164 -22.344 7.871 1 97.44 53 VAL B O 1
ATOM 2673 N N . GLN B 1 54 ? 4.277 -23.719 6.445 1 97.06 54 GLN B N 1
ATOM 2674 C CA . GLN B 1 54 ? 4.527 -24.953 7.176 1 97.06 54 GLN B CA 1
ATOM 2675 C C . GLN B 1 54 ? 4.641 -26.141 6.223 1 97.06 54 GLN B C 1
ATOM 2677 O O . GLN B 1 54 ? 3.861 -26.25 5.273 1 97.06 54 GLN B O 1
ATOM 2682 N N . GLY B 1 55 ? 5.598 -27.062 6.508 1 97.06 55 GLY B N 1
ATOM 2683 C CA . GLY B 1 55 ? 5.828 -28.188 5.621 1 97.06 55 GLY B CA 1
ATOM 2684 C C . GLY B 1 55 ? 6.801 -27.875 4.5 1 97.06 55 GLY B C 1
ATOM 2685 O O . GLY B 1 55 ? 7.73 -27.094 4.676 1 97.06 55 GLY B O 1
ATOM 2686 N N . ALA B 1 56 ? 6.66 -28.641 3.389 1 97.38 56 ALA B N 1
ATOM 2687 C CA . ALA B 1 56 ? 7.574 -28.469 2.262 1 97.38 56 ALA B CA 1
ATOM 2688 C C . ALA B 1 56 ? 6.934 -28.922 0.956 1 97.38 56 ALA B C 1
ATOM 2690 O O . ALA B 1 56 ? 6.062 -29.797 0.958 1 97.38 56 ALA B O 1
ATOM 2691 N N . LYS B 1 57 ? 7.395 -28.234 -0.074 1 96.56 57 LYS B N 1
ATOM 2692 C CA . LYS B 1 57 ? 6.863 -28.469 -1.413 1 96.56 57 LYS B CA 1
ATOM 2693 C C . LYS B 1 57 ? 7.961 -28.344 -2.467 1 96.56 57 LYS B C 1
ATOM 2695 O O . LYS B 1 57 ? 8.938 -27.625 -2.27 1 96.56 57 LYS B O 1
ATOM 2700 N N . TRP B 1 58 ? 7.91 -29.188 -3.414 1 96.75 58 TRP B N 1
ATOM 2701 C CA . TRP B 1 58 ? 8.703 -28.875 -4.598 1 96.75 58 TRP B CA 1
ATOM 2702 C C . TRP B 1 58 ? 7.816 -28.766 -5.832 1 96.75 58 TRP B C 1
ATOM 2704 O O . TRP B 1 58 ? 6.719 -29.328 -5.871 1 96.75 58 TRP B O 1
ATOM 2714 N N . THR B 1 59 ? 8.227 -27.953 -6.773 1 97.06 59 THR B N 1
ATOM 2715 C CA . THR B 1 59 ? 7.574 -27.797 -8.07 1 97.06 59 THR B CA 1
ATOM 2716 C C . THR B 1 59 ? 8.578 -27.953 -9.203 1 97.06 59 THR B C 1
ATOM 2718 O O . THR B 1 59 ? 9.703 -27.438 -9.125 1 97.06 59 THR B O 1
ATOM 2721 N N . THR B 1 60 ? 8.219 -28.688 -10.227 1 96 60 THR B N 1
ATOM 2722 C CA . THR B 1 60 ? 9.078 -28.859 -11.391 1 96 60 THR B CA 1
ATOM 2723 C C . THR B 1 60 ? 8.484 -28.156 -12.609 1 96 60 THR B C 1
ATOM 2725 O O . THR B 1 60 ? 7.262 -28.125 -12.781 1 96 60 THR B O 1
ATOM 2728 N N . PHE B 1 61 ? 9.398 -27.641 -13.352 1 94.25 61 PHE B N 1
ATOM 2729 C CA . PHE B 1 61 ? 9.102 -27.062 -14.664 1 94.25 61 PHE B CA 1
ATOM 2730 C C . PHE B 1 61 ? 9.984 -27.703 -15.742 1 94.25 61 PHE B C 1
ATOM 2732 O O . PHE B 1 61 ? 11.203 -27.516 -15.734 1 94.25 61 PHE B O 1
ATOM 2739 N N . GLY B 1 62 ? 9.461 -28.297 -16.766 1 88.69 62 GLY B N 1
ATOM 2740 C CA . GLY B 1 62 ? 10.281 -28.938 -17.781 1 88.69 62 GLY B CA 1
ATOM 2741 C C . GLY B 1 62 ? 11.391 -29.797 -17.203 1 88.69 62 GLY B C 1
ATOM 2742 O O . GLY B 1 62 ? 12.516 -29.797 -17.719 1 88.69 62 GLY B O 1
ATOM 2743 N N . GLY B 1 63 ? 11.352 -30.312 -16.156 1 85.94 63 GLY B N 1
ATOM 2744 C CA . GLY B 1 63 ? 12.328 -31.203 -15.539 1 85.94 63 GLY B CA 1
ATOM 2745 C C . GLY B 1 63 ? 13.148 -30.531 -14.453 1 85.94 63 GLY B C 1
ATOM 2746 O O . GLY B 1 63 ? 13.898 -31.188 -13.734 1 85.94 63 GLY B O 1
ATOM 2747 N N . ARG B 1 64 ? 13.125 -29.266 -14.422 1 91.88 64 ARG B N 1
ATOM 2748 C CA . ARG B 1 64 ? 13.844 -28.531 -13.375 1 91.88 64 ARG B CA 1
ATOM 2749 C C . ARG B 1 64 ? 13.008 -28.438 -12.102 1 91.88 64 ARG B C 1
ATOM 2751 O O . ARG B 1 64 ? 11.859 -27.984 -12.141 1 91.88 64 ARG B O 1
ATOM 2758 N N . ARG B 1 65 ? 13.648 -28.812 -11.031 1 95.75 65 ARG B N 1
ATOM 2759 C CA . ARG B 1 65 ? 12.922 -28.891 -9.773 1 95.75 65 ARG B CA 1
ATOM 2760 C C . ARG B 1 65 ? 13.305 -27.734 -8.852 1 95.75 65 ARG B C 1
ATOM 2762 O O . ARG B 1 65 ? 14.477 -27.359 -8.766 1 95.75 65 ARG B O 1
ATOM 2769 N N . TYR B 1 66 ? 12.367 -27.172 -8.188 1 96.38 66 TYR B N 1
ATOM 2770 C CA . TYR B 1 66 ? 12.531 -26.125 -7.191 1 96.38 66 TYR B CA 1
ATOM 2771 C C . TYR B 1 66 ? 11.945 -26.547 -5.852 1 96.38 66 TYR B C 1
ATOM 2773 O O . TYR B 1 66 ? 10.742 -26.812 -5.746 1 96.38 66 TYR B O 1
ATOM 2781 N N . ASP B 1 67 ? 12.805 -26.609 -4.906 1 97.19 67 ASP B N 1
ATOM 2782 C CA . ASP B 1 67 ? 12.383 -26.953 -3.549 1 97.19 67 ASP B CA 1
ATOM 2783 C C . ASP B 1 67 ? 12.188 -25.688 -2.709 1 97.19 67 ASP B C 1
ATOM 2785 O O . ASP B 1 67 ? 13 -24.766 -2.766 1 97.19 67 ASP B O 1
ATOM 2789 N N . TYR B 1 68 ? 11.094 -25.672 -1.959 1 96.62 68 TYR B N 1
ATOM 2790 C CA . TYR B 1 68 ? 10.883 -24.516 -1.098 1 96.62 68 TYR B CA 1
ATOM 2791 C C . TYR B 1 68 ? 9.992 -24.875 0.089 1 96.62 68 TYR B C 1
ATOM 2793 O O . TYR B 1 68 ? 9.164 -25.781 -0 1 96.62 68 TYR B O 1
ATOM 2801 N N . GLY B 1 69 ? 10.258 -24.266 1.183 1 96.75 69 GLY B N 1
ATOM 2802 C CA . GLY B 1 69 ? 9.602 -24.375 2.475 1 96.75 69 GLY B CA 1
ATOM 2803 C C . GLY B 1 69 ? 9.609 -23.078 3.264 1 96.75 69 GLY B C 1
ATOM 2804 O O . GLY B 1 69 ? 9.836 -22 2.701 1 96.75 69 GLY B O 1
ATOM 2805 N N . PRO B 1 70 ? 9.336 -23.25 4.629 1 96.56 70 PRO B N 1
ATOM 2806 C CA . PRO B 1 70 ? 9.328 -22.031 5.441 1 96.56 70 PRO B CA 1
ATOM 2807 C C . PRO B 1 70 ? 10.602 -21.219 5.285 1 96.56 70 PRO B C 1
ATOM 2809 O O . PRO B 1 70 ? 11.703 -21.766 5.332 1 96.56 70 PRO B O 1
ATOM 2812 N N . GLY B 1 71 ? 10.414 -19.906 5.02 1 95.62 71 GLY B N 1
ATOM 2813 C CA . GLY B 1 71 ? 11.547 -19.016 4.836 1 95.62 71 GLY B CA 1
ATOM 2814 C C . GLY B 1 71 ? 11.922 -18.812 3.383 1 95.62 71 GLY B C 1
ATOM 2815 O O . GLY B 1 71 ? 12.789 -18 3.064 1 95.62 71 GLY B O 1
ATOM 2816 N N . ARG B 1 72 ? 11.281 -19.641 2.51 1 95.31 72 ARG B N 1
ATOM 2817 C CA . ARG B 1 72 ? 11.492 -19.516 1.071 1 95.31 72 ARG B CA 1
ATOM 2818 C C . ARG B 1 72 ? 10.164 -19.438 0.327 1 95.31 72 ARG B C 1
ATOM 2820 O O . ARG B 1 72 ? 9.141 -19.906 0.826 1 95.31 72 ARG B O 1
ATOM 2827 N N . ALA B 1 73 ? 10.188 -18.797 -0.851 1 97.19 73 ALA B N 1
ATOM 2828 C CA . ALA B 1 73 ? 9 -18.688 -1.693 1 97.19 73 ALA B CA 1
ATOM 2829 C C . ALA B 1 73 ? 9.352 -18.891 -3.164 1 97.19 73 ALA B C 1
ATOM 2831 O O . ALA B 1 73 ? 10.445 -18.547 -3.605 1 97.19 73 ALA B O 1
ATOM 2832 N N . LEU B 1 74 ? 8.438 -19.5 -3.85 1 97.44 74 LEU B N 1
ATOM 2833 C CA . LEU B 1 74 ? 8.562 -19.672 -5.293 1 97.44 74 LEU B CA 1
ATOM 2834 C C . LEU B 1 74 ? 7.918 -18.5 -6.031 1 97.44 74 LEU B C 1
ATOM 2836 O O . LEU B 1 74 ? 6.773 -18.141 -5.75 1 97.44 74 LEU B O 1
ATOM 2840 N N . VAL B 1 75 ? 8.711 -17.859 -6.93 1 96.06 75 VAL B N 1
ATOM 2841 C CA . VAL B 1 75 ? 8.203 -16.781 -7.77 1 96.06 75 VAL B CA 1
ATOM 2842 C C . VAL B 1 75 ? 8.086 -17.266 -9.211 1 96.06 75 VAL B C 1
ATOM 2844 O O . VAL B 1 75 ? 9.086 -17.625 -9.836 1 96.06 75 VAL B O 1
ATOM 2847 N N . VAL B 1 76 ? 6.863 -17.297 -9.688 1 95.12 76 VAL B N 1
ATOM 2848 C CA . VAL B 1 76 ? 6.594 -17.656 -11.078 1 95.12 76 VAL B CA 1
ATOM 2849 C C . VAL B 1 76 ? 6.25 -16.406 -11.875 1 95.12 76 VAL B C 1
ATOM 2851 O O . VAL B 1 76 ? 5.301 -15.695 -11.547 1 95.12 76 VAL B O 1
ATOM 2854 N N . SER B 1 77 ? 7.012 -16.125 -12.977 1 91.19 77 SER B N 1
ATOM 2855 C CA . SER B 1 77 ? 6.824 -14.883 -13.711 1 91.19 77 SER B CA 1
ATOM 2856 C C . SER B 1 77 ? 6.215 -15.133 -15.086 1 91.19 77 SER B C 1
ATOM 2858 O O . SER B 1 77 ? 5.859 -14.188 -15.789 1 91.19 77 SER B O 1
ATOM 2860 N N . VAL B 1 78 ? 6.07 -16.406 -15.438 1 89.25 78 VAL B N 1
ATOM 2861 C CA . VAL B 1 78 ? 5.477 -16.781 -16.719 1 89.25 78 VAL B CA 1
ATOM 2862 C C . VAL B 1 78 ? 4.469 -17.906 -16.5 1 89.25 78 VAL B C 1
ATOM 2864 O O . VAL B 1 78 ? 4.715 -18.828 -15.734 1 89.25 78 VAL B O 1
ATOM 2867 N N . GLU B 1 79 ? 3.35 -17.797 -17.156 1 91.25 79 GLU B N 1
ATOM 2868 C CA . GLU B 1 79 ? 2.369 -18.859 -17.062 1 91.25 79 GLU B CA 1
ATOM 2869 C C . GLU B 1 79 ? 2.863 -20.125 -17.766 1 91.25 79 GLU B C 1
ATOM 2871 O O . GLU B 1 79 ? 3.25 -20.078 -18.938 1 91.25 79 GLU B O 1
ATOM 2876 N N . MET B 1 80 ? 2.879 -21.203 -17.062 1 92.25 80 MET B N 1
ATOM 2877 C CA . MET B 1 80 ? 3.426 -22.422 -17.672 1 92.25 80 MET B CA 1
ATOM 2878 C C . MET B 1 80 ? 2.996 -23.656 -16.906 1 92.25 80 MET B C 1
ATOM 2880 O O . MET B 1 80 ? 2.629 -23.578 -15.727 1 92.25 80 MET B O 1
ATOM 2884 N N . PRO B 1 81 ? 2.984 -24.844 -17.625 1 94.75 81 PRO B N 1
ATOM 2885 C CA . PRO B 1 81 ? 2.719 -26.109 -16.953 1 94.75 81 PRO B CA 1
ATOM 2886 C C . PRO B 1 81 ? 3.783 -26.453 -15.906 1 94.75 81 PRO B C 1
ATOM 2888 O O . PRO B 1 81 ? 4.961 -26.141 -16.094 1 94.75 81 PRO B O 1
ATOM 2891 N N . ALA B 1 82 ? 3.328 -27.047 -14.875 1 95.81 82 ALA B N 1
ATOM 2892 C CA . ALA B 1 82 ? 4.215 -27.469 -13.789 1 95.81 82 ALA B CA 1
ATOM 2893 C C . ALA B 1 82 ? 3.689 -28.719 -13.109 1 95.81 82 ALA B C 1
ATOM 2895 O O . ALA B 1 82 ? 2.592 -29.188 -13.422 1 95.81 82 ALA B O 1
ATOM 2896 N N . THR B 1 83 ? 4.52 -29.375 -12.414 1 95.25 83 THR B N 1
ATOM 2897 C CA . THR B 1 83 ? 4.145 -30.453 -11.508 1 95.25 83 THR B CA 1
ATOM 2898 C C . THR B 1 83 ? 4.605 -30.156 -10.086 1 95.25 83 THR B C 1
ATOM 2900 O O . THR B 1 83 ? 5.762 -29.781 -9.875 1 95.25 83 THR B O 1
ATOM 2903 N N . SER B 1 84 ? 3.684 -30.266 -9.172 1 95.94 84 SER B N 1
ATOM 2904 C CA . SER B 1 84 ? 4.043 -29.938 -7.801 1 95.94 84 SER B CA 1
ATOM 2905 C C . SER B 1 84 ? 3.75 -31.094 -6.852 1 95.94 84 SER B C 1
ATOM 2907 O O . SER B 1 84 ? 2.871 -31.906 -7.121 1 95.94 84 SER B O 1
ATOM 2909 N N . ARG B 1 85 ? 4.492 -31.141 -5.785 1 95.31 85 ARG B N 1
ATOM 2910 C CA . ARG B 1 85 ? 4.324 -32.188 -4.785 1 95.31 85 ARG B CA 1
ATOM 2911 C C . ARG B 1 85 ? 4.531 -31.641 -3.377 1 95.31 85 ARG B C 1
ATOM 2913 O O . ARG B 1 85 ? 5.496 -30.922 -3.123 1 95.31 85 ARG B O 1
ATOM 2920 N N . ILE B 1 86 ? 3.576 -31.922 -2.486 1 96.06 86 ILE B N 1
ATOM 2921 C CA . ILE B 1 86 ? 3.744 -31.672 -1.058 1 96.06 86 ILE B CA 1
ATOM 2922 C C . ILE B 1 86 ? 4.531 -32.812 -0.427 1 96.06 86 ILE B C 1
ATOM 2924 O O . ILE B 1 86 ? 4.062 -33.969 -0.388 1 96.06 86 ILE B O 1
ATOM 2928 N N . VAL B 1 87 ? 5.715 -32.5 0.126 1 96.44 87 VAL B N 1
ATOM 2929 C CA . VAL B 1 87 ? 6.617 -33.594 0.495 1 96.44 87 VAL B CA 1
ATOM 2930 C C . VAL B 1 87 ? 6.695 -33.719 2.016 1 96.44 87 VAL B C 1
ATOM 2932 O O . VAL B 1 87 ? 7.227 -34.688 2.545 1 96.44 87 VAL B O 1
ATOM 2935 N N . LYS B 1 88 ? 6.266 -32.719 2.732 1 96.5 88 LYS B N 1
ATOM 2936 C CA . LYS B 1 88 ? 6.227 -32.781 4.191 1 96.5 88 LYS B CA 1
ATOM 2937 C C . LYS B 1 88 ? 4.867 -32.312 4.719 1 96.5 88 LYS B C 1
ATOM 2939 O O . LYS B 1 88 ? 4.566 -31.125 4.723 1 96.5 88 LYS B O 1
ATOM 2944 N N . ALA B 1 89 ? 4.055 -33.25 5.219 1 95.19 89 ALA B N 1
ATOM 2945 C CA . ALA B 1 89 ? 2.723 -33 5.77 1 95.19 89 ALA B CA 1
ATOM 2946 C C . ALA B 1 89 ? 2.242 -34.219 6.586 1 95.19 89 ALA B C 1
ATOM 2948 O O . ALA B 1 89 ? 2.5 -35.344 6.223 1 95.19 89 ALA B O 1
ATOM 2949 N N . SER B 1 90 ? 1.598 -33.906 7.684 1 94.38 90 SER B N 1
ATOM 2950 C CA . SER B 1 90 ? 0.979 -34.938 8.523 1 94.38 90 SER B CA 1
ATOM 2951 C C . SER B 1 90 ? -0.276 -34.406 9.211 1 94.38 90 SER B C 1
ATOM 2953 O O . SER B 1 90 ? -0.57 -33.219 9.133 1 94.38 90 SER B O 1
ATOM 2955 N N . GLU B 1 91 ? -0.996 -35.312 9.812 1 91.69 91 GLU B N 1
ATOM 2956 C CA . GLU B 1 91 ? -2.211 -34.906 10.516 1 91.69 91 GLU B CA 1
ATOM 2957 C C . GLU B 1 91 ? -1.899 -33.938 11.656 1 91.69 91 GLU B C 1
ATOM 2959 O O . GLU B 1 91 ? -2.672 -33.031 11.93 1 91.69 91 GLU B O 1
ATOM 2964 N N . THR B 1 92 ? -0.807 -34.094 12.352 1 93.38 92 THR B N 1
ATOM 2965 C CA . THR B 1 92 ? -0.436 -33.281 13.5 1 93.38 92 THR B CA 1
ATOM 2966 C C . THR B 1 92 ? 0.306 -32.031 13.04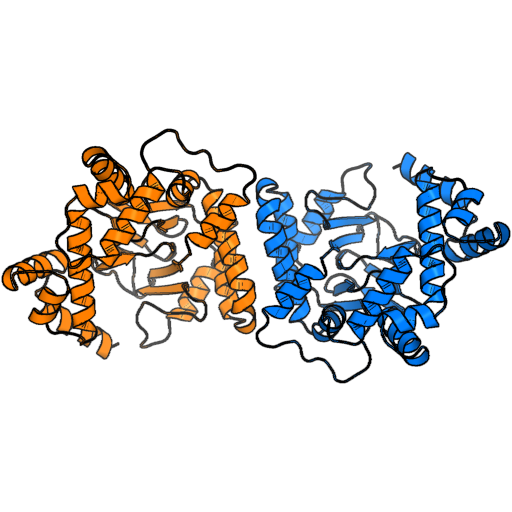7 1 93.38 92 THR B C 1
ATOM 2968 O O . THR B 1 92 ? 0.332 -31.016 13.758 1 93.38 92 THR B O 1
ATOM 2971 N N . GLU B 1 93 ? 0.925 -32.094 11.891 1 94.69 93 GLU B N 1
ATOM 2972 C CA . GLU B 1 93 ? 1.623 -30.969 11.297 1 94.69 93 GLU B CA 1
ATOM 2973 C C . GLU B 1 93 ? 1.287 -30.828 9.812 1 94.69 93 GLU B C 1
ATOM 2975 O O . GLU B 1 93 ? 2.105 -31.172 8.953 1 94.69 93 GLU B O 1
ATOM 2980 N N . PRO B 1 94 ? 0.156 -30.281 9.531 1 95.19 94 PRO B N 1
ATOM 2981 C CA . PRO B 1 94 ? -0.273 -30.188 8.133 1 95.19 94 PRO B CA 1
ATOM 2982 C C . PRO B 1 94 ? 0.603 -29.234 7.312 1 95.19 94 PRO B C 1
ATOM 2984 O O . PRO B 1 94 ? 1.263 -28.359 7.867 1 95.19 94 PRO B O 1
ATOM 2987 N N . PHE B 1 95 ? 0.625 -29.5 6.035 1 96.12 95 PHE B N 1
ATOM 2988 C CA . PHE B 1 95 ? 1.162 -28.516 5.09 1 96.12 95 PHE B CA 1
ATOM 2989 C C . PHE B 1 95 ? 0.256 -27.297 5 1 96.12 95 PHE B C 1
ATOM 2991 O O . PHE B 1 95 ? -0.961 -27.438 4.852 1 96.12 95 PHE B O 1
ATOM 2998 N N . LEU B 1 96 ? 0.834 -26.125 5.109 1 97 96 LEU B N 1
ATOM 2999 C CA . LEU B 1 96 ? 0.122 -24.859 4.98 1 97 96 LEU B CA 1
ATOM 3000 C C . LEU B 1 96 ? 0.842 -23.938 4.012 1 97 96 LEU B C 1
ATOM 3002 O O . LEU B 1 96 ? 2.027 -23.641 4.188 1 97 96 LEU B O 1
ATO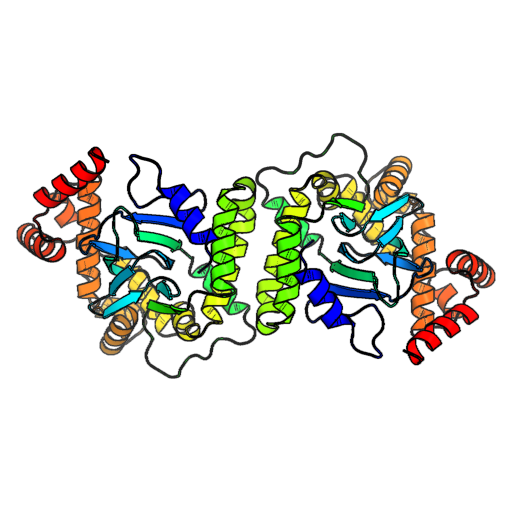M 3006 N N . GLY B 1 97 ? 0.113 -23.531 2.949 1 96.94 97 GLY B N 1
ATOM 3007 C CA . GLY B 1 97 ? 0.689 -22.641 1.96 1 96.94 97 GLY B CA 1
ATOM 3008 C C . GLY B 1 97 ? -0.303 -21.625 1.424 1 96.94 97 GLY B C 1
ATOM 3009 O O . GLY B 1 97 ? -1.474 -21.625 1.812 1 96.94 97 GLY B O 1
ATOM 3010 N N . MET B 1 98 ? 0.262 -20.703 0.649 1 97.38 98 MET B N 1
ATOM 3011 C CA . MET B 1 98 ? -0.565 -19.703 -0.015 1 97.38 98 MET B CA 1
ATOM 3012 C C . MET B 1 98 ? 0.007 -19.344 -1.383 1 97.38 98 MET B C 1
ATOM 3014 O O . MET B 1 98 ? 1.22 -19.406 -1.589 1 97.38 98 MET B O 1
ATOM 3018 N N . VAL B 1 99 ? -0.837 -19.031 -2.264 1 98 99 VAL B N 1
ATOM 3019 C CA . VAL B 1 99 ? -0.495 -18.516 -3.592 1 98 99 VAL B CA 1
ATOM 3020 C C . VAL B 1 99 ? -1.096 -17.125 -3.789 1 98 99 VAL B C 1
ATOM 3022 O O . VAL B 1 99 ? -2.293 -16.938 -3.574 1 98 99 VAL B O 1
ATOM 3025 N N . LEU B 1 100 ? -0.283 -16.234 -4.109 1 97.88 100 LEU B N 1
ATOM 3026 C CA . LEU B 1 100 ? -0.731 -14.891 -4.469 1 97.88 100 LEU B CA 1
ATOM 3027 C C . LEU B 1 100 ? -0.424 -14.586 -5.93 1 97.88 100 LEU B C 1
ATOM 3029 O O . LEU B 1 100 ? 0.728 -14.32 -6.285 1 97.88 100 LEU B O 1
ATOM 3033 N N . GLU B 1 101 ? -1.416 -14.555 -6.695 1 96.31 101 GLU B N 1
ATOM 3034 C CA . GLU B 1 101 ? -1.251 -14.273 -8.117 1 96.31 101 GLU B CA 1
ATOM 3035 C C . GLU B 1 101 ? -1.023 -12.789 -8.367 1 96.31 101 GLU B C 1
ATOM 3037 O O . GLU B 1 101 ? -1.566 -11.945 -7.656 1 96.31 101 GLU B O 1
ATOM 3042 N N . PHE B 1 102 ? -0.156 -12.445 -9.273 1 89.25 102 PHE B N 1
ATOM 3043 C CA . PHE B 1 102 ? -0.01 -11.047 -9.648 1 89.25 102 PHE B CA 1
ATOM 3044 C C . PHE B 1 102 ? -0.06 -10.883 -11.164 1 89.25 102 PHE B C 1
ATOM 3046 O O . PHE B 1 102 ? 0.15 -11.844 -11.906 1 89.25 102 PHE B O 1
ATOM 3053 N N . ASP B 1 103 ? -0.369 -9.648 -11.453 1 85.12 103 ASP B N 1
ATOM 3054 C CA . ASP B 1 103 ? -0.514 -9.258 -12.852 1 85.12 103 ASP B CA 1
ATOM 3055 C C . ASP B 1 103 ? 0.779 -8.641 -13.383 1 85.12 103 ASP B C 1
ATOM 3057 O O . ASP B 1 103 ? 1.354 -7.75 -12.758 1 85.12 103 ASP B O 1
ATOM 3061 N N . ILE B 1 104 ? 1.12 -9.094 -14.539 1 83.12 104 ILE B N 1
ATOM 3062 C CA . ILE B 1 104 ? 2.363 -8.633 -15.148 1 83.12 104 ILE B CA 1
ATOM 3063 C C . ILE B 1 104 ? 2.27 -7.141 -15.445 1 83.12 104 ILE B C 1
ATOM 3065 O O . ILE B 1 104 ? 3.26 -6.414 -15.336 1 83.12 104 ILE B O 1
ATOM 3069 N N . ALA B 1 105 ? 1.067 -6.77 -15.797 1 86.06 105 ALA B N 1
ATOM 3070 C CA . ALA B 1 105 ? 0.877 -5.344 -16.062 1 86.06 105 ALA B CA 1
ATOM 3071 C C . ALA B 1 105 ? 1.192 -4.512 -14.82 1 86.06 105 ALA B C 1
ATOM 3073 O O . ALA B 1 105 ? 1.819 -3.455 -14.914 1 86.06 105 ALA B O 1
ATOM 3074 N N . MET B 1 106 ? 0.789 -4.996 -13.695 1 90.25 106 MET B N 1
ATOM 3075 C CA . MET B 1 106 ? 1.083 -4.316 -12.438 1 90.25 106 MET B CA 1
ATOM 3076 C C . MET B 1 106 ? 2.584 -4.297 -12.172 1 90.25 106 MET B C 1
ATOM 3078 O O . MET B 1 106 ? 3.131 -3.27 -11.766 1 90.25 106 MET B O 1
ATOM 3082 N N . MET B 1 107 ? 3.23 -5.355 -12.383 1 90 107 MET B N 1
ATOM 3083 C CA . MET B 1 107 ? 4.676 -5.434 -12.188 1 90 107 MET B CA 1
ATOM 3084 C C . MET B 1 107 ? 5.402 -4.453 -13.094 1 90 107 MET B C 1
ATOM 3086 O O . MET B 1 107 ? 6.387 -3.834 -12.688 1 90 107 MET B O 1
ATOM 3090 N N . ARG B 1 108 ? 4.902 -4.332 -14.25 1 87.88 108 ARG B N 1
ATOM 3091 C CA . ARG B 1 108 ? 5.492 -3.402 -15.203 1 87.88 108 ARG B CA 1
ATOM 3092 C C . ARG B 1 108 ? 5.344 -1.961 -14.734 1 87.88 108 ARG B C 1
ATOM 3094 O O . ARG B 1 108 ? 6.277 -1.164 -14.852 1 87.88 108 ARG B O 1
ATOM 3101 N N . GLU B 1 109 ? 4.203 -1.657 -14.25 1 90.44 109 GLU B N 1
ATOM 3102 C CA . GLU B 1 109 ? 3.961 -0.319 -13.727 1 90.44 109 GLU B CA 1
ATOM 3103 C C . GLU B 1 109 ? 4.93 0.01 -12.586 1 90.44 109 GLU B C 1
ATOM 3105 O O . GLU B 1 109 ? 5.453 1.123 -12.516 1 90.44 109 GLU B O 1
ATOM 3110 N N . VAL B 1 110 ? 5.16 -0.961 -11.734 1 93.75 110 VAL B N 1
ATOM 3111 C CA . VAL B 1 110 ? 6.07 -0.776 -10.609 1 93.75 110 VAL B CA 1
ATOM 3112 C C . VAL B 1 110 ? 7.504 -0.625 -11.117 1 93.75 110 VAL B C 1
ATOM 3114 O O . VAL B 1 110 ? 8.242 0.254 -10.664 1 93.75 110 VAL B O 1
ATOM 3117 N N . LEU B 1 111 ? 7.848 -1.392 -12.078 1 89.44 111 LEU B N 1
ATOM 3118 C CA . LEU B 1 111 ? 9.188 -1.362 -12.648 1 89.44 111 LEU B CA 1
ATOM 3119 C C . LEU B 1 111 ? 9.492 0.005 -13.258 1 89.44 111 LEU B C 1
ATOM 3121 O O . LEU B 1 111 ? 10.602 0.517 -13.117 1 89.44 111 LEU B O 1
ATOM 3125 N N . GLU B 1 112 ? 8.531 0.556 -13.883 1 87.38 112 GLU B N 1
ATOM 3126 C CA . GLU B 1 112 ? 8.688 1.851 -14.539 1 87.38 112 GLU B CA 1
ATOM 3127 C C . GLU B 1 112 ? 8.93 2.959 -13.523 1 87.38 112 GLU B C 1
ATOM 3129 O O . GLU B 1 112 ? 9.445 4.023 -13.867 1 87.38 112 GLU B O 1
ATOM 3134 N N . ARG B 1 113 ? 8.562 2.725 -12.273 1 87.81 113 ARG B N 1
ATOM 3135 C CA . ARG B 1 113 ? 8.672 3.748 -11.242 1 87.81 113 ARG B CA 1
ATOM 3136 C C . ARG B 1 113 ? 9.984 3.602 -10.461 1 87.81 113 ARG B C 1
ATOM 3138 O O . ARG B 1 113 ? 10.297 4.434 -9.617 1 87.81 113 ARG B O 1
ATOM 3145 N N . LEU B 1 114 ? 10.711 2.516 -10.805 1 87.31 114 LEU B N 1
ATOM 3146 C CA . LEU B 1 114 ? 11.992 2.322 -10.125 1 87.31 114 LEU B CA 1
ATOM 3147 C C . LEU B 1 114 ? 13.031 3.318 -10.625 1 87.31 114 LEU B C 1
ATOM 3149 O O . LEU B 1 114 ? 13.125 3.574 -11.828 1 87.31 114 LEU B O 1
ATOM 3153 N N . ASP B 1 115 ? 13.672 3.965 -9.633 1 78 115 ASP B N 1
ATOM 3154 C CA . ASP B 1 115 ? 14.742 4.883 -10.008 1 78 115 ASP B CA 1
ATOM 3155 C C . ASP B 1 115 ? 15.891 4.145 -10.695 1 78 115 ASP B C 1
ATOM 3157 O O . ASP B 1 115 ? 16.469 4.637 -11.664 1 78 115 ASP B O 1
ATOM 3161 N N . THR B 1 116 ? 16.203 2.965 -10.086 1 73.62 116 THR B N 1
ATOM 3162 C CA . THR B 1 116 ? 17.281 2.146 -10.617 1 73.62 116 THR B CA 1
ATOM 3163 C C . THR B 1 116 ? 16.766 0.776 -11.047 1 73.62 116 THR B C 1
ATOM 3165 O O . THR B 1 116 ? 16.453 -0.063 -10.203 1 73.62 116 THR B O 1
ATOM 3168 N N . PRO B 1 117 ? 16.625 0.761 -12.352 1 69.44 117 PRO B N 1
ATOM 3169 C CA . PRO B 1 117 ? 16.188 -0.574 -12.773 1 69.44 117 PRO B CA 1
ATOM 3170 C C . PRO B 1 117 ? 17.156 -1.672 -12.344 1 69.44 117 PRO B C 1
ATOM 3172 O O . PRO B 1 117 ? 18.344 -1.411 -12.172 1 69.44 117 PRO B O 1
ATOM 3175 N N . PRO B 1 118 ? 16.547 -2.777 -11.953 1 72.44 118 PRO B N 1
ATOM 3176 C CA . PRO B 1 118 ? 17.422 -3.879 -11.547 1 72.44 118 PRO B CA 1
ATOM 3177 C C . PRO B 1 118 ? 18.5 -4.203 -12.586 1 72.44 118 PRO B C 1
ATOM 3179 O O . PRO B 1 118 ? 18.281 -3.975 -13.781 1 72.44 118 PRO B O 1
ATOM 3182 N N . SER B 1 119 ? 19.672 -4.453 -11.984 1 64.06 119 SER B N 1
ATOM 3183 C CA . SER B 1 119 ? 20.766 -4.848 -12.875 1 64.06 119 SER B CA 1
ATOM 3184 C C . SER B 1 119 ? 20.375 -6.078 -13.695 1 64.06 119 SER B C 1
ATOM 3186 O O . SER B 1 119 ? 19.781 -7.02 -13.172 1 64.06 119 SER B O 1
ATOM 3188 N N . GLN B 1 120 ? 20.312 -5.812 -14.992 1 62.25 120 GLN B N 1
ATOM 3189 C CA . GLN B 1 120 ? 20.016 -6.965 -15.836 1 62.25 120 GLN B CA 1
ATOM 3190 C C . GLN B 1 120 ? 21.281 -7.805 -16.062 1 62.25 120 GLN B C 1
ATOM 3192 O O . GLN B 1 120 ? 22.266 -7.312 -16.594 1 62.25 120 GLN B O 1
ATOM 3197 N N . PRO B 1 121 ? 21.547 -8.797 -15.234 1 53.38 121 PRO B N 1
ATOM 3198 C CA . PRO B 1 121 ? 22.719 -9.594 -15.586 1 53.38 121 PRO B CA 1
ATOM 3199 C C . PRO B 1 121 ? 22.859 -9.805 -17.094 1 53.38 121 PRO B C 1
ATOM 3201 O O . PRO B 1 121 ? 21.859 -9.891 -17.797 1 53.38 121 PRO B O 1
ATOM 3204 N N . ARG B 1 122 ? 23.984 -9.352 -17.484 1 48.84 122 ARG B N 1
ATOM 3205 C CA . ARG B 1 122 ? 24.453 -9.633 -18.844 1 48.84 122 ARG B CA 1
ATOM 3206 C C . ARG B 1 122 ? 24.484 -11.133 -19.125 1 48.84 122 ARG B C 1
ATOM 3208 O O . ARG B 1 122 ? 25.047 -11.898 -18.344 1 48.84 122 ARG B O 1
ATOM 3215 N N . GLY B 1 123 ? 23.234 -11.758 -19.719 1 51.12 123 GLY B N 1
ATOM 3216 C CA . GLY B 1 123 ? 23.203 -13.133 -20.203 1 51.12 123 GLY B CA 1
ATOM 3217 C C . GLY B 1 123 ? 21.812 -13.586 -20.609 1 51.12 123 GLY B C 1
ATOM 3218 O O . GLY B 1 123 ? 20.906 -12.758 -20.797 1 51.12 123 GLY B O 1
ATOM 3219 N N . ALA B 1 124 ? 21.766 -14.938 -20.719 1 55.12 124 ALA B N 1
ATOM 3220 C CA . ALA B 1 124 ? 20.641 -15.758 -21.156 1 55.12 124 ALA B CA 1
ATOM 3221 C C . ALA B 1 124 ? 19.391 -15.461 -20.344 1 55.12 124 ALA B C 1
ATOM 3223 O O . ALA B 1 124 ? 19.484 -15.07 -19.172 1 55.12 124 ALA B O 1
ATOM 3224 N N . ILE B 1 125 ? 18.312 -15.102 -21.141 1 55.94 125 ILE B N 1
ATOM 3225 C CA . ILE B 1 125 ? 17 -15.055 -20.484 1 55.94 125 ILE B CA 1
ATOM 3226 C C . ILE B 1 125 ? 16.984 -16.016 -19.297 1 55.94 125 ILE B C 1
ATOM 3228 O O . ILE B 1 125 ? 17.406 -17.172 -19.422 1 55.94 125 ILE B O 1
ATOM 3232 N N . GLY B 1 126 ? 17.016 -15.445 -18.141 1 66.69 126 GLY B N 1
ATOM 3233 C CA . GLY B 1 126 ? 16.875 -16.281 -16.953 1 66.69 126 GLY B CA 1
ATOM 3234 C C . GLY B 1 126 ? 15.594 -17.094 -16.953 1 66.69 126 GLY B C 1
ATOM 3235 O O . GLY B 1 126 ? 14.891 -17.156 -17.953 1 66.69 126 GLY B O 1
ATOM 3236 N N . HIS B 1 127 ? 15.398 -17.984 -15.992 1 80.25 127 HIS B N 1
ATOM 3237 C CA . HIS B 1 127 ? 14.219 -18.812 -15.789 1 80.25 127 HIS B CA 1
ATOM 3238 C C . HIS B 1 127 ? 13.016 -17.969 -15.383 1 80.25 127 HIS B C 1
ATOM 3240 O O . HIS B 1 127 ? 13.172 -16.938 -14.727 1 80.25 127 HIS B O 1
ATOM 3246 N N . GLY B 1 128 ? 11.836 -18.266 -15.93 1 88.25 128 GLY B N 1
ATOM 3247 C CA . GLY B 1 128 ? 10.586 -17.625 -15.547 1 88.25 128 GLY B CA 1
ATOM 3248 C C . GLY B 1 128 ? 10.156 -17.953 -14.133 1 88.25 128 GLY B C 1
ATOM 3249 O O . GLY B 1 128 ? 9.023 -17.672 -13.734 1 88.25 128 GLY B O 1
ATOM 3250 N N . VAL B 1 129 ? 11.117 -18.641 -13.422 1 93.06 129 VAL B N 1
ATOM 3251 C CA . VAL B 1 129 ? 10.828 -19.078 -12.062 1 93.06 129 VAL B CA 1
ATOM 3252 C C . VAL B 1 129 ? 12.086 -18.953 -11.203 1 93.06 129 VAL B C 1
ATOM 3254 O O . VAL B 1 129 ? 13.195 -19.203 -11.68 1 93.06 129 VAL B O 1
ATOM 3257 N N . CYS B 1 130 ? 11.93 -18.562 -10 1 92.94 130 CYS B N 1
ATOM 3258 C CA . CYS B 1 130 ? 13.039 -18.562 -9.047 1 92.94 130 CYS B CA 1
ATOM 3259 C C . CYS B 1 130 ? 12.539 -18.781 -7.629 1 92.94 130 CYS B C 1
ATOM 3261 O O . CYS B 1 130 ? 11.352 -18.594 -7.348 1 92.94 130 CYS B O 1
ATOM 3263 N N . VAL B 1 131 ? 13.383 -19.297 -6.801 1 95.5 131 VAL B N 1
ATOM 3264 C CA . VAL B 1 131 ? 13.125 -19.375 -5.367 1 95.5 131 VAL B CA 1
ATOM 3265 C C . VAL B 1 131 ? 13.836 -18.234 -4.652 1 95.5 131 VAL B C 1
ATOM 3267 O O . VAL B 1 131 ? 15.016 -17.969 -4.902 1 95.5 131 VAL B O 1
ATOM 3270 N N . THR B 1 132 ? 13.102 -17.531 -3.861 1 94.81 132 THR B N 1
ATOM 3271 C CA . THR B 1 132 ? 13.68 -16.391 -3.148 1 94.81 132 THR B CA 1
ATOM 3272 C C . THR B 1 132 ? 13.477 -16.531 -1.643 1 94.81 132 THR B C 1
ATOM 3274 O O . THR B 1 132 ? 12.648 -17.344 -1.2 1 94.81 132 THR B O 1
ATOM 3277 N N . ASP B 1 133 ? 14.312 -15.797 -0.883 1 94.62 133 ASP B N 1
ATOM 3278 C CA . ASP B 1 133 ? 14.07 -15.727 0.556 1 94.62 133 ASP B CA 1
ATOM 3279 C C . ASP B 1 133 ? 12.75 -15.031 0.862 1 94.62 133 ASP B C 1
ATOM 3281 O O . ASP B 1 133 ? 12.391 -14.055 0.207 1 94.62 133 ASP B O 1
ATOM 3285 N N . PHE B 1 134 ? 12.102 -15.594 1.777 1 96.25 134 PHE B N 1
ATOM 3286 C CA . PHE B 1 134 ? 10.828 -15.039 2.223 1 96.25 134 PHE B CA 1
ATOM 3287 C C . PHE B 1 134 ? 10.93 -14.531 3.656 1 96.25 134 PHE B C 1
ATOM 3289 O O . PHE B 1 134 ? 10.883 -15.32 4.605 1 96.25 134 PHE B O 1
ATOM 3296 N N . GLY B 1 135 ? 11.039 -13.289 3.764 1 94.81 135 GLY B N 1
ATOM 3297 C CA . GLY B 1 135 ? 11.18 -12.578 5.023 1 94.81 135 GLY B CA 1
ATOM 3298 C C . GLY B 1 135 ? 11.133 -11.07 4.871 1 94.81 135 GLY B C 1
ATOM 3299 O O . GLY B 1 135 ? 10.773 -10.562 3.807 1 94.81 135 GLY B O 1
ATOM 3300 N N . GLY B 1 136 ? 11.281 -10.391 5.996 1 93.81 136 GLY B N 1
ATOM 3301 C CA . GLY B 1 136 ? 11.367 -8.938 5.941 1 93.81 136 GLY B CA 1
ATOM 3302 C C . GLY B 1 136 ? 10.117 -8.289 5.383 1 93.81 136 GLY B C 1
ATOM 3303 O O . GLY B 1 136 ? 9 -8.688 5.715 1 93.81 136 GLY B O 1
ATOM 3304 N N . PRO B 1 137 ? 10.336 -7.305 4.547 1 95.12 137 PRO B N 1
ATOM 3305 C CA . PRO B 1 137 ? 9.211 -6.523 4.035 1 95.12 137 PRO B CA 1
ATOM 3306 C C . PRO B 1 137 ? 8.266 -7.355 3.17 1 95.12 137 PRO B C 1
ATOM 3308 O O . PRO B 1 137 ? 7.055 -7.117 3.166 1 95.12 137 PRO B O 1
ATOM 3311 N N . LEU B 1 138 ? 8.828 -8.305 2.461 1 96.25 138 LEU B N 1
ATOM 3312 C CA . LEU B 1 138 ? 7.988 -9.156 1.629 1 96.25 138 LEU B CA 1
ATOM 3313 C C . LEU B 1 138 ? 7.016 -9.969 2.484 1 96.25 138 LEU B C 1
ATOM 3315 O O . LEU B 1 138 ? 5.816 -10 2.201 1 96.25 138 LEU B O 1
ATOM 3319 N N . ALA B 1 139 ? 7.527 -10.555 3.545 1 96.88 139 ALA B N 1
ATOM 3320 C CA . ALA B 1 139 ? 6.688 -11.328 4.449 1 96.88 139 ALA B CA 1
ATOM 3321 C C . ALA B 1 139 ? 5.676 -10.438 5.164 1 96.88 139 ALA B C 1
ATOM 3323 O O . ALA B 1 139 ? 4.539 -10.852 5.414 1 96.88 139 ALA B O 1
ATOM 3324 N N . ASP B 1 140 ? 6.105 -9.234 5.496 1 95.88 140 ASP B N 1
ATOM 3325 C CA . ASP B 1 140 ? 5.203 -8.273 6.125 1 95.88 140 ASP B CA 1
ATOM 3326 C C . ASP B 1 140 ? 4.016 -7.961 5.219 1 95.88 140 ASP B C 1
ATOM 3328 O O . ASP B 1 140 ? 2.881 -7.848 5.688 1 95.88 140 ASP B O 1
ATOM 3332 N N . CYS B 1 141 ? 4.25 -7.805 3.949 1 97.56 141 CYS B N 1
ATOM 3333 C CA . CYS B 1 141 ? 3.191 -7.543 2.982 1 97.56 141 CYS B CA 1
ATOM 3334 C C . CYS B 1 141 ? 2.199 -8.695 2.934 1 97.56 141 CYS B C 1
ATOM 3336 O O . CYS B 1 141 ? 0.986 -8.484 2.932 1 97.56 141 CYS B O 1
ATOM 3338 N N . VAL B 1 142 ? 2.748 -9.859 2.895 1 97.88 142 VAL B N 1
ATOM 3339 C CA . VAL B 1 142 ? 1.89 -11.039 2.799 1 97.88 142 VAL B CA 1
ATOM 3340 C C . VAL B 1 142 ? 1.031 -11.156 4.055 1 97.88 142 VAL B C 1
ATOM 3342 O O . VAL B 1 142 ? -0.16 -11.461 3.977 1 97.88 142 VAL B O 1
ATOM 3345 N N . LEU B 1 143 ? 1.629 -10.898 5.18 1 97.44 143 LEU B N 1
ATOM 3346 C CA . LEU B 1 143 ? 0.87 -10.914 6.426 1 97.44 143 LEU B CA 1
ATOM 3347 C C . LEU B 1 143 ? -0.238 -9.867 6.402 1 97.44 143 LEU B C 1
ATOM 3349 O O . LEU B 1 143 ? -1.359 -10.133 6.84 1 97.44 143 LEU B O 1
ATOM 3353 N N . ARG B 1 144 ? 0.113 -8.703 5.902 1 97.12 144 ARG B N 1
ATOM 3354 C CA . ARG B 1 144 ? -0.889 -7.648 5.801 1 97.12 144 ARG B CA 1
ATOM 3355 C C . ARG B 1 144 ? -2.029 -8.062 4.879 1 97.12 144 ARG B C 1
ATOM 3357 O O . ARG B 1 144 ? -3.193 -7.758 5.148 1 97.12 144 ARG B O 1
ATOM 3364 N N . MET B 1 145 ? -1.745 -8.766 3.801 1 97.56 145 MET B N 1
ATOM 3365 C CA . MET B 1 145 ? -2.771 -9.305 2.908 1 97.56 145 MET B CA 1
ATOM 3366 C C . MET B 1 145 ? -3.711 -10.242 3.66 1 97.56 145 MET B C 1
ATOM 3368 O O . MET B 1 145 ? -4.934 -10.133 3.533 1 97.56 145 MET B O 1
ATOM 3372 N N . MET B 1 146 ? -3.119 -11.062 4.488 1 97.69 146 MET B N 1
ATOM 3373 C CA . MET B 1 146 ? -3.902 -12.016 5.262 1 97.69 146 MET B CA 1
ATOM 3374 C C . MET B 1 146 ? -4.785 -11.305 6.281 1 97.69 146 MET B C 1
ATOM 3376 O O . MET B 1 146 ? -5.93 -11.695 6.5 1 97.69 146 MET B O 1
ATOM 3380 N N . ARG B 1 147 ? -4.293 -10.234 6.855 1 96.94 147 ARG B N 1
ATOM 3381 C CA . ARG B 1 147 ? -5.043 -9.484 7.859 1 96.94 147 ARG B CA 1
ATOM 3382 C C . ARG B 1 147 ? -6.246 -8.789 7.234 1 96.94 147 ARG B C 1
ATOM 3384 O O . ARG B 1 147 ? -7.266 -8.586 7.898 1 96.94 147 ARG B O 1
ATOM 3391 N N . LEU B 1 148 ? -6.148 -8.492 5.965 1 97.44 148 LEU B N 1
ATOM 3392 C CA . LEU B 1 148 ? -7.238 -7.816 5.27 1 97.44 148 LEU B CA 1
ATOM 3393 C C . LEU B 1 148 ? -8.484 -8.695 5.227 1 97.44 148 LEU B C 1
ATOM 3395 O O . LEU B 1 148 ? -9.602 -8.195 5.09 1 97.44 148 LEU B O 1
ATOM 3399 N N . LEU B 1 149 ? -8.258 -9.992 5.34 1 97.69 149 LEU B N 1
ATOM 3400 C CA . LEU B 1 149 ? -9.391 -10.906 5.301 1 97.69 149 LEU B CA 1
ATOM 3401 C C . LEU B 1 149 ? -10.312 -10.688 6.5 1 97.69 149 LEU B C 1
ATOM 3403 O O . LEU B 1 149 ? -11.477 -11.086 6.477 1 97.69 149 LEU B O 1
ATOM 3407 N N . ASP B 1 150 ? -9.789 -10.023 7.555 1 96.25 150 ASP B N 1
ATOM 3408 C CA . ASP B 1 150 ? -10.586 -9.672 8.719 1 96.25 150 ASP B CA 1
ATOM 3409 C C . ASP B 1 150 ? -11.336 -8.359 8.5 1 96.25 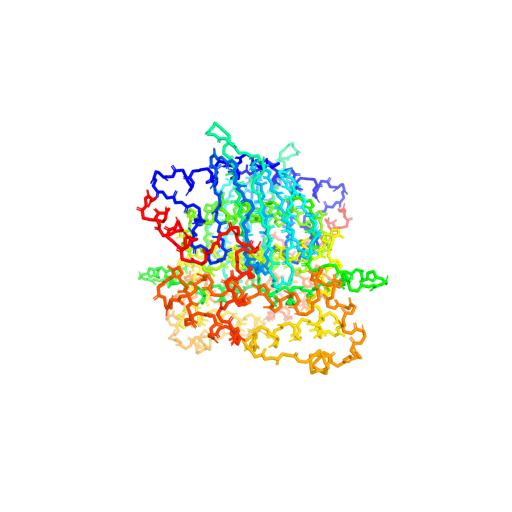150 ASP B C 1
ATOM 3411 O O . ASP B 1 150 ? -12.18 -7.977 9.312 1 96.25 150 ASP B O 1
ATOM 3415 N N . THR B 1 151 ? -11.016 -7.609 7.484 1 94.75 151 THR B N 1
ATOM 3416 C CA . THR B 1 151 ? -11.633 -6.328 7.168 1 94.75 151 THR B CA 1
ATOM 3417 C C . THR B 1 151 ? -11.992 -6.25 5.688 1 94.75 151 THR B C 1
ATOM 3419 O O . THR B 1 151 ? -11.43 -5.434 4.953 1 94.75 151 THR B O 1
ATOM 3422 N N . PRO B 1 152 ? -13 -7.012 5.25 1 94.75 152 PRO B N 1
ATOM 3423 C CA . PRO B 1 152 ? -13.305 -7.18 3.824 1 94.75 152 PRO B CA 1
ATOM 3424 C C . PRO B 1 152 ? -13.625 -5.859 3.129 1 94.75 152 PRO B C 1
ATOM 3426 O O . PRO B 1 152 ? -13.359 -5.703 1.937 1 94.75 152 PRO B O 1
ATOM 3429 N N . ALA B 1 153 ? -14.133 -4.867 3.873 1 93.62 153 ALA B N 1
ATOM 3430 C CA . ALA B 1 153 ? -14.492 -3.578 3.281 1 93.62 153 ALA B CA 1
ATOM 3431 C C . ALA B 1 153 ? -13.258 -2.865 2.736 1 93.62 153 ALA B C 1
ATOM 3433 O O . ALA B 1 153 ? -13.359 -2.023 1.841 1 93.62 153 ALA B O 1
ATOM 3434 N N . ALA B 1 154 ? -12.062 -3.24 3.248 1 96.44 154 ALA B N 1
ATOM 3435 C CA . ALA B 1 154 ? -10.828 -2.574 2.863 1 96.44 154 ALA B CA 1
ATOM 3436 C C . ALA B 1 154 ? -10.227 -3.211 1.611 1 96.44 154 ALA B C 1
ATOM 3438 O O . ALA B 1 154 ? -9.352 -2.627 0.971 1 96.44 154 ALA B O 1
ATOM 3439 N N . ILE B 1 155 ? -10.656 -4.336 1.219 1 96.88 155 ILE B N 1
ATOM 3440 C CA . ILE B 1 155 ? -10.008 -5.18 0.22 1 96.88 155 ILE B CA 1
ATOM 3441 C C . ILE B 1 155 ? -9.969 -4.449 -1.121 1 96.88 155 ILE B C 1
ATOM 3443 O O . ILE B 1 155 ? -8.906 -4.363 -1.754 1 96.88 155 ILE B O 1
ATOM 3447 N N . PRO B 1 156 ? -11.008 -3.82 -1.54 1 95.12 156 PRO B N 1
ATOM 3448 C CA . PRO B 1 156 ? -10.992 -3.219 -2.875 1 95.12 156 PRO B CA 1
ATOM 3449 C C . PRO B 1 156 ? -9.938 -2.119 -3.016 1 95.12 156 PRO B C 1
ATOM 3451 O O . PRO B 1 156 ? -9.398 -1.913 -4.105 1 95.12 156 PRO B O 1
ATOM 3454 N N . VAL B 1 157 ? -9.578 -1.447 -1.905 1 96.19 157 VAL B N 1
ATOM 3455 C CA . VAL B 1 157 ? -8.656 -0.318 -1.979 1 96.19 157 VAL B CA 1
ATOM 3456 C C . VAL B 1 157 ? -7.262 -0.758 -1.537 1 96.19 157 VAL B C 1
ATOM 3458 O O . VAL B 1 157 ? -6.266 -0.465 -2.207 1 96.19 157 VAL B O 1
ATOM 3461 N N . VAL B 1 158 ? -7.184 -1.508 -0.458 1 97.94 158 VAL B N 1
ATOM 3462 C CA . VAL B 1 158 ? -5.902 -1.741 0.202 1 97.94 158 VAL B CA 1
ATOM 3463 C C . VAL B 1 158 ? -5.195 -2.926 -0.45 1 97.94 158 VAL B C 1
ATOM 3465 O O . VAL B 1 158 ? -3.969 -2.922 -0.593 1 97.94 158 VAL B O 1
ATOM 3468 N N . ALA B 1 159 ? -5.914 -3.971 -0.908 1 97.62 159 ALA B N 1
ATOM 3469 C CA . ALA B 1 159 ? -5.293 -5.168 -1.47 1 97.62 159 ALA B CA 1
ATOM 3470 C C . ALA B 1 159 ? -4.438 -4.82 -2.686 1 97.62 159 ALA B C 1
ATOM 3472 O O . ALA B 1 159 ? -3.285 -5.246 -2.783 1 97.62 159 ALA B O 1
ATOM 3473 N N . PRO B 1 160 ? -4.949 -4.008 -3.619 1 96.62 160 PRO B N 1
ATOM 3474 C CA . PRO B 1 160 ? -4.109 -3.645 -4.762 1 96.62 160 PRO B CA 1
ATOM 3475 C C . PRO B 1 160 ? -2.854 -2.881 -4.352 1 96.62 160 PRO B C 1
ATOM 3477 O O . PRO B 1 160 ? -1.81 -3.012 -4.996 1 96.62 160 PRO B O 1
ATOM 3480 N N . LEU B 1 161 ? -2.934 -2.045 -3.305 1 97.5 161 LEU B N 1
ATOM 3481 C CA . LEU B 1 161 ? -1.762 -1.332 -2.809 1 97.5 161 LEU B CA 1
ATOM 3482 C C . LEU B 1 161 ? -0.709 -2.309 -2.293 1 97.5 161 LEU B C 1
ATOM 3484 O O . LEU B 1 161 ? 0.478 -2.166 -2.594 1 97.5 161 LEU B O 1
ATOM 3488 N N . VAL B 1 162 ? -1.147 -3.305 -1.524 1 98.12 162 VAL B N 1
ATOM 3489 C CA . VAL B 1 162 ? -0.24 -4.297 -0.958 1 98.12 162 VAL B CA 1
ATOM 3490 C C . VAL B 1 162 ? 0.379 -5.133 -2.078 1 98.12 162 VAL B C 1
ATOM 3492 O O . VAL B 1 162 ? 1.568 -5.453 -2.037 1 98.12 162 VAL B O 1
ATOM 3495 N N . LYS B 1 163 ? -0.427 -5.461 -3.109 1 97.94 163 LYS B N 1
ATOM 3496 C CA . LYS B 1 163 ? 0.081 -6.223 -4.246 1 97.94 163 LYS B CA 1
ATOM 3497 C C . LYS B 1 163 ? 1.192 -5.461 -4.965 1 97.94 163 LYS B C 1
ATOM 3499 O O . LYS B 1 163 ? 2.217 -6.043 -5.328 1 97.94 163 LYS B O 1
ATOM 3504 N N . ARG B 1 164 ? 1.045 -4.18 -5.137 1 97.25 164 ARG B N 1
ATOM 3505 C CA . ARG B 1 164 ? 2.07 -3.361 -5.777 1 97.25 164 ARG B CA 1
ATOM 3506 C C . ARG B 1 164 ? 3.344 -3.322 -4.938 1 97.25 164 ARG B C 1
ATOM 3508 O O . ARG B 1 164 ? 4.449 -3.346 -5.48 1 97.25 164 ARG B O 1
ATOM 3515 N N . GLU B 1 165 ? 3.131 -3.195 -3.645 1 97.94 165 GLU B N 1
ATOM 3516 C CA . GLU B 1 165 ? 4.293 -3.215 -2.764 1 97.94 165 GLU B CA 1
ATOM 3517 C C . GLU B 1 165 ? 5.039 -4.543 -2.861 1 97.94 165 GLU B C 1
ATOM 3519 O O . GLU B 1 165 ? 6.273 -4.566 -2.881 1 97.94 165 GLU B O 1
ATOM 3524 N N . ILE B 1 166 ? 4.328 -5.652 -2.926 1 97.56 166 ILE B N 1
ATOM 3525 C CA . ILE B 1 166 ? 4.93 -6.969 -3.107 1 97.56 166 ILE B CA 1
ATOM 3526 C C . ILE B 1 166 ? 5.73 -6.996 -4.406 1 97.56 166 ILE B C 1
ATOM 3528 O O . ILE B 1 166 ? 6.871 -7.473 -4.43 1 97.56 166 ILE B O 1
ATOM 3532 N N . CYS B 1 167 ? 5.16 -6.457 -5.5 1 96.12 167 CYS B N 1
ATOM 3533 C CA . CYS B 1 167 ? 5.863 -6.383 -6.777 1 96.12 167 CYS B CA 1
ATOM 3534 C C . CYS B 1 167 ? 7.168 -5.609 -6.637 1 96.12 167 CYS B C 1
ATOM 3536 O O . CYS B 1 167 ? 8.203 -6.02 -7.176 1 96.12 167 CYS B O 1
ATOM 3538 N N . TYR B 1 168 ? 7.137 -4.527 -5.863 1 96.56 168 TYR B N 1
ATOM 3539 C CA . TYR B 1 168 ? 8.352 -3.746 -5.648 1 96.56 168 TYR B CA 1
ATOM 3540 C C . TYR B 1 168 ? 9.43 -4.59 -4.977 1 96.56 168 TYR B C 1
ATOM 3542 O O . TYR B 1 168 ? 10.578 -4.621 -5.43 1 96.56 168 TYR B O 1
ATOM 3550 N N . TRP B 1 169 ? 9.062 -5.25 -3.881 1 96 169 TRP B N 1
ATOM 3551 C CA . TRP B 1 169 ? 10.055 -5.98 -3.102 1 96 169 TRP B CA 1
ATOM 3552 C C . TRP B 1 169 ? 10.602 -7.164 -3.893 1 96 169 TRP B C 1
ATOM 3554 O O . TRP B 1 169 ? 11.773 -7.527 -3.742 1 96 169 TRP B O 1
ATOM 3564 N N . LEU B 1 170 ? 9.75 -7.773 -4.77 1 94.56 170 LEU B N 1
ATOM 3565 C CA . LEU B 1 170 ? 10.242 -8.836 -5.641 1 94.56 170 LEU B CA 1
ATOM 3566 C C . LEU B 1 170 ? 11.242 -8.289 -6.652 1 94.56 170 LEU B C 1
ATOM 3568 O O . LEU B 1 170 ? 12.281 -8.906 -6.895 1 94.56 170 LEU B O 1
ATOM 3572 N N . LEU B 1 171 ? 11 -7.117 -7.18 1 92.44 171 LEU B N 1
ATOM 3573 C CA . LEU B 1 171 ? 11.852 -6.508 -8.195 1 92.44 171 LEU B CA 1
ATOM 3574 C C . LEU B 1 171 ? 13.133 -5.969 -7.578 1 92.44 171 LEU B C 1
ATOM 3576 O O . LEU B 1 171 ? 14.188 -5.973 -8.219 1 92.44 171 LEU B O 1
ATOM 3580 N N . ALA B 1 172 ? 13.023 -5.543 -6.34 1 92.75 172 ALA B N 1
ATOM 3581 C CA . ALA B 1 172 ? 14.172 -4.957 -5.66 1 92.75 172 ALA B CA 1
ATOM 3582 C C . ALA B 1 172 ? 15.023 -6.031 -4.992 1 92.75 172 ALA B C 1
ATOM 3584 O O . ALA B 1 172 ? 16.141 -5.758 -4.531 1 92.75 172 ALA B O 1
ATOM 3585 N N . GLY B 1 173 ? 14.5 -7.246 -4.871 1 91.25 173 GLY B N 1
ATOM 3586 C CA . GLY B 1 173 ? 15.188 -8.336 -4.191 1 91.25 173 GLY B CA 1
ATOM 3587 C C . GLY B 1 173 ? 16.312 -8.938 -5.02 1 91.25 173 GLY B C 1
ATOM 3588 O O . GLY B 1 173 ? 16.594 -8.477 -6.129 1 91.25 173 GLY B O 1
ATOM 3589 N N . PRO B 1 174 ? 16.922 -9.938 -4.453 1 89.25 174 PRO B N 1
ATOM 3590 C CA . PRO B 1 174 ? 18.109 -10.539 -5.086 1 89.25 174 PRO B CA 1
ATOM 3591 C C . PRO B 1 174 ? 17.797 -11.125 -6.461 1 89.25 174 PRO B C 1
ATOM 3593 O O . PRO B 1 174 ? 18.688 -11.188 -7.316 1 89.25 174 PRO B O 1
ATOM 3596 N N . HIS B 1 175 ? 16.578 -11.523 -6.727 1 89.56 175 HIS B N 1
ATOM 3597 C CA . HIS B 1 175 ? 16.203 -12.117 -8.008 1 89.56 175 HIS B CA 1
ATOM 3598 C C . HIS B 1 175 ? 15.43 -11.125 -8.867 1 89.56 175 HIS B C 1
ATOM 3600 O O . HIS B 1 175 ? 14.758 -11.523 -9.82 1 89.56 175 HIS B O 1
ATOM 3606 N N . GLY B 1 176 ? 15.5 -9.891 -8.469 1 89.81 176 GLY B N 1
ATOM 3607 C CA . GLY B 1 176 ? 14.75 -8.859 -9.164 1 89.81 176 GLY B CA 1
ATOM 3608 C C . GLY B 1 176 ? 15.078 -8.781 -10.648 1 89.81 176 GLY B C 1
ATOM 3609 O O . GLY B 1 176 ? 14.188 -8.531 -11.469 1 89.81 176 GLY B O 1
ATOM 3610 N N . GLY B 1 177 ? 16.344 -9.008 -10.945 1 85.75 177 GLY B N 1
ATOM 3611 C CA . GLY B 1 177 ? 16.734 -8.992 -12.344 1 85.75 177 GLY B CA 1
ATOM 3612 C C . GLY B 1 177 ? 16.047 -10.055 -13.172 1 85.75 177 GLY B C 1
ATOM 3613 O O . GLY B 1 177 ? 15.641 -9.805 -14.305 1 85.75 177 GLY B O 1
ATOM 3614 N N . GLU B 1 178 ? 15.891 -11.219 -12.633 1 84.56 178 GLU B N 1
ATOM 3615 C CA . GLU B 1 178 ? 15.219 -12.32 -13.32 1 84.56 178 GLU B CA 1
ATOM 3616 C C . GLU B 1 178 ? 13.742 -12.016 -13.539 1 84.56 178 GLU B C 1
ATOM 3618 O O . GLU B 1 178 ? 13.203 -12.266 -14.617 1 84.56 178 GLU B O 1
ATOM 3623 N N . VAL B 1 179 ? 13.164 -11.461 -12.555 1 87.81 179 VAL B N 1
ATOM 3624 C CA . VAL B 1 179 ? 11.75 -11.109 -12.633 1 87.81 179 VAL B CA 1
ATOM 3625 C C . VAL B 1 179 ? 11.547 -9.992 -13.656 1 87.81 179 VAL B C 1
ATOM 3627 O O . VAL B 1 179 ? 10.656 -10.07 -14.5 1 87.81 179 VAL B O 1
ATOM 3630 N N . ALA B 1 180 ? 12.422 -9.07 -13.586 1 87.25 180 ALA B N 1
ATOM 3631 C CA . ALA B 1 180 ? 12.328 -7.898 -14.461 1 87.25 180 ALA B CA 1
ATOM 3632 C C . ALA B 1 180 ? 12.492 -8.289 -15.922 1 87.25 180 ALA B C 1
ATOM 3634 O O . ALA B 1 180 ? 11.875 -7.691 -16.812 1 87.25 180 ALA B O 1
ATOM 3635 N N . ARG B 1 181 ? 13.219 -9.242 -16.172 1 81.56 181 ARG B N 1
ATOM 3636 C CA . ARG B 1 181 ? 13.484 -9.672 -17.547 1 81.56 181 ARG B CA 1
ATOM 3637 C C . ARG B 1 181 ? 12.211 -10.188 -18.219 1 81.56 181 ARG B C 1
ATOM 3639 O O . ARG B 1 181 ? 12.016 -10 -19.422 1 81.56 181 ARG B O 1
ATOM 3646 N N . VAL B 1 182 ? 11.43 -10.75 -17.484 1 79.81 182 VAL B N 1
ATOM 3647 C CA . VAL B 1 182 ? 10.188 -11.312 -18.016 1 79.81 182 VAL B CA 1
ATOM 3648 C C . VAL B 1 182 ? 9.164 -10.203 -18.219 1 79.81 182 VAL B C 1
ATOM 3650 O O . VAL B 1 182 ? 8.398 -10.227 -19.188 1 79.81 182 VAL B O 1
ATOM 3653 N N . VAL B 1 183 ? 9.266 -9.203 -17.344 1 75.75 183 VAL B N 1
ATOM 3654 C CA . VAL B 1 183 ? 8.266 -8.141 -17.328 1 75.75 183 VAL B CA 1
ATOM 3655 C C . VAL B 1 183 ? 8.609 -7.094 -18.391 1 75.75 183 VAL B C 1
ATOM 3657 O O . VAL B 1 183 ? 7.711 -6.504 -19 1 75.75 183 VAL B O 1
ATOM 3660 N N . PHE B 1 184 ? 9.914 -6.824 -18.609 1 68.19 184 PHE B N 1
ATOM 3661 C CA . PHE B 1 184 ? 10.328 -5.734 -19.484 1 68.19 184 PHE B CA 1
ATOM 3662 C C . PHE B 1 184 ? 10.078 -6.09 -20.953 1 68.19 184 PHE B C 1
ATOM 3664 O O . PHE B 1 184 ? 10.312 -7.23 -21.359 1 68.19 184 PHE B O 1
ATOM 3671 N N . ALA B 1 185 ? 9.328 -5.27 -21.625 1 56.47 185 ALA B N 1
ATOM 3672 C CA . ALA B 1 185 ? 8.867 -5.281 -23.016 1 56.47 185 ALA B CA 1
ATOM 3673 C C . ALA B 1 185 ? 10.047 -5.316 -23.984 1 56.47 185 ALA B C 1
ATOM 3675 O O . ALA B 1 185 ? 9.961 -5.898 -25.062 1 56.47 185 ALA B O 1
ATOM 3676 N N . ASN B 1 186 ? 11 -4.586 -23.734 1 56.69 186 ASN B N 1
ATOM 3677 C CA . ASN B 1 186 ? 11.867 -4.352 -24.891 1 56.69 186 ASN B CA 1
ATOM 3678 C C . ASN B 1 186 ? 12.883 -5.473 -25.062 1 56.69 186 ASN B C 1
ATOM 3680 O O . ASN B 1 186 ? 13.773 -5.387 -25.906 1 56.69 186 ASN B O 1
ATOM 3684 N N . GLY B 1 187 ? 12.711 -6.52 -24.266 1 67.19 187 GLY B N 1
ATOM 3685 C CA . GLY B 1 187 ? 13.789 -7.484 -24.422 1 67.19 187 GLY B CA 1
ATOM 3686 C C . GLY B 1 187 ? 13.32 -8.812 -25 1 67.19 187 GLY B C 1
ATOM 3687 O O . GLY B 1 187 ? 12.18 -8.938 -25.438 1 67.19 187 GLY B O 1
ATOM 3688 N N . HIS B 1 188 ? 14.219 -9.617 -25.297 1 73.19 188 HIS B N 1
ATOM 3689 C CA . HIS B 1 188 ? 14.047 -10.969 -25.797 1 73.19 188 HIS B CA 1
ATOM 3690 C C . HIS B 1 188 ? 13.016 -11.742 -24.984 1 73.19 188 HIS B C 1
ATOM 3692 O O . HIS B 1 188 ? 12.172 -12.445 -25.547 1 73.19 188 HIS B O 1
ATOM 3698 N N . ALA B 1 189 ? 12.914 -11.398 -23.797 1 76.62 189 ALA B N 1
ATOM 3699 C CA . ALA B 1 189 ? 12.008 -12.148 -22.922 1 76.62 189 ALA B CA 1
ATOM 3700 C C . ALA B 1 189 ? 10.555 -11.789 -23.203 1 76.62 189 ALA B C 1
ATOM 3702 O O . ALA B 1 189 ? 9.68 -12.656 -23.234 1 76.62 189 ALA B O 1
ATOM 3703 N N . GLN B 1 190 ? 10.344 -10.594 -23.453 1 78.88 190 GLN B N 1
ATOM 3704 C CA . GLN B 1 190 ? 8.984 -10.148 -23.734 1 78.88 190 GLN B CA 1
ATOM 3705 C C . GLN B 1 190 ? 8.477 -10.758 -25.031 1 78.88 190 GLN B C 1
ATOM 3707 O O . GLN B 1 190 ? 7.301 -11.117 -25.141 1 78.88 190 GLN B O 1
ATOM 3712 N N . ARG B 1 191 ? 9.344 -10.789 -25.906 1 85.75 191 ARG B N 1
ATOM 3713 C CA . ARG B 1 191 ? 8.969 -11.359 -27.203 1 85.75 191 ARG B CA 1
ATOM 3714 C C . ARG B 1 191 ? 8.641 -12.844 -27.062 1 85.75 191 ARG B C 1
ATOM 3716 O O . ARG B 1 191 ? 7.707 -13.344 -27.688 1 85.75 191 ARG B O 1
ATOM 3723 N N . VAL B 1 192 ? 9.414 -13.492 -26.281 1 88.44 192 VAL B N 1
ATOM 3724 C CA . VAL B 1 192 ? 9.148 -14.906 -26.047 1 88.44 192 VAL B CA 1
ATOM 3725 C C . VAL B 1 192 ? 7.824 -15.07 -25.297 1 88.44 192 VAL B C 1
ATOM 3727 O O . VAL B 1 192 ? 7.035 -15.961 -25.609 1 88.44 192 VAL B O 1
ATOM 3730 N N . VAL B 1 193 ? 7.59 -14.18 -24.375 1 87.56 193 VAL B N 1
ATOM 3731 C CA . VAL B 1 193 ? 6.344 -14.227 -23.609 1 87.56 193 VAL B CA 1
ATOM 3732 C C . VAL B 1 193 ? 5.16 -14 -24.547 1 87.56 193 VAL B C 1
ATOM 3734 O O . VAL B 1 193 ? 4.125 -14.656 -24.422 1 87.56 193 VAL B O 1
ATOM 3737 N N . ALA B 1 194 ? 5.332 -13.141 -25.422 1 87.94 194 ALA B N 1
ATOM 3738 C CA . ALA B 1 194 ? 4.289 -12.914 -26.422 1 87.94 194 ALA B CA 1
ATOM 3739 C C . ALA B 1 194 ? 4.02 -14.18 -27.234 1 87.94 194 ALA B C 1
ATOM 3741 O O . ALA B 1 194 ? 2.869 -14.492 -27.547 1 87.94 194 ALA B O 1
ATOM 3742 N N . ALA B 1 195 ? 5.07 -14.805 -27.562 1 92.12 195 ALA B N 1
ATOM 3743 C CA . ALA B 1 195 ? 4.941 -16.062 -28.297 1 92.12 195 ALA B CA 1
ATOM 3744 C C . ALA B 1 195 ? 4.246 -17.125 -27.438 1 92.12 195 ALA B C 1
ATOM 3746 O O . ALA B 1 195 ? 3.469 -17.922 -27.953 1 92.12 195 ALA B O 1
ATOM 3747 N N . ILE B 1 196 ? 4.539 -17.125 -26.203 1 91.69 196 ILE B N 1
ATOM 3748 C CA . ILE B 1 196 ? 3.887 -18.047 -25.266 1 91.69 196 ILE B CA 1
ATOM 3749 C C . ILE B 1 196 ? 2.389 -17.75 -25.234 1 91.69 196 ILE B C 1
ATOM 3751 O O . ILE B 1 196 ? 1.568 -18.672 -25.266 1 91.69 196 ILE B O 1
ATOM 3755 N N . HIS B 1 197 ? 2.055 -16.531 -25.203 1 90.5 197 HIS B N 1
ATOM 3756 C CA . HIS B 1 197 ? 0.648 -16.141 -25.219 1 90.5 197 HIS B CA 1
ATOM 3757 C C . HIS B 1 197 ? -0.032 -16.594 -26.516 1 90.5 197 HIS B C 1
ATOM 3759 O O . HIS B 1 197 ? -1.161 -17.094 -26.484 1 90.5 197 HIS B O 1
ATOM 3765 N N . ALA B 1 198 ? 0.637 -16.375 -27.562 1 92.44 198 ALA B N 1
ATOM 3766 C CA . ALA B 1 198 ? 0.113 -16.828 -28.844 1 92.44 198 ALA B CA 1
ATOM 3767 C C . ALA B 1 198 ? -0.108 -18.328 -28.859 1 92.44 198 ALA B C 1
ATOM 3769 O O . ALA B 1 198 ? -1.153 -18.812 -29.312 1 92.44 198 ALA B O 1
ATOM 3770 N N . LEU B 1 199 ? 0.898 -19.016 -28.359 1 94.62 199 LEU B N 1
ATOM 3771 C CA . LEU B 1 199 ? 0.814 -20.469 -28.281 1 94.62 199 LEU B CA 1
ATOM 3772 C C . LEU B 1 199 ? -0.375 -20.906 -27.438 1 94.62 199 LEU B C 1
ATOM 3774 O O . LEU B 1 199 ? -1.129 -21.797 -27.812 1 94.62 199 LEU B O 1
ATOM 3778 N N . ARG B 1 200 ? -0.575 -20.281 -26.375 1 94.19 200 ARG B N 1
ATOM 3779 C CA . ARG B 1 200 ? -1.671 -20.609 -25.469 1 94.19 200 ARG B CA 1
ATOM 3780 C C . ARG B 1 200 ? -3.021 -20.328 -26.125 1 94.19 200 ARG B C 1
ATOM 3782 O O . ARG B 1 200 ? -3.986 -21.062 -25.906 1 94.19 200 ARG B O 1
ATOM 3789 N N . GLY B 1 201 ? -3.068 -19.328 -26.938 1 92.81 201 GLY B N 1
ATOM 3790 C CA . GLY B 1 201 ? -4.293 -18.969 -27.625 1 92.81 201 GLY B CA 1
ATOM 3791 C C . GLY B 1 201 ? -4.66 -19.938 -28.75 1 92.81 201 GLY B C 1
ATOM 3792 O O . GLY B 1 201 ? -5.812 -19.984 -29.188 1 92.81 201 GLY B O 1
ATOM 3793 N N . GLN B 1 202 ? -3.689 -20.656 -29.188 1 93.38 202 GLN B N 1
ATOM 3794 C CA . GLN B 1 202 ? -3.916 -21.562 -30.297 1 93.38 202 GLN B CA 1
ATOM 3795 C C . GLN B 1 202 ? -3.381 -22.953 -29.984 1 93.38 202 GLN B C 1
ATOM 3797 O O . GLN B 1 202 ? -2.855 -23.641 -30.859 1 93.38 202 GLN B O 1
ATOM 3802 N N . PHE B 1 203 ? -3.426 -23.312 -28.75 1 94.75 203 PHE B N 1
ATOM 3803 C CA . PHE B 1 203 ? -2.734 -24.516 -28.312 1 94.75 203 PHE B CA 1
ATOM 3804 C C . PHE B 1 203 ? -3.344 -25.75 -28.953 1 94.75 203 PHE B C 1
ATOM 3806 O O . PHE B 1 203 ? -2.713 -26.812 -28.984 1 94.75 203 PHE B O 1
ATOM 3813 N N . ALA B 1 204 ? -4.562 -25.719 -29.453 1 95.94 204 ALA B N 1
ATOM 3814 C CA . ALA B 1 204 ? -5.246 -26.875 -30.031 1 95.94 204 ALA B CA 1
ATOM 3815 C C . ALA B 1 204 ? -4.848 -27.078 -31.5 1 95.94 204 ALA B C 1
ATOM 3817 O O . ALA B 1 204 ? -5.137 -28.125 -32.094 1 95.94 204 ALA B O 1
ATOM 3818 N N . GLU B 1 205 ? -4.246 -26.141 -32.062 1 94.62 205 GLU B N 1
ATOM 3819 C CA . GLU B 1 205 ? -3.818 -26.219 -33.438 1 94.62 205 GLU B CA 1
ATOM 3820 C C . GLU B 1 205 ? -2.387 -26.734 -33.562 1 94.62 205 GLU B C 1
ATOM 3822 O O . GLU B 1 205 ? -1.639 -26.719 -32.562 1 94.62 205 GLU B O 1
ATOM 3827 N N . ALA B 1 206 ? -2.113 -27.297 -34.75 1 91.31 206 ALA B N 1
ATOM 3828 C CA . ALA B 1 206 ? -0.722 -27.656 -35.031 1 91.31 206 ALA B CA 1
ATOM 3829 C C . ALA B 1 206 ? 0.155 -26.406 -35.125 1 91.31 206 ALA B C 1
ATOM 3831 O O . ALA B 1 206 ? -0.229 -25.406 -35.719 1 91.31 206 ALA B O 1
ATOM 3832 N N . ILE B 1 207 ? 1.227 -26.453 -34.344 1 87.81 207 ILE B N 1
ATOM 3833 C CA . ILE B 1 207 ? 2.078 -25.266 -34.344 1 87.81 207 ILE B CA 1
ATOM 3834 C C . ILE B 1 207 ? 3.391 -25.578 -35.062 1 87.81 207 ILE B C 1
ATOM 3836 O O . ILE B 1 207 ? 3.91 -26.688 -34.969 1 87.81 207 ILE B O 1
ATOM 3840 N N . ARG B 1 208 ? 3.846 -24.594 -35.844 1 90.62 208 ARG B N 1
ATOM 3841 C CA . ARG B 1 208 ? 5.199 -24.594 -36.406 1 90.62 208 ARG B CA 1
ATOM 3842 C C . ARG B 1 208 ? 6.105 -23.656 -35.594 1 90.62 208 ARG B C 1
ATOM 3844 O O . ARG B 1 208 ? 5.758 -22.5 -35.375 1 90.62 208 ARG B O 1
ATOM 3851 N N . VAL B 1 209 ? 7.168 -24.203 -35.188 1 91 209 VAL B N 1
ATOM 3852 C CA . VAL B 1 209 ? 8.125 -23.438 -34.406 1 91 209 VAL B CA 1
ATOM 3853 C C . VAL B 1 209 ? 8.492 -22.156 -35.156 1 91 209 VAL B C 1
ATOM 3855 O O . VAL B 1 209 ? 8.695 -21.109 -34.531 1 91 209 VAL B O 1
ATOM 3858 N N . GLU B 1 210 ? 8.523 -22.219 -36.438 1 93.62 210 GLU B N 1
ATOM 3859 C CA . GLU B 1 210 ? 8.867 -21.078 -37.281 1 93.62 210 GLU B CA 1
ATOM 3860 C C . GLU B 1 210 ? 7.852 -19.938 -37.094 1 93.62 210 GLU B C 1
ATOM 3862 O O . GLU B 1 210 ? 8.219 -18.766 -37.062 1 93.62 210 GLU B O 1
ATOM 3867 N N . ASP B 1 211 ? 6.652 -20.328 -37 1 94.25 211 ASP B N 1
ATOM 3868 C CA . ASP B 1 211 ? 5.594 -19.344 -36.844 1 94.25 211 ASP B CA 1
ATOM 3869 C C . ASP B 1 211 ? 5.711 -18.656 -35.469 1 94.25 211 ASP B C 1
ATOM 3871 O O . ASP B 1 211 ? 5.547 -17.438 -35.375 1 94.25 211 ASP B O 1
ATOM 3875 N N . LEU B 1 212 ? 5.98 -19.422 -34.438 1 94.62 212 LEU B N 1
ATOM 3876 C CA . LEU B 1 212 ? 6.152 -18.859 -33.125 1 94.62 212 LEU B CA 1
ATOM 3877 C C . LEU B 1 212 ? 7.398 -17.984 -33.062 1 94.62 212 LEU B C 1
ATOM 3879 O O . LEU B 1 212 ? 7.398 -16.938 -32.406 1 94.62 212 LEU B O 1
ATOM 3883 N N . ALA B 1 213 ? 8.391 -18.438 -33.688 1 95 213 ALA B N 1
ATOM 3884 C CA . ALA B 1 213 ? 9.625 -17.656 -33.781 1 95 213 ALA B CA 1
ATOM 3885 C C . ALA B 1 213 ? 9.367 -16.312 -34.438 1 95 213 ALA B C 1
ATOM 3887 O O . ALA B 1 213 ? 9.93 -15.289 -34.031 1 95 213 ALA B O 1
ATOM 3888 N N . ALA B 1 214 ? 8.57 -16.312 -35.438 1 94.62 214 ALA B N 1
ATOM 3889 C CA . ALA B 1 214 ? 8.211 -15.078 -36.125 1 94.62 214 ALA B CA 1
ATOM 3890 C C . ALA B 1 214 ? 7.465 -14.125 -35.219 1 94.62 214 ALA B C 1
ATOM 3892 O O . ALA B 1 214 ? 7.707 -12.914 -35.25 1 94.62 214 ALA B O 1
ATOM 3893 N N . VAL B 1 215 ? 6.562 -14.648 -34.438 1 92.44 215 VAL B N 1
ATOM 3894 C CA . VAL B 1 215 ? 5.852 -13.836 -33.469 1 92.44 215 VAL B CA 1
ATOM 3895 C C . VAL B 1 215 ? 6.852 -13.172 -32.531 1 92.44 215 VAL B C 1
ATOM 3897 O O . VAL B 1 215 ? 6.703 -12 -32.188 1 92.44 215 VAL B O 1
ATOM 3900 N N . ALA B 1 216 ? 7.84 -13.891 -32.156 1 92.31 216 ALA B N 1
ATOM 3901 C CA . ALA B 1 216 ? 8.852 -13.398 -31.234 1 92.31 216 ALA B CA 1
ATOM 3902 C C . ALA B 1 216 ? 9.898 -12.562 -31.953 1 92.31 216 ALA B C 1
ATOM 3904 O O . ALA B 1 216 ? 10.805 -12.008 -31.328 1 92.31 216 ALA B O 1
ATOM 3905 N N . GLN B 1 217 ? 9.781 -12.57 -33.281 1 93.06 217 GLN B N 1
ATOM 3906 C CA . GLN B 1 217 ? 10.742 -11.836 -34.094 1 93.06 217 GLN B CA 1
ATOM 3907 C C . GLN B 1 217 ? 12.164 -12.336 -33.844 1 93.06 217 GLN B C 1
ATOM 3909 O O . GLN B 1 217 ? 13.086 -11.547 -33.656 1 93.06 217 GLN B O 1
ATOM 3914 N N . MET B 1 218 ? 12.273 -13.672 -33.875 1 92.75 218 MET B N 1
ATOM 3915 C CA . MET B 1 218 ? 13.555 -14.344 -33.688 1 92.75 218 MET B CA 1
ATOM 3916 C C . MET B 1 218 ? 13.758 -15.445 -34.719 1 92.75 218 MET B C 1
ATOM 3918 O O . MET B 1 218 ? 12.805 -15.836 -35.406 1 92.75 218 MET B O 1
ATOM 3922 N N . SER B 1 219 ? 15.109 -15.844 -34.781 1 94.19 219 SER B N 1
ATOM 3923 C CA . SER B 1 219 ? 15.336 -17.078 -35.531 1 94.19 219 SER B CA 1
ATOM 3924 C C . SER B 1 219 ? 14.766 -18.281 -34.781 1 94.19 219 SER B C 1
ATOM 3926 O O . SER B 1 219 ? 14.641 -18.266 -33.562 1 94.19 219 SER B O 1
ATOM 3928 N N . PRO B 1 220 ? 14.398 -19.312 -35.531 1 95.12 220 PRO B N 1
ATOM 3929 C CA . PRO B 1 220 ? 13.891 -20.516 -34.875 1 95.12 220 PRO B CA 1
ATOM 3930 C C . PRO B 1 220 ? 14.852 -21.062 -33.812 1 95.12 220 PRO B C 1
ATOM 3932 O O . PRO B 1 220 ? 14.422 -21.469 -32.719 1 95.12 220 PRO B O 1
ATOM 3935 N N . SER B 1 221 ? 16.094 -21.016 -34.125 1 94.5 221 SER B N 1
ATOM 3936 C CA . SER B 1 221 ? 17.094 -21.531 -33.188 1 94.5 221 SER B CA 1
ATOM 3937 C C . SER B 1 221 ? 17.156 -20.656 -31.922 1 94.5 221 SER B C 1
ATOM 3939 O O . SER B 1 221 ? 17.188 -21.172 -30.797 1 94.5 221 SER B O 1
ATOM 3941 N N . ALA B 1 222 ? 17.188 -19.406 -32.094 1 91.81 222 ALA B N 1
ATOM 3942 C CA . ALA B 1 222 ? 17.219 -18.469 -30.969 1 91.81 222 ALA B CA 1
ATOM 3943 C C . ALA B 1 222 ? 15.938 -18.578 -30.141 1 91.81 222 ALA B C 1
ATOM 3945 O O . ALA B 1 222 ? 15.992 -18.578 -28.906 1 91.81 222 ALA B O 1
ATOM 3946 N N . PHE B 1 223 ? 14.852 -18.641 -30.828 1 93.25 223 PHE B N 1
ATOM 3947 C CA . PHE B 1 223 ? 13.562 -18.766 -30.141 1 93.25 223 PHE B CA 1
ATOM 3948 C C . PHE B 1 223 ? 13.516 -20.031 -29.297 1 93.25 223 PHE B C 1
ATOM 3950 O O . PHE B 1 223 ? 13.125 -19.984 -28.125 1 93.25 223 PHE B O 1
ATOM 3957 N N . HIS B 1 224 ? 13.891 -21.109 -29.906 1 92.31 224 HIS B N 1
ATOM 3958 C CA . HIS B 1 224 ? 13.898 -22.391 -29.188 1 92.31 224 HIS B CA 1
ATOM 3959 C C . HIS B 1 224 ? 14.75 -22.297 -27.922 1 92.31 224 HIS B C 1
ATOM 3961 O O . HIS B 1 224 ? 14.32 -22.734 -26.859 1 92.31 224 HIS B O 1
ATOM 3967 N N . ARG B 1 225 ? 15.859 -21.75 -28.047 1 91.44 225 ARG B N 1
ATOM 3968 C CA . ARG B 1 225 ? 16.781 -21.625 -26.922 1 91.44 225 ARG B CA 1
ATOM 3969 C C . ARG B 1 225 ? 16.188 -20.766 -25.812 1 91.44 225 ARG B C 1
ATOM 3971 O O . ARG B 1 225 ? 16.219 -21.125 -24.641 1 91.44 225 ARG B O 1
ATOM 3978 N N . GLN B 1 226 ? 15.633 -19.688 -26.188 1 90.19 226 GLN B N 1
ATOM 3979 C CA . GLN B 1 226 ? 15.102 -18.734 -25.219 1 90.19 226 GLN B CA 1
ATOM 3980 C C . GLN B 1 226 ? 13.82 -19.266 -24.578 1 90.19 226 GLN B C 1
ATOM 3982 O O . GLN B 1 226 ? 13.578 -19.047 -23.391 1 90.19 226 GLN B O 1
ATOM 3987 N N . PHE B 1 227 ? 13.031 -19.891 -25.438 1 92.31 227 PHE B N 1
ATOM 3988 C CA . PHE B 1 227 ? 11.82 -20.516 -24.906 1 92.31 227 PHE B CA 1
ATOM 3989 C C . PHE B 1 227 ? 12.172 -21.547 -23.844 1 92.31 227 PHE B C 1
ATOM 3991 O O . PHE B 1 227 ? 11.586 -21.547 -22.75 1 92.31 227 PHE B O 1
ATOM 3998 N N . LYS B 1 228 ? 13.102 -22.328 -24.141 1 91.75 228 LYS B N 1
ATOM 3999 C CA . LYS B 1 228 ? 13.539 -23.359 -23.203 1 91.75 228 LYS B CA 1
ATOM 4000 C C . LYS B 1 228 ? 14.164 -22.734 -21.953 1 91.75 228 LYS B C 1
ATOM 4002 O O . LYS B 1 228 ? 13.961 -23.219 -20.844 1 91.75 228 LYS B O 1
ATOM 4007 N N . ALA B 1 229 ? 14.914 -21.766 -22.156 1 88.38 229 ALA B N 1
ATOM 4008 C CA . ALA B 1 229 ? 15.523 -21.078 -21.016 1 88.38 229 ALA B CA 1
ATOM 4009 C C . ALA B 1 229 ? 14.461 -20.531 -20.078 1 88.38 229 ALA B C 1
ATOM 4011 O O . ALA B 1 229 ? 14.594 -20.641 -18.844 1 88.38 229 ALA B O 1
ATOM 4012 N N . LEU B 1 230 ? 13.453 -19.984 -20.594 1 89.31 230 LEU B N 1
ATOM 4013 C CA . LEU B 1 230 ? 12.406 -19.312 -19.828 1 89.31 230 LEU B CA 1
ATOM 4014 C C . LEU B 1 230 ? 11.477 -20.328 -19.172 1 89.31 230 LEU B C 1
ATOM 4016 O O . LEU B 1 230 ? 11.078 -20.141 -18.016 1 89.31 230 LEU B O 1
ATOM 4020 N N . THR B 1 231 ? 11.172 -21.453 -19.859 1 92.31 231 THR B N 1
ATOM 4021 C CA . THR B 1 231 ? 10.094 -22.328 -19.391 1 92.31 231 THR B CA 1
ATOM 4022 C C . THR B 1 231 ? 10.641 -23.688 -18.953 1 92.31 231 THR B C 1
ATOM 4024 O O . THR B 1 231 ? 9.93 -24.484 -18.344 1 92.31 231 THR B O 1
ATOM 4027 N N . SER B 1 232 ? 11.836 -23.984 -19.359 1 92.69 232 SER B N 1
ATOM 4028 C CA . SER B 1 232 ? 12.5 -25.266 -19.125 1 92.69 232 SER B CA 1
ATOM 4029 C C . SER B 1 232 ? 11.883 -26.375 -19.984 1 92.69 232 SER B C 1
ATOM 4031 O O . SER B 1 232 ? 12.031 -27.562 -19.672 1 92.69 232 SER B O 1
ATOM 4033 N N . MET B 1 233 ? 11.203 -26 -21.016 1 94.69 233 MET B N 1
ATOM 4034 C CA . MET B 1 233 ? 10.57 -26.922 -21.953 1 94.69 233 MET B CA 1
ATOM 4035 C C . MET B 1 233 ? 10.711 -26.422 -23.391 1 94.69 233 MET B C 1
ATOM 4037 O O . MET B 1 233 ? 10.93 -25.234 -23.609 1 94.69 233 MET B O 1
ATOM 4041 N N . THR B 1 234 ? 10.625 -27.375 -24.312 1 94.38 234 THR B N 1
ATOM 4042 C CA . THR B 1 234 ? 10.461 -26.953 -25.703 1 94.38 234 THR B CA 1
ATOM 4043 C C . THR B 1 234 ? 9.031 -26.5 -25.969 1 94.38 234 THR B C 1
ATOM 4045 O O . THR B 1 234 ? 8.117 -26.844 -25.219 1 94.38 234 THR B O 1
ATOM 4048 N N . PRO B 1 235 ? 8.828 -25.766 -27.047 1 94.94 235 PRO B N 1
ATOM 4049 C CA . PRO B 1 235 ? 7.469 -25.328 -27.391 1 94.94 235 PRO B CA 1
ATOM 4050 C C . PRO B 1 235 ? 6.508 -26.5 -27.562 1 94.94 235 PRO B C 1
ATOM 4052 O O . PRO B 1 235 ? 5.363 -26.438 -27.109 1 94.94 235 PRO B O 1
ATOM 4055 N N . LEU B 1 236 ? 6.977 -27.562 -28.062 1 94 236 LEU B N 1
ATOM 4056 C CA . LEU B 1 236 ? 6.125 -28.734 -28.297 1 94 236 LEU B CA 1
ATOM 4057 C C . LEU B 1 236 ? 5.77 -29.406 -26.969 1 94 236 LEU B C 1
ATOM 4059 O O . LEU B 1 236 ? 4.633 -29.844 -26.781 1 94 236 LEU B O 1
ATOM 4063 N N . GLN B 1 237 ? 6.762 -29.609 -26.172 1 94.56 237 GLN B N 1
ATOM 4064 C CA . GLN B 1 237 ? 6.496 -30.156 -24.844 1 94.56 237 GLN B CA 1
ATOM 4065 C C . GLN B 1 237 ? 5.477 -29.297 -24.094 1 94.56 237 GLN B C 1
ATOM 4067 O O . GLN B 1 237 ? 4.57 -29.828 -23.453 1 94.56 237 GLN B O 1
ATOM 4072 N N . TYR B 1 238 ? 5.676 -27.969 -24.203 1 96.12 238 TYR B N 1
ATOM 4073 C CA . TYR B 1 238 ? 4.766 -27 -23.594 1 96.12 238 TYR B CA 1
ATOM 4074 C C . TYR B 1 238 ? 3.342 -27.203 -24.094 1 96.12 238 TYR B C 1
ATOM 4076 O O . TYR B 1 238 ? 2.41 -27.344 -23.297 1 96.12 238 TYR B O 1
ATOM 4084 N N . GLN B 1 239 ? 3.166 -27.219 -25.328 1 95.94 239 GLN B N 1
ATOM 4085 C CA . GLN B 1 239 ? 1.853 -27.391 -25.953 1 95.94 239 GLN B CA 1
ATOM 4086 C C . GLN B 1 239 ? 1.217 -28.719 -25.531 1 95.94 239 GLN B C 1
ATOM 4088 O O . GLN B 1 239 ? 0.034 -28.766 -25.188 1 95.94 239 GLN B O 1
ATOM 4093 N N . LYS B 1 240 ? 1.963 -29.734 -25.578 1 95.75 240 LYS B N 1
ATOM 4094 C CA . LYS B 1 240 ? 1.458 -31.062 -25.203 1 95.75 240 LYS B CA 1
ATOM 4095 C C . LYS B 1 240 ? 0.907 -31.062 -23.781 1 95.75 240 LYS B C 1
ATOM 4097 O O . LYS B 1 240 ? -0.199 -31.547 -23.531 1 95.75 240 LYS B O 1
ATOM 4102 N N . GLN B 1 241 ? 1.67 -30.562 -22.938 1 96.38 241 GLN B N 1
ATOM 4103 C CA . GLN B 1 241 ? 1.232 -30.516 -21.547 1 96.38 241 GLN B CA 1
ATOM 4104 C C . GLN B 1 241 ? -0.017 -29.656 -21.391 1 96.38 241 GLN B C 1
ATOM 4106 O O . GLN B 1 241 ? -0.938 -30.016 -20.656 1 96.38 241 GLN B O 1
ATOM 4111 N N . LEU B 1 242 ? -0.052 -28.531 -22.078 1 96.25 242 LEU B N 1
ATOM 4112 C CA . LEU B 1 242 ? -1.222 -27.672 -22.047 1 96.25 242 LEU B CA 1
ATOM 4113 C C . LEU B 1 242 ? -2.461 -28.406 -22.547 1 96.25 242 LEU B C 1
ATOM 4115 O O . LEU B 1 242 ? -3.529 -28.312 -21.938 1 96.25 242 LEU B O 1
ATOM 4119 N N . ARG B 1 243 ? -2.295 -29.094 -23.594 1 96.94 243 ARG B N 1
ATOM 4120 C CA . ARG B 1 243 ? -3.4 -29.859 -24.188 1 96.94 243 ARG B CA 1
ATOM 4121 C C . ARG B 1 243 ? -3.939 -30.891 -23.203 1 96.94 243 ARG B C 1
ATOM 4123 O O . ARG B 1 243 ? -5.152 -30.969 -22.984 1 96.94 243 ARG B O 1
ATOM 4130 N N . LEU B 1 244 ? -3.053 -31.609 -22.609 1 97.31 244 LEU B N 1
ATOM 4131 C CA . LEU B 1 244 ? -3.449 -32.688 -21.703 1 97.31 244 LEU B CA 1
ATOM 4132 C C . LEU B 1 244 ? -4.117 -32.094 -20.453 1 97.31 244 LEU B C 1
ATOM 4134 O O . LEU B 1 244 ? -5.117 -32.656 -19.969 1 97.31 244 LEU B O 1
ATOM 4138 N N . LEU B 1 245 ? -3.582 -31.062 -19.938 1 96.25 245 LEU B N 1
ATOM 4139 C CA . LEU B 1 245 ? -4.156 -30.422 -18.75 1 96.25 245 LEU B CA 1
ATOM 4140 C C . LEU B 1 245 ? -5.535 -29.844 -19.062 1 96.25 245 LEU B C 1
ATOM 4142 O O . LEU B 1 245 ? -6.461 -29.984 -18.25 1 96.25 245 LEU B O 1
ATOM 4146 N N . GLU B 1 246 ? -5.676 -29.234 -20.188 1 95.69 246 GLU B N 1
ATOM 4147 C CA . GLU B 1 246 ? -6.969 -28.703 -20.609 1 95.69 246 GLU B CA 1
ATOM 4148 C C . GLU B 1 246 ? -7.98 -29.828 -20.828 1 95.69 246 GLU B C 1
ATOM 4150 O O . GLU B 1 246 ? -9.148 -29.688 -20.469 1 95.69 246 GLU B O 1
ATOM 4155 N N . ALA B 1 247 ? -7.547 -30.875 -21.391 1 97.06 247 ALA B N 1
ATOM 4156 C CA . ALA B 1 247 ? -8.422 -32.031 -21.578 1 97.06 247 ALA B CA 1
ATOM 4157 C C . ALA B 1 247 ? -8.938 -32.562 -20.25 1 97.06 247 ALA B C 1
ATOM 4159 O O . ALA B 1 247 ? -10.133 -32.844 -20.109 1 97.06 247 ALA B O 1
ATOM 4160 N N . ARG B 1 248 ? -8.047 -32.688 -19.344 1 95.75 248 ARG B N 1
ATOM 4161 C CA . ARG B 1 248 ? -8.445 -33.125 -18.016 1 95.75 248 ARG B CA 1
ATOM 4162 C C . ARG B 1 248 ? -9.477 -32.219 -17.391 1 95.75 248 ARG B C 1
ATOM 4164 O O . ARG B 1 248 ? -10.461 -32.656 -16.812 1 95.75 248 ARG B O 1
ATOM 4171 N N . HIS B 1 249 ? -9.219 -30.938 -17.547 1 93.75 249 HIS B N 1
ATOM 4172 C CA . HIS B 1 249 ? -10.156 -29.953 -17.031 1 93.75 249 HIS B CA 1
ATOM 4173 C C . HIS B 1 249 ? -11.531 -30.125 -17.656 1 93.75 249 HIS B C 1
ATOM 4175 O O . HIS B 1 249 ? -12.547 -30.125 -16.953 1 93.75 249 HIS B O 1
ATOM 4181 N N . LEU B 1 250 ? -11.562 -30.297 -18.938 1 95.44 250 LEU B N 1
ATOM 4182 C CA . LEU B 1 250 ? -12.82 -30.469 -19.656 1 95.44 250 LEU B CA 1
ATOM 4183 C C . LEU B 1 250 ? -13.547 -31.719 -19.172 1 95.44 250 LEU B C 1
ATOM 4185 O O . LEU B 1 250 ? -14.773 -31.703 -19 1 95.44 250 LEU B O 1
ATOM 4189 N N . MET B 1 251 ? -12.82 -32.719 -18.906 1 95.94 251 MET B N 1
ATOM 4190 C CA . MET B 1 251 ? -13.422 -34 -18.5 1 95.94 251 MET B CA 1
ATOM 4191 C C . MET B 1 251 ? -13.93 -33.906 -17.062 1 95.94 251 MET B C 1
ATOM 4193 O O . MET B 1 251 ? -15.039 -34.344 -16.766 1 95.94 251 MET B O 1
ATOM 4197 N N . VAL B 1 252 ? -13.188 -33.312 -16.219 1 93.06 252 VAL B N 1
ATOM 4198 C CA . VAL B 1 252 ? -13.523 -33.25 -14.805 1 93.06 252 VAL B CA 1
ATOM 4199 C C . VAL B 1 252 ? -14.742 -32.344 -14.609 1 93.06 252 VAL B C 1
ATOM 4201 O O . VAL B 1 252 ? -15.594 -32.625 -13.758 1 93.06 252 VAL B O 1
ATOM 4204 N N . THR B 1 253 ? -14.859 -31.312 -15.367 1 92.62 253 THR B N 1
ATOM 4205 C CA . THR B 1 253 ? -15.969 -30.375 -15.25 1 92.62 253 THR B CA 1
ATOM 4206 C C . THR B 1 253 ? -17.203 -30.906 -15.984 1 92.62 253 THR B C 1
ATOM 4208 O O . THR B 1 253 ? -18.266 -30.297 -15.93 1 92.62 253 THR B O 1
ATOM 4211 N N . GLY B 1 254 ? -17.078 -32 -16.719 1 92.12 254 GLY B N 1
ATOM 4212 C CA . GLY B 1 254 ? -18.203 -32.594 -17.438 1 92.12 254 GLY B CA 1
ATOM 4213 C C . GLY B 1 254 ? -18.469 -31.953 -18.781 1 92.12 254 GLY B C 1
ATOM 4214 O O . GLY B 1 254 ? -19.516 -32.219 -19.391 1 92.12 254 GLY B O 1
ATOM 4215 N N . ALA B 1 255 ? -17.594 -31.203 -19.203 1 95.06 255 ALA B N 1
ATOM 4216 C CA . ALA B 1 255 ? -17.797 -30.453 -20.453 1 95.06 255 ALA B CA 1
ATOM 4217 C C . ALA B 1 255 ? -17.562 -31.344 -21.672 1 95.06 255 ALA B C 1
ATOM 4219 O O . ALA B 1 255 ? -18 -31.031 -22.781 1 95.06 255 ALA B O 1
ATOM 4220 N N . ALA B 1 256 ? -16.875 -32.469 -21.469 1 95.62 256 ALA B N 1
ATOM 4221 C CA . ALA B 1 256 ? -16.594 -33.406 -22.578 1 95.62 256 ALA B CA 1
ATOM 4222 C C . ALA B 1 256 ? -16.203 -34.781 -22.047 1 95.62 256 ALA B C 1
ATOM 4224 O O . ALA B 1 256 ? -15.664 -34.906 -20.953 1 95.62 256 ALA B O 1
ATOM 4225 N N . ASN B 1 257 ? -16.531 -35.75 -22.844 1 94.38 257 ASN B N 1
ATOM 4226 C CA . ASN B 1 257 ? -15.945 -37.062 -22.562 1 94.38 257 ASN B CA 1
ATOM 4227 C C . ASN B 1 257 ? -14.531 -37.156 -23.109 1 94.38 257 ASN B C 1
ATOM 4229 O O . ASN B 1 257 ? -14.016 -36.219 -23.719 1 94.38 257 ASN B O 1
ATOM 4233 N N . ALA B 1 258 ? -13.922 -38.281 -22.938 1 95.19 258 ALA B N 1
ATOM 4234 C CA . ALA B 1 258 ? -12.516 -38.438 -23.266 1 95.19 258 ALA B CA 1
ATOM 4235 C C . ALA B 1 258 ? -12.266 -38.219 -24.75 1 95.19 258 ALA B C 1
ATOM 4237 O O . ALA B 1 258 ? -11.328 -37.531 -25.141 1 95.19 258 ALA B O 1
ATOM 4238 N N . GLU B 1 259 ? -13.078 -38.812 -25.531 1 95.19 259 GLU B N 1
ATOM 4239 C CA . GLU B 1 259 ? -12.898 -38.719 -26.969 1 95.19 259 GLU B CA 1
ATOM 4240 C C . GLU B 1 259 ? -13.07 -37.281 -27.453 1 95.19 259 GLU B C 1
ATOM 4242 O O . GLU B 1 259 ? -12.242 -36.75 -28.188 1 95.19 259 GLU B O 1
ATOM 4247 N N . THR B 1 260 ? -14.094 -36.625 -27 1 96.69 260 THR B N 1
ATOM 4248 C CA . THR B 1 260 ? -14.367 -35.25 -27.406 1 96.69 260 THR B CA 1
ATOM 4249 C C . THR B 1 260 ? -13.289 -34.312 -26.875 1 96.69 260 THR B C 1
ATOM 4251 O O . THR B 1 260 ? -12.883 -33.375 -27.578 1 96.69 260 THR B O 1
ATOM 4254 N N . ALA B 1 261 ? -12.906 -34.5 -25.641 1 97.44 261 ALA B N 1
ATOM 4255 C CA . ALA B 1 261 ? -11.844 -33.688 -25.062 1 97.44 261 ALA B CA 1
ATOM 4256 C C . ALA B 1 261 ? -10.562 -33.781 -25.875 1 97.44 261 ALA B C 1
ATOM 4258 O O . ALA B 1 261 ? -9.891 -32.781 -26.125 1 97.44 261 ALA B O 1
ATOM 4259 N N . ALA B 1 262 ? -10.234 -35 -26.312 1 97 262 ALA B N 1
ATOM 4260 C CA . ALA B 1 262 ? -9.023 -35.25 -27.094 1 97 262 ALA B CA 1
ATOM 4261 C C . ALA B 1 262 ? -9.023 -34.375 -28.359 1 97 262 ALA B C 1
ATOM 4263 O O . ALA B 1 262 ? -8.047 -33.688 -28.656 1 97 262 ALA B O 1
ATOM 4264 N N . TYR B 1 263 ? -10.141 -34.438 -29.031 1 96.69 263 TYR B N 1
ATOM 4265 C CA . TYR B 1 263 ? -10.234 -33.719 -30.297 1 96.69 263 TYR B CA 1
ATOM 4266 C C . TYR B 1 263 ? -10.305 -32.219 -30.062 1 96.69 263 TYR B C 1
ATOM 4268 O O . TYR B 1 263 ? -9.742 -31.422 -30.828 1 96.69 263 TYR B O 1
ATOM 4276 N N . ARG B 1 264 ? -10.898 -31.781 -29.031 1 96.81 264 ARG B N 1
ATOM 4277 C CA . ARG B 1 264 ? -11.047 -30.359 -28.719 1 96.81 264 ARG B CA 1
ATOM 4278 C C . ARG B 1 264 ? -9.703 -29.719 -28.422 1 96.81 264 ARG B C 1
ATOM 4280 O O . ARG B 1 264 ? -9.484 -28.547 -28.703 1 96.81 264 ARG B O 1
ATOM 4287 N N . VAL B 1 265 ? -8.906 -30.531 -27.859 1 97.62 265 VAL B N 1
ATOM 4288 C CA . VAL B 1 265 ? -7.637 -29.953 -27.469 1 97.62 265 VAL B CA 1
ATOM 4289 C C . VAL B 1 265 ? -6.598 -30.156 -28.562 1 97.62 265 VAL B C 1
ATOM 4291 O O . VAL B 1 265 ? -5.438 -29.781 -28.406 1 97.62 265 VAL B O 1
ATOM 4294 N N . GLY B 1 266 ? -6.957 -30.875 -29.641 1 96.88 266 GLY B N 1
ATOM 4295 C CA . GLY B 1 266 ? -6.109 -30.812 -30.812 1 96.88 266 GLY B CA 1
ATOM 4296 C C . GLY B 1 266 ? -5.504 -32.156 -31.172 1 96.88 266 GLY B C 1
ATOM 4297 O O . GLY B 1 266 ? -4.688 -32.25 -32.094 1 96.88 266 GLY B O 1
ATOM 4298 N N . TYR B 1 267 ? -5.82 -33.219 -30.516 1 96.69 267 TYR B N 1
ATOM 4299 C CA . TYR B 1 267 ? -5.336 -34.531 -30.906 1 96.69 267 TYR B CA 1
ATOM 4300 C C . TYR B 1 267 ? -6.082 -35.062 -32.125 1 96.69 267 TYR B C 1
ATOM 4302 O O . TYR B 1 267 ? -7.285 -34.812 -32.281 1 96.69 267 TYR B O 1
ATOM 4310 N N . GLU B 1 268 ? -5.312 -35.781 -32.906 1 94.69 268 GLU B N 1
ATOM 4311 C CA . GLU B 1 268 ? -5.902 -36.375 -34.094 1 94.69 268 GLU B CA 1
ATOM 4312 C C . GLU B 1 268 ? -6.238 -37.844 -33.875 1 94.69 268 GLU B C 1
ATOM 4314 O O . GLU B 1 268 ? -6.875 -38.469 -34.719 1 94.69 268 GLU B O 1
ATOM 4319 N N . SER B 1 269 ? -5.75 -38.344 -32.781 1 94.5 269 SER B N 1
ATOM 4320 C CA . SER B 1 269 ? -5.961 -39.75 -32.438 1 94.5 269 SER B CA 1
ATOM 4321 C C . SER B 1 269 ? -6.328 -39.906 -30.984 1 94.5 269 SER B C 1
ATOM 4323 O O . SER B 1 269 ? -5.547 -39.562 -30.094 1 94.5 269 SER B O 1
ATOM 4325 N N . ALA B 1 270 ? -7.465 -40.594 -30.781 1 93.75 270 ALA B N 1
ATOM 4326 C CA . ALA B 1 270 ? -7.906 -40.875 -29.406 1 93.75 270 ALA B CA 1
ATOM 4327 C C . ALA B 1 270 ? -6.949 -41.812 -28.703 1 93.75 270 ALA B C 1
ATOM 4329 O O . ALA B 1 270 ? -6.73 -41.719 -27.5 1 93.75 270 ALA B O 1
ATOM 4330 N N . SER B 1 271 ? -6.414 -42.688 -29.469 1 95 271 SER B N 1
ATOM 4331 C CA . SER B 1 271 ? -5.48 -43.688 -28.906 1 95 271 SER B CA 1
ATOM 4332 C C . SER B 1 271 ? -4.191 -43 -28.438 1 95 271 SER B C 1
ATOM 4334 O O . SER B 1 271 ? -3.67 -43.312 -27.375 1 95 271 SER B O 1
ATOM 4336 N N . GLN B 1 272 ? -3.746 -42.125 -29.281 1 96.12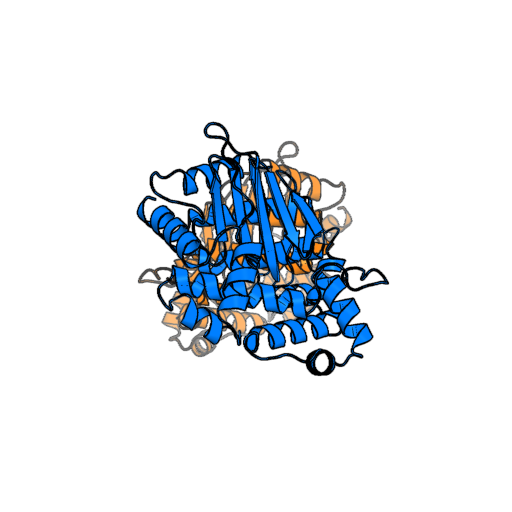 272 GLN B N 1
ATOM 4337 C CA . GLN B 1 272 ? -2.551 -41.375 -28.906 1 96.12 272 GLN B CA 1
ATOM 4338 C C . GLN B 1 272 ? -2.809 -40.531 -27.672 1 96.12 272 GLN B C 1
ATOM 4340 O O . GLN B 1 272 ? -1.987 -40.5 -26.75 1 96.12 272 GLN B O 1
ATOM 4345 N N . PHE B 1 273 ? -3.924 -39.875 -27.719 1 97.62 273 PHE B N 1
ATOM 4346 C CA . PHE B 1 273 ? -4.328 -39.062 -26.562 1 97.62 273 PHE B CA 1
ATOM 4347 C C . PHE B 1 273 ? -4.332 -39.906 -25.297 1 97.62 273 PHE B C 1
ATOM 4349 O O . PHE B 1 273 ? -3.736 -39.5 -24.281 1 97.62 273 PHE B O 1
ATOM 4356 N N . SER B 1 274 ? -4.93 -41 -25.344 1 96.75 274 SER B N 1
ATOM 4357 C CA . SER B 1 274 ? -5.086 -41.844 -24.156 1 96.75 274 SER B CA 1
ATOM 4358 C C . SER B 1 274 ? -3.732 -42.281 -23.625 1 96.75 274 SER B C 1
ATOM 4360 O O . SER B 1 274 ? -3.514 -42.281 -22.406 1 96.75 274 SER B O 1
ATOM 4362 N N . ARG B 1 275 ? -2.869 -42.594 -24.469 1 96.88 275 ARG B N 1
ATOM 4363 C CA . ARG B 1 275 ? -1.537 -43.031 -24.062 1 96.88 275 ARG B CA 1
ATOM 4364 C C . ARG B 1 275 ? -0.771 -41.906 -23.375 1 96.88 275 ARG B C 1
ATOM 4366 O O . ARG B 1 275 ? -0.192 -42.094 -22.312 1 96.88 275 ARG B O 1
ATOM 4373 N N . GLU B 1 276 ? -0.782 -40.781 -23.984 1 96.81 276 GLU B N 1
ATOM 4374 C CA . GLU B 1 276 ? -0.048 -39.656 -23.438 1 96.81 276 GLU B CA 1
ATOM 4375 C C . GLU B 1 276 ? -0.679 -39.156 -22.141 1 96.81 276 GLU B C 1
ATOM 4377 O O . GLU B 1 276 ? 0.028 -38.75 -21.219 1 96.81 276 GLU B O 1
ATOM 4382 N N . TYR B 1 277 ? -1.983 -39.188 -22.141 1 97.5 277 TYR B N 1
ATOM 4383 C CA . TYR B 1 277 ? -2.697 -38.812 -20.922 1 97.5 277 TYR B CA 1
ATOM 4384 C C . TYR B 1 277 ? -2.285 -39.719 -19.766 1 97.5 277 TYR B C 1
ATOM 4386 O O . TYR B 1 277 ? -1.909 -39.25 -18.688 1 97.5 277 TYR B O 1
ATOM 4394 N N . ALA B 1 278 ? -2.275 -41 -20.016 1 96.56 278 ALA B N 1
ATOM 4395 C CA . ALA B 1 278 ? -1.913 -41.969 -19 1 96.56 278 ALA B CA 1
ATOM 4396 C C . ALA B 1 278 ? -0.465 -41.781 -18.547 1 96.56 278 ALA B C 1
ATOM 4398 O O . ALA B 1 278 ? -0.145 -41.938 -17.375 1 96.56 278 ALA B O 1
ATOM 4399 N N . ARG B 1 279 ? 0.351 -41.531 -19.484 1 95.19 279 ARG B N 1
ATOM 4400 C CA . ARG B 1 279 ? 1.756 -41.312 -19.172 1 95.19 279 ARG B CA 1
ATOM 4401 C C . ARG B 1 279 ? 1.915 -40.094 -18.25 1 95.19 279 ARG B C 1
ATOM 4403 O O . ARG B 1 279 ? 2.688 -40.125 -17.281 1 95.19 279 ARG B O 1
ATOM 4410 N N . MET B 1 280 ? 1.195 -39.031 -18.453 1 93.81 280 MET B N 1
ATOM 4411 C CA . MET B 1 280 ? 1.348 -37.781 -17.703 1 93.81 280 MET B CA 1
ATOM 4412 C C . MET B 1 280 ? 0.663 -37.875 -16.344 1 93.81 280 MET B C 1
ATOM 4414 O O . MET B 1 280 ? 1.191 -37.406 -15.344 1 93.81 280 MET B O 1
ATOM 4418 N N . PHE B 1 281 ? -0.526 -38.531 -16.297 1 94.38 281 PHE B N 1
ATOM 4419 C CA . PHE B 1 281 ? -1.348 -38.469 -15.102 1 94.38 281 PHE B CA 1
ATOM 4420 C C . PHE B 1 281 ? -1.329 -39.781 -14.336 1 94.38 281 PHE B C 1
ATOM 4422 O O . PHE B 1 281 ? -1.849 -39.875 -13.227 1 94.38 281 PHE B O 1
ATOM 4429 N N . GLY B 1 282 ? -0.791 -40.844 -14.953 1 91.88 282 GLY B N 1
ATOM 4430 C CA . GLY B 1 282 ? -0.616 -42.125 -14.273 1 91.88 282 GLY B CA 1
ATOM 4431 C C . GLY B 1 282 ? -1.807 -43.062 -14.422 1 91.88 282 GLY B C 1
ATOM 4432 O O . GLY B 1 282 ? -1.782 -44.188 -13.945 1 91.88 282 GLY B O 1
ATOM 4433 N N . ALA B 1 283 ? -2.865 -42.594 -15.062 1 94.44 283 ALA B N 1
ATOM 4434 C CA . ALA B 1 283 ? -4.062 -43.406 -15.312 1 94.44 283 ALA B CA 1
ATOM 4435 C C . ALA B 1 283 ? -4.758 -42.969 -16.594 1 94.44 283 ALA B C 1
ATOM 4437 O O . ALA B 1 283 ? -4.652 -41.812 -17.016 1 94.44 283 ALA B O 1
ATOM 4438 N N . PRO B 1 284 ? -5.477 -43.906 -17.109 1 95.25 284 PRO B N 1
ATOM 4439 C CA . PRO B 1 284 ? -6.254 -43.531 -18.297 1 95.25 284 PRO B CA 1
ATOM 4440 C C . PRO B 1 284 ? -7.316 -42.469 -17.984 1 95.25 284 PRO B C 1
ATOM 4442 O O . PRO B 1 284 ? -7.73 -42.344 -16.828 1 95.25 284 PRO B O 1
ATOM 4445 N N . PRO B 1 285 ? -7.766 -41.75 -19.031 1 95.12 285 PRO B N 1
ATOM 4446 C CA . PRO B 1 285 ? -8.672 -40.625 -18.828 1 95.12 285 PRO B CA 1
ATOM 4447 C C . PRO B 1 285 ? -9.914 -41 -18.031 1 95.12 285 PRO B C 1
ATOM 4449 O O . PRO B 1 285 ? -10.219 -40.344 -17.016 1 95.12 285 PRO B O 1
ATOM 4452 N N . ARG B 1 286 ? -10.578 -42.031 -18.359 1 91.25 286 ARG B N 1
ATOM 4453 C CA . ARG B 1 286 ? -11.828 -42.375 -17.703 1 91.25 286 ARG B CA 1
ATOM 4454 C C . ARG B 1 286 ? -11.602 -42.688 -16.219 1 91.25 286 ARG B C 1
ATOM 4456 O O . ARG B 1 286 ? -12.344 -42.188 -15.367 1 91.25 286 ARG B O 1
ATOM 4463 N N . ARG B 1 287 ? -10.648 -43.438 -15.93 1 92.38 287 ARG B N 1
ATOM 4464 C CA . ARG B 1 287 ? -10.336 -43.812 -14.555 1 92.38 287 ARG B CA 1
ATOM 4465 C C . ARG B 1 287 ? -9.914 -42.594 -13.734 1 92.38 287 ARG B C 1
ATOM 4467 O O . ARG B 1 287 ? -10.32 -42.438 -12.586 1 92.38 287 ARG B O 1
ATOM 4474 N N . ASP B 1 288 ? -9.055 -41.844 -14.336 1 92.38 288 ASP B N 1
ATOM 4475 C CA . ASP B 1 288 ? -8.562 -40.625 -13.664 1 92.38 288 ASP B CA 1
ATOM 4476 C C . ASP B 1 288 ? -9.711 -39.688 -13.289 1 92.38 288 ASP B C 1
ATOM 4478 O O . ASP B 1 288 ? -9.789 -39.219 -12.148 1 92.38 288 ASP B O 1
ATOM 4482 N N . VAL B 1 289 ? -10.602 -39.469 -14.141 1 91.5 289 VAL B N 1
ATOM 4483 C CA . VAL B 1 289 ? -11.711 -38.562 -13.969 1 91.5 289 VAL B CA 1
ATOM 4484 C C . VAL B 1 289 ? -12.641 -39.062 -12.867 1 91.5 289 VAL B C 1
ATOM 4486 O O . VAL B 1 289 ? -13.141 -38.281 -12.055 1 91.5 289 VAL B O 1
ATOM 4489 N N . VAL B 1 290 ? -12.875 -40.344 -12.844 1 88 290 VAL B N 1
ATOM 4490 C CA . VAL B 1 290 ? -13.727 -40.938 -11.82 1 88 290 VAL B CA 1
ATOM 4491 C C . VAL B 1 290 ? -13.117 -40.719 -10.445 1 88 290 VAL B C 1
ATOM 4493 O O . VAL B 1 290 ? -13.828 -40.344 -9.5 1 88 290 VAL B O 1
ATOM 4496 N N . THR B 1 291 ? -11.891 -40.906 -10.398 1 83.38 291 THR B N 1
ATOM 4497 C CA . THR B 1 291 ? -11.172 -40.719 -9.141 1 83.38 291 THR B CA 1
ATOM 4498 C C . THR B 1 291 ? -11.242 -39.281 -8.695 1 83.38 291 THR B C 1
ATOM 4500 O O . THR B 1 291 ? -11.461 -39 -7.512 1 83.38 291 THR B O 1
ATOM 4503 N N . LEU B 1 292 ? -11.078 -38.312 -9.57 1 84.25 292 LEU B N 1
ATOM 4504 C CA . LEU B 1 292 ? -11.047 -36.906 -9.258 1 84.25 292 LEU B CA 1
ATOM 4505 C C . LEU B 1 292 ? -12.438 -36.406 -8.883 1 84.25 292 LEU B C 1
ATOM 4507 O O . LEU B 1 292 ? -12.578 -35.531 -8.008 1 84.25 292 LEU B O 1
ATOM 4511 N N . LYS B 1 293 ? -13.414 -36.938 -9.508 1 79.88 293 LYS B N 1
ATOM 4512 C CA . LYS B 1 293 ? -14.781 -36.531 -9.211 1 79.88 293 LYS B CA 1
ATOM 4513 C C . LYS B 1 293 ? -15.25 -37.125 -7.879 1 79.88 293 LYS B C 1
ATOM 4515 O O . LYS B 1 293 ? -16.031 -36.5 -7.16 1 79.88 293 LYS B O 1
ATOM 4520 N N . THR B 1 294 ? -14.891 -38.344 -7.613 1 68.75 294 THR B N 1
ATOM 4521 C CA . THR B 1 294 ? -15.258 -38.938 -6.34 1 68.75 294 THR B CA 1
ATOM 4522 C C . THR B 1 294 ? -14.562 -38.25 -5.18 1 68.75 294 THR B C 1
ATOM 4524 O O . THR B 1 294 ? -15.141 -38.094 -4.102 1 68.75 294 THR B O 1
ATOM 4527 N N . ALA B 1 295 ? -13.414 -37.906 -5.395 1 62.16 295 ALA B N 1
ATOM 4528 C CA . ALA B 1 295 ? -12.672 -37.188 -4.367 1 62.16 295 ALA B CA 1
ATOM 4529 C C . ALA B 1 295 ? -13.297 -35.812 -4.09 1 62.16 295 ALA B C 1
ATOM 4531 O O . ALA B 1 295 ? -13.297 -35.344 -2.951 1 62.16 295 ALA B O 1
ATOM 4532 N N . SER B 1 296 ? -13.836 -35.25 -5.168 1 57.53 296 SER B N 1
ATOM 4533 C CA . SER B 1 296 ? -14.508 -33.969 -4.992 1 57.53 296 SER B CA 1
ATOM 4534 C C . SER B 1 296 ? -15.859 -34.125 -4.301 1 57.53 296 SER B C 1
ATOM 4536 O O . SER B 1 296 ? -16.297 -33.25 -3.561 1 57.53 296 SER B O 1
ATOM 4538 N N . ALA B 1 297 ? -16.609 -35.312 -4.609 1 55.34 297 ALA B N 1
ATOM 4539 C CA . ALA B 1 297 ? -17.891 -35.594 -3.994 1 55.34 297 ALA B CA 1
ATOM 4540 C C . ALA B 1 297 ? -17.734 -36 -2.531 1 55.34 297 ALA B C 1
ATOM 4542 O O . ALA B 1 297 ? -18.625 -35.781 -1.71 1 55.34 297 ALA B O 1
ATOM 4543 N N . ASP B 1 298 ? -16.75 -36.656 -2.201 1 44.16 298 ASP B N 1
ATOM 4544 C CA . ASP B 1 298 ? -16.531 -37.125 -0.835 1 44.16 298 ASP B CA 1
ATOM 4545 C C . ASP B 1 298 ? -15.984 -36 0.049 1 44.16 298 ASP B C 1
ATOM 4547 O O . ASP B 1 298 ? -15.93 -36.156 1.272 1 44.16 298 ASP B O 1
ATOM 4551 N N . SER B 1 299 ? -15.406 -35.094 -0.524 1 40.22 299 SER B N 1
ATOM 4552 C CA . SER B 1 299 ? -14.945 -34 0.315 1 40.22 299 SER B CA 1
ATOM 4553 C C . SER B 1 299 ? -16.047 -32.938 0.514 1 40.22 299 SER B C 1
ATOM 4555 O O . SER B 1 299 ? -16.828 -32.688 -0.399 1 40.22 299 SER B O 1
#

Sequence (598 aa):
MSDELVERVARLTGAAGEESPFATAIDGLILLRSNREKLPAPLIMKPALCVVVQGAKWTTFGGRRYDYGPGRALVVSVEMPATSRIVKASETEPFLGMVLEFDIAMMREVLERLDTPPSQPRGAIGHGVCVTDFGGPLADCVLRMMRLLDTPAAIPVVAPLVKREICYWLLAGPHGGEVARVVFANGHAQRVVAAIHALRGQFAEAIRVEDLAAVAQMSPSAFHRQFKALTSMTPLQYQKQLRLLEARHLMVTGAANAETAAYRVGYESASQFSREYARMFGAPPRRDVVTLKTASADSMSDELVERVARLTGAAGEESPFATAIDGLILLRSNREKLPAPLIMKPALCVVVQGAKWTTFGGRRYDYGPGRALVVSVEMPATSRIVKASETEPFLGMVLEFDIAMMREVLERLDTPPSQPRGAIGHGVCVTDFGGPLADCVLRMMRLLDTPAAIPVVAPLVKREICYWLLAGPHGGEVARVVFANGHAQRVVAAIHALRGQFAEAIRVEDLAAVAQMSPSAFHRQFKALTSMTPLQYQKQLRLLEARHLMVTGAANAETAAYRVGYESASQFSREYARMFGAPPRRDVVTLKTASADS

InterPro domains:
  IPR009057 Homedomain-like superfamily [SSF46689] (189-240)
  IPR009057 Homedomain-like superfamily [SSF46689] (242-287)
  IPR009594 Transcription regulator HTH, AraC, N-terminal [PF06719] (25-177)
  IPR018060 AraC-like, DNA binding HTH domain [PF12833] (212-286)
  IPR018060 AraC-like, DNA binding HTH domain [PS01124] (193-291)
  IPR018060 AraC-like, DNA binding HTH domain [SM00342] (206-289)
  IPR037923 Transcription regulator HTH-like [SSF51215] (49-154)

pLDDT: mean 90.46, std 10.65, range [39.81, 98.19]

Nearest PDB structures (foldseek):
  3w6v-assembly1_A  TM=9.201E-01  e=1.029E-04  Streptomyces griseus
  3oio-assembly1_A  TM=9.096E-01  e=2.653E-04  Chromobacterium violaceum
  6swi-assembly1_A  TM=9.137E-01  e=4.989E-04  Geobacillus stearothermophilus
  2k9s-assembly1_A  TM=8.991E-01  e=1.588E-03  Escherichia coli K-12
  6uts-assembly1_A  TM=5.702E-01  e=1.172E-02  Escherichia coli K-12

Secondary structure (DSSP, 8-state):
--HHHHHHHHHHH-STT--S-EE-SSTTEEEEEESS----EEEEE-SEEEEEEESEEEEEETTEEEEE-TTEEEEE-S-EEEEEEEEE--SSS-EEEEEEE--HHHHHHHHHT-SS-----SSS---SEEEEE--HHHHHHHHHHHHHTT-GGGHHHHHHHHHHHHHHHHHHSTTHHHHHHHH-TTSHHHHHHHHHHHHHHTTTS---HHHHHHHTTS-HHHHHHHHHHHHSS-HHHHHHHHHHHHHHHHHHTTS--HHHHHHHTT-S-HHHHHHHHHHHHSS-HHHHHHHHHHHHHH-/--HHHHHHHHHHH-STT--S-EE-SSTTEEEEEESS----EEEEE-SEEEEEEESEEEEEETTEEEEE-TTEEEEE-S-EEEEEEEEE--SSS-EEEEEEE--HHHHHHHHHT-SS-----SSS---SEEEEE--HHHHHHHHHHHHHTT-GGGHHHHHHHHHHHHHHHHHHSTTHHHHHHHH-TTSHHHHHHHHHHHHHHTTTS---HHHHHHHTTS-HHHHHHHHHHHHSS-HHHHHHHHHHHHHHHHHHTTS--HHHHHHHTT-S-HHHHHHHHHHHHSS-HHHHHHHHHHHHHH-

Solvent-accessible surface area (backbone atoms only — not comparable to full-atom values): 31066 Å² total; per-residue (Å²): 118,63,68,62,53,45,52,52,53,48,64,75,59,61,54,84,67,65,60,64,69,38,80,54,95,50,87,52,38,33,38,37,55,35,51,44,58,45,74,74,41,78,46,76,38,60,27,23,44,36,40,30,63,33,44,31,36,36,40,29,28,59,81,47,74,45,77,39,22,61,47,24,24,41,39,31,64,47,70,40,68,32,35,35,28,41,74,34,31,27,80,91,51,41,21,31,34,37,36,39,50,58,55,61,68,58,43,38,56,48,53,71,58,43,90,67,66,53,66,62,71,92,68,72,65,48,42,32,52,48,76,41,82,40,47,69,71,52,42,50,40,54,46,53,57,60,55,36,72,80,39,63,89,46,38,80,60,43,46,60,42,44,52,51,45,43,42,44,48,52,39,71,37,96,58,5,32,44,51,43,44,52,51,40,64,91,38,74,41,23,25,45,48,51,25,50,50,52,44,65,74,44,43,38,49,92,77,52,64,61,59,44,10,51,67,33,70,41,53,50,68,58,34,50,52,46,44,24,39,33,53,38,31,49,72,64,59,48,37,50,51,50,27,50,52,50,26,48,50,32,39,64,72,64,76,29,53,68,65,57,22,32,47,67,32,42,46,92,40,62,67,59,41,41,52,53,42,19,68,76,71,74,36,45,60,70,61,45,39,52,53,55,49,46,55,56,68,74,67,119,63,68,62,54,44,50,50,53,49,64,76,58,60,55,83,66,64,61,64,69,38,80,53,96,48,86,52,38,33,37,38,58,37,52,45,57,45,72,72,41,77,45,78,39,61,28,24,46,34,38,28,63,31,45,32,36,37,40,30,28,59,82,46,73,45,77,42,21,60,46,24,25,40,39,32,66,48,70,42,66,34,36,34,27,40,75,34,33,28,79,90,51,42,21,31,34,36,37,38,49,56,53,61,70,57,42,38,58,48,53,71,57,44,90,68,66,55,68,63,72,91,68,73,62,48,44,32,53,49,76,43,82,42,45,70,70,53,42,50,39,53,46,51,56,59,54,36,70,80,40,64,89,45,40,80,60,46,46,60,42,44,52,51,45,43,44,43,48,50,40,72,37,95,57,4,31,45,51,43,43,52,52,39,67,92,40,74,39,23,26,45,50,50,24,50,51,52,44,66,75,44,43,39,50,92,79,54,66,59,59,43,9,52,67,32,70,42,54,51,69,58,34,51,52,47,43,24,40,33,52,38,30,49,73,63,58,49,36,52,50,51,27,50,54,52,26,49,50,31,40,63,73,64,75,29,54,67,63,57,22,32,48,67,32,42,44,91,40,60,67,58,43,42,52,53,40,19,68,75,72,74,38,46,59,71,61,44,39,52,54,56,48,49,55,56,67,73,66

Radius of gyration: 31.12 Å; Cα contacts (8 Å, |Δi|>4): 1107; chains: 2; bounding box: 52×95×68 Å